Protein AF-A0A544QYS9-F1 (afdb_monomer_lite)

Sequence (420 aa):
MIKSLNKRTKKIILIIAIPVIFIVQYLLFSYGIISPLVKGVEVQIIGGNYIKEMDKYVIKLHDTVEISAGNYIKFPGYAKEPELWFNVLDDSGVVKIEDDNITAMKEGYTSVAVMKKNRVLKKAAIKVVNPEIESLDIDFSNDIKYVGDSAEIIGSVNVSDYKKFEKSYTPEYTSSNKKVIKVNGKKVNAVGVGKATISAICGDKTVETTFKIEAKVSKIDVKSDLEVEEGQSVYIKPEITTDPKGLEHPTIYYEYSQSKSYRNARVSSSGKVTGVKEGTEKITVKCGEKEKTVVITVKPKSIKNTYIENISYTCTRNGNMLIINISWDSVNGVDSYDVYLKNSEKDESYRLIKSIEAGSSSKMSTEINEEITGAEGENIQIYIKGKGDGQETKVNDSIYIKTSEYPLEDNTDESEDNEQ

pLDDT: mean 89.55, std 10.72, range [38.34, 98.25]

Radius of gyration: 57.0 Å; chains: 1; bounding box: 108×60×200 Å

Foldseek 3Di:
DDDPDDPVVVVVCVVVVVVVVVVVVLCCFLVVVDDFDKPDWDKDFDDWDWDDDPQEIEDEAQTKTFIDRPDIQTPPNNGDDADKFKDWPDPPPQWDDDGRMIGGHDADKTKMAIDGPHDGPDIGIYGYDHFDWPDKDWDWQDDAAEAFDKTFIDIFTDTPDDRSCRVVWQWDKDKPDCCQWNDDRRMIGGHAAAKMKIWTDTPPDIDIDIYGYFFAWPDKDWAQEEEDEAQGKDATDIDTATVVGPGDFAQKAKDWPDDDPDDQWDADRRRIIHGHHADKTWIWIDTHPDIDIHIYGYDYHDQQAPEWPPWDWDWADDPQKIKIKIKTFDDGQFQKKWKWKDWPVPHPDIDTQDIGGDDPDRMDIDIDIDGHPLDDPTKMWMWMWTDHPNHIHDIDHTDIGDCPVHDDPPPPPPDDDDDD

Structure (mmCIF, N/CA/C/O backbone):
data_AF-A0A544QYS9-F1
#
_entry.id   AF-A0A544QYS9-F1
#
loop_
_atom_site.group_PDB
_atom_site.id
_atom_site.type_symbol
_atom_site.label_atom_id
_atom_site.label_alt_id
_atom_site.label_comp_id
_atom_site.label_asym_id
_atom_site.label_entity_id
_atom_site.label_seq_id
_atom_site.pdbx_PDB_ins_code
_atom_site.Cartn_x
_atom_site.Cartn_y
_atom_site.Cartn_z
_atom_site.occupancy
_atom_site.B_iso_or_equiv
_atom_site.auth_seq_id
_atom_site.auth_comp_id
_atom_site.auth_asym_id
_atom_site.auth_atom_id
_atom_site.pdbx_PDB_model_num
ATOM 1 N N . MET A 1 1 ? 47.598 0.896 -98.527 1.00 41.44 1 MET A N 1
ATOM 2 C CA . MET A 1 1 ? 48.583 1.851 -99.085 1.00 41.44 1 MET A CA 1
ATOM 3 C C . MET A 1 1 ? 48.540 3.138 -98.256 1.00 41.44 1 MET A C 1
ATOM 5 O O . MET A 1 1 ? 47.793 4.053 -98.573 1.00 41.44 1 MET A O 1
ATOM 9 N N . ILE A 1 2 ? 49.244 3.188 -97.120 1.00 43.97 2 ILE A N 1
ATOM 10 C CA . ILE A 1 2 ? 49.258 4.387 -96.265 1.00 43.97 2 ILE A CA 1
ATOM 11 C C . ILE A 1 2 ? 50.315 5.330 -96.844 1.00 43.97 2 ILE A C 1
ATOM 13 O O . ILE A 1 2 ? 51.508 5.127 -96.632 1.00 43.97 2 ILE A O 1
ATOM 17 N N . LYS A 1 3 ? 49.887 6.335 -97.621 1.00 56.62 3 LYS A N 1
ATOM 18 C CA . LYS A 1 3 ? 50.749 7.463 -98.015 1.00 56.62 3 LYS A CA 1
ATOM 19 C C . LYS A 1 3 ? 51.386 8.020 -96.741 1.00 56.62 3 LYS A C 1
ATOM 21 O O . LYS A 1 3 ? 50.667 8.401 -95.819 1.00 56.62 3 LYS A O 1
ATOM 26 N N . SER A 1 4 ? 52.716 8.066 -96.667 1.00 61.72 4 SER A N 1
ATOM 27 C CA . SER A 1 4 ? 53.405 8.661 -95.522 1.00 61.72 4 SER A CA 1
ATOM 28 C C . SER A 1 4 ? 52.998 10.134 -95.416 1.00 61.72 4 SER A C 1
ATOM 30 O O . SER A 1 4 ? 53.402 10.952 -96.244 1.00 61.72 4 SER A O 1
ATOM 32 N N . LEU A 1 5 ? 52.157 10.482 -94.436 1.00 65.19 5 LEU A N 1
ATOM 33 C CA . LEU A 1 5 ? 51.724 11.867 -94.253 1.00 65.19 5 LEU A CA 1
ATOM 34 C C . LEU A 1 5 ? 52.942 12.781 -94.045 1.00 65.19 5 LEU A C 1
ATOM 36 O O . LEU A 1 5 ? 53.815 12.485 -93.222 1.00 65.19 5 LEU A O 1
ATOM 40 N N . ASN A 1 6 ? 52.960 13.918 -94.745 1.00 75.19 6 ASN A N 1
ATOM 41 C CA . ASN A 1 6 ? 53.977 14.953 -94.577 1.00 75.19 6 ASN A CA 1
ATOM 42 C C . ASN A 1 6 ? 53.956 15.494 -93.128 1.00 75.19 6 ASN A C 1
ATOM 44 O O . ASN A 1 6 ? 52.899 15.622 -92.503 1.00 75.19 6 ASN A O 1
ATOM 48 N N . LYS A 1 7 ? 55.133 15.831 -92.585 1.00 74.38 7 LYS A N 1
ATOM 49 C CA . LYS A 1 7 ? 55.356 16.289 -91.202 1.00 74.38 7 LYS A CA 1
ATOM 50 C C . LYS A 1 7 ? 54.467 17.481 -90.815 1.00 74.38 7 LYS A C 1
ATOM 52 O O . LYS A 1 7 ? 54.035 17.555 -89.669 1.00 74.38 7 LYS A O 1
ATOM 57 N N . ARG A 1 8 ? 54.144 18.386 -91.753 1.00 76.12 8 ARG A N 1
ATOM 58 C CA . ARG A 1 8 ? 53.209 19.513 -91.525 1.00 76.12 8 ARG A CA 1
ATOM 59 C C . ARG A 1 8 ? 51.758 19.054 -91.354 1.00 76.12 8 ARG A C 1
ATOM 61 O O . ARG A 1 8 ? 51.098 19.485 -90.417 1.00 76.12 8 ARG A O 1
ATOM 68 N N . THR A 1 9 ? 51.286 18.136 -92.192 1.00 77.56 9 THR A N 1
ATOM 69 C CA . THR A 1 9 ? 49.926 17.582 -92.109 1.00 77.56 9 THR A CA 1
ATOM 70 C C . THR A 1 9 ? 49.731 16.786 -90.819 1.00 77.56 9 THR A C 1
ATOM 72 O O . THR A 1 9 ? 48.716 16.951 -90.151 1.00 77.56 9 THR A O 1
ATOM 75 N N . LYS A 1 10 ? 50.741 16.008 -90.397 1.00 77.00 10 LYS A N 1
ATOM 76 C CA . LYS A 1 10 ? 50.737 15.334 -89.084 1.00 77.00 10 LYS A CA 1
ATOM 77 C C . LYS A 1 10 ? 50.627 16.329 -87.921 1.00 77.00 10 LYS A C 1
ATOM 79 O O . LYS A 1 10 ? 49.878 16.073 -86.987 1.00 77.00 10 LYS A O 1
ATOM 84 N N . LYS A 1 11 ? 51.329 17.471 -87.988 1.00 79.75 11 LYS A N 1
ATOM 85 C CA . LYS A 1 11 ? 51.236 18.537 -86.972 1.00 79.75 11 LYS A CA 1
ATOM 86 C C . LYS A 1 11 ? 49.847 19.180 -86.923 1.00 79.75 11 LYS A C 1
ATOM 88 O O . LYS A 1 11 ? 49.329 19.369 -85.834 1.00 79.75 11 LYS A O 1
ATOM 93 N N . ILE A 1 12 ? 49.234 19.479 -88.069 1.00 80.88 12 ILE A N 1
ATOM 94 C CA . ILE A 1 12 ? 47.892 20.091 -88.127 1.00 80.88 12 ILE A CA 1
ATOM 95 C C . ILE A 1 12 ? 46.823 19.130 -87.590 1.00 80.88 12 ILE A C 1
ATOM 97 O O . ILE A 1 12 ? 45.994 19.534 -86.780 1.00 80.88 12 ILE A O 1
ATOM 101 N N . ILE A 1 13 ? 46.880 17.850 -87.975 1.00 81.81 13 ILE A N 1
ATOM 102 C CA . ILE A 1 13 ? 45.976 16.821 -87.439 1.00 81.81 13 ILE A CA 1
ATOM 103 C C . ILE A 1 13 ? 46.135 16.713 -85.923 1.00 81.81 13 ILE A C 1
ATOM 105 O O . ILE A 1 13 ? 45.136 16.666 -85.221 1.00 81.81 13 ILE A O 1
ATOM 109 N N . LEU A 1 14 ? 47.367 16.730 -85.408 1.00 79.38 14 LEU A N 1
ATOM 110 C CA . LEU A 1 14 ? 47.622 16.695 -83.968 1.00 79.38 14 LEU A CA 1
ATOM 111 C C . LEU A 1 14 ? 47.029 17.922 -83.247 1.00 79.38 14 LEU A C 1
ATOM 113 O O . LEU A 1 14 ? 46.405 17.768 -82.202 1.00 79.38 14 LEU A O 1
ATOM 117 N N . ILE A 1 15 ? 47.170 19.120 -83.826 1.00 82.81 15 ILE A N 1
ATOM 118 C CA . ILE A 1 15 ? 46.641 20.376 -83.266 1.00 82.81 15 ILE A CA 1
ATOM 119 C C . ILE A 1 15 ? 45.107 20.369 -83.190 1.00 82.81 15 ILE A C 1
ATOM 121 O O . ILE A 1 15 ? 44.560 20.897 -82.230 1.00 82.81 15 ILE A O 1
ATOM 125 N N . ILE A 1 16 ? 44.413 19.766 -84.161 1.00 83.19 16 ILE A N 1
ATOM 126 C CA . ILE A 1 16 ? 42.939 19.689 -84.180 1.00 83.19 16 ILE A CA 1
ATOM 127 C C . ILE A 1 16 ? 42.426 18.500 -83.357 1.00 83.19 16 ILE A C 1
ATOM 129 O O . ILE A 1 16 ? 41.427 18.614 -82.650 1.00 83.19 16 ILE A O 1
ATOM 133 N N . ALA A 1 17 ? 43.107 17.356 -83.419 1.00 84.25 17 ALA A N 1
ATOM 134 C CA . ALA A 1 17 ? 42.681 16.143 -82.734 1.00 84.25 17 ALA A CA 1
ATOM 135 C C . ALA A 1 17 ? 42.752 16.290 -81.211 1.00 84.25 17 ALA A C 1
ATOM 137 O O . ALA A 1 17 ? 41.850 15.823 -80.527 1.00 84.25 17 ALA A O 1
ATOM 138 N N . ILE A 1 18 ? 43.776 16.958 -80.669 1.00 86.62 18 ILE A N 1
ATOM 139 C CA . ILE A 1 18 ? 43.950 17.097 -79.215 1.00 86.62 18 ILE A CA 1
ATOM 140 C C . ILE A 1 18 ? 42.751 17.818 -78.547 1.00 86.62 18 ILE A C 1
ATOM 142 O O . ILE A 1 18 ? 42.170 17.240 -77.628 1.00 86.62 18 ILE A O 1
ATOM 146 N N . PRO A 1 19 ? 42.306 19.014 -78.990 1.00 89.31 19 PRO A N 1
ATOM 147 C CA . PRO A 1 19 ? 41.122 19.679 -78.438 1.00 89.31 19 PRO A CA 1
ATOM 148 C C . PRO A 1 19 ? 39.838 18.866 -78.597 1.00 89.31 19 PRO A C 1
ATOM 150 O O . PRO A 1 19 ? 39.044 18.788 -77.663 1.00 89.31 19 PRO A O 1
ATOM 153 N N . VAL A 1 20 ? 39.644 18.225 -79.755 1.00 90.62 20 VAL A N 1
ATOM 154 C CA . VAL A 1 20 ? 38.474 17.368 -80.000 1.00 90.62 20 VAL A CA 1
ATOM 155 C C . VAL A 1 20 ? 38.470 16.183 -79.035 1.00 90.62 20 VAL A C 1
ATOM 157 O O . VAL A 1 20 ? 37.430 15.883 -78.458 1.00 90.62 20 VAL A O 1
ATOM 160 N N . ILE A 1 21 ? 39.625 15.559 -78.784 1.00 90.19 21 ILE A N 1
ATOM 161 C CA . ILE A 1 21 ? 39.772 14.488 -77.791 1.00 90.19 21 ILE A CA 1
ATOM 162 C C . ILE A 1 21 ? 39.402 14.992 -76.391 1.00 90.19 21 ILE A C 1
ATOM 164 O O . ILE A 1 21 ? 38.669 14.300 -75.691 1.00 90.19 21 ILE A O 1
ATOM 168 N N . PHE A 1 22 ? 39.832 16.193 -75.989 1.00 89.06 22 PHE A N 1
ATOM 169 C CA . PHE A 1 22 ? 39.459 16.762 -74.688 1.00 89.06 22 PHE A CA 1
ATOM 170 C 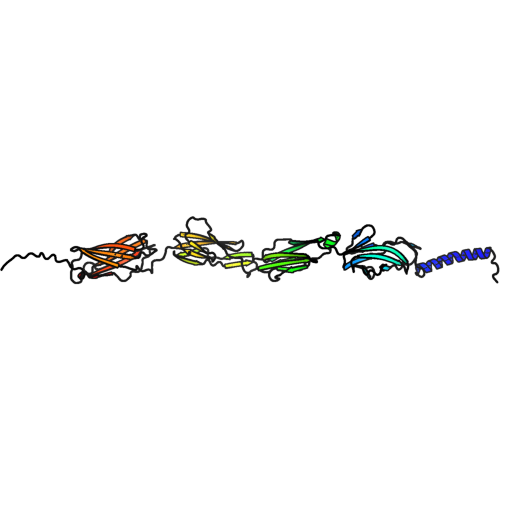C . PHE A 1 22 ? 37.963 17.081 -74.575 1.00 89.06 22 PHE A C 1
ATOM 172 O O . PHE A 1 22 ? 37.375 16.820 -73.528 1.00 89.06 22 PHE A O 1
ATOM 179 N N . ILE A 1 23 ? 37.331 17.596 -75.636 1.00 90.31 23 ILE A N 1
ATOM 180 C CA . ILE A 1 23 ? 35.881 17.853 -75.671 1.00 90.31 23 ILE A CA 1
ATOM 181 C C . ILE A 1 23 ? 35.109 16.534 -75.593 1.00 90.31 23 ILE A C 1
ATOM 183 O O . ILE A 1 23 ? 34.194 16.399 -74.786 1.00 90.31 23 ILE A O 1
ATOM 187 N N . VAL A 1 24 ? 35.505 15.535 -76.385 1.00 91.94 24 VAL A N 1
ATOM 188 C CA . VAL A 1 24 ? 34.905 14.196 -76.347 1.00 91.94 24 VAL A CA 1
ATOM 189 C C . VAL A 1 24 ? 35.080 13.582 -74.959 1.00 91.94 24 VAL A C 1
ATOM 191 O O . VAL A 1 24 ? 34.109 13.110 -74.382 1.00 91.94 24 VAL A O 1
ATOM 194 N N . GLN A 1 25 ? 36.276 13.652 -74.371 1.00 91.88 25 GLN A N 1
ATOM 195 C CA . GLN A 1 25 ? 36.534 13.180 -73.012 1.00 91.88 25 GLN A CA 1
ATOM 196 C C . GLN A 1 25 ? 35.657 13.903 -71.979 1.00 91.88 25 GLN A C 1
ATOM 198 O O . GLN A 1 25 ? 35.078 13.243 -71.117 1.00 91.88 25 GLN A O 1
ATOM 203 N N . TYR A 1 26 ? 35.524 15.229 -72.073 1.00 91.50 26 TYR A N 1
ATOM 204 C CA . TYR A 1 26 ? 34.646 16.009 -71.204 1.00 91.50 26 TYR A CA 1
ATOM 205 C C . TYR A 1 26 ? 33.205 15.498 -71.271 1.00 91.50 26 TYR A C 1
ATOM 207 O O . TYR A 1 26 ? 32.639 15.171 -70.231 1.00 91.50 26 TYR A O 1
ATOM 215 N N . LEU A 1 27 ? 32.652 15.347 -72.480 1.00 89.69 27 LEU A N 1
ATOM 216 C CA . LEU A 1 27 ? 31.289 14.850 -72.685 1.00 89.69 27 LEU A CA 1
ATOM 217 C C . LEU A 1 27 ? 31.129 13.410 -72.171 1.00 89.69 27 LEU A C 1
ATOM 219 O O . LEU A 1 27 ? 30.146 13.095 -71.507 1.00 89.69 27 LEU A O 1
ATOM 223 N N . LEU A 1 28 ? 32.108 12.536 -72.412 1.00 91.81 28 LEU A N 1
ATOM 224 C CA . LEU A 1 28 ? 32.070 11.149 -71.940 1.00 91.81 28 LEU A CA 1
ATOM 225 C C . LEU A 1 28 ? 32.018 11.053 -70.404 1.00 91.81 28 LEU A C 1
ATOM 227 O O . LEU A 1 28 ? 31.295 10.211 -69.872 1.00 91.81 28 LEU A O 1
ATOM 231 N N . PHE A 1 29 ? 32.752 11.905 -69.684 1.00 92.50 29 PHE A N 1
ATOM 232 C CA . PHE A 1 29 ? 32.730 11.939 -68.217 1.00 92.50 29 PHE A CA 1
ATOM 233 C C . PHE A 1 29 ? 31.516 12.689 -67.648 1.00 92.50 29 PHE A C 1
ATOM 235 O O . PHE A 1 29 ? 30.961 12.253 -66.638 1.00 92.50 29 PHE A O 1
ATOM 242 N N . SER A 1 30 ? 31.091 13.799 -68.260 1.00 89.25 30 SER A N 1
ATOM 243 C CA . SER A 1 30 ? 29.962 14.606 -67.771 1.00 89.25 30 SER A CA 1
ATOM 244 C C . SER A 1 30 ? 28.616 13.906 -67.978 1.00 89.25 30 SER A C 1
ATOM 246 O O . SER A 1 30 ? 27.773 13.937 -67.085 1.00 89.25 30 SER A O 1
ATOM 248 N N . TYR A 1 31 ? 28.442 13.180 -69.089 1.00 90.69 31 TYR A N 1
ATOM 249 C CA . TYR A 1 31 ? 27.261 12.338 -69.318 1.00 90.69 31 TYR A CA 1
ATOM 250 C C . TYR A 1 31 ? 27.324 10.981 -68.595 1.00 90.69 31 TYR A C 1
ATOM 252 O O . TYR A 1 31 ? 26.343 10.241 -68.590 1.00 90.69 31 TYR A O 1
ATOM 260 N N . GLY A 1 32 ? 28.448 10.646 -67.949 1.00 85.00 32 GLY A N 1
ATOM 261 C CA . GLY A 1 32 ? 28.605 9.408 -67.178 1.00 85.00 32 GLY A CA 1
ATOM 262 C C . GLY A 1 32 ? 28.842 8.147 -68.016 1.00 85.00 32 GLY A C 1
ATOM 263 O O . GLY A 1 32 ? 28.756 7.045 -67.478 1.00 85.00 32 GLY A O 1
ATOM 264 N N . ILE A 1 33 ? 29.180 8.290 -69.304 1.00 87.88 33 ILE A N 1
ATOM 265 C CA . ILE A 1 33 ? 29.586 7.172 -70.178 1.00 87.88 33 ILE A CA 1
ATOM 266 C C . ILE A 1 33 ? 30.888 6.548 -69.649 1.00 87.88 33 ILE A C 1
ATOM 268 O O . ILE A 1 33 ? 31.047 5.327 -69.634 1.00 87.88 33 ILE A O 1
ATOM 272 N N . ILE A 1 34 ? 31.807 7.382 -69.151 1.00 87.06 34 ILE A N 1
ATOM 273 C CA . ILE A 1 34 ? 33.010 6.952 -68.432 1.00 87.06 34 ILE A CA 1
ATOM 274 C C . ILE A 1 34 ? 32.886 7.357 -66.961 1.00 87.06 34 ILE A C 1
ATOM 276 O O . ILE A 1 34 ? 32.678 8.522 -66.632 1.00 87.06 34 ILE A O 1
ATOM 280 N N . SER A 1 35 ? 33.054 6.392 -66.054 1.00 86.50 35 SER A N 1
ATOM 281 C CA . SER A 1 35 ? 32.987 6.640 -64.609 1.00 86.50 35 SER A CA 1
ATOM 282 C C . SER A 1 35 ? 34.296 7.264 -64.083 1.00 86.50 35 SER A C 1
ATOM 284 O O . SER A 1 35 ? 35.364 6.714 -64.367 1.00 86.50 35 SER A O 1
ATOM 286 N N . PRO A 1 36 ? 34.258 8.311 -63.235 1.00 91.12 36 PRO A N 1
ATOM 287 C CA . PRO A 1 36 ? 35.461 9.013 -62.764 1.00 91.12 36 PRO A CA 1
ATOM 288 C C . PRO A 1 36 ? 36.343 8.178 -61.840 1.00 91.12 36 PRO A C 1
ATOM 290 O O . PRO A 1 36 ? 35.860 7.277 -61.163 1.00 91.12 36 PRO A O 1
ATOM 293 N N . LEU A 1 37 ? 37.632 8.492 -61.726 1.00 90.31 37 LEU A N 1
ATOM 294 C CA . LEU A 1 37 ? 38.454 7.941 -60.648 1.00 90.31 37 LEU A CA 1
ATOM 295 C C . LEU A 1 37 ? 37.963 8.500 -59.308 1.00 90.31 37 LEU A C 1
ATOM 297 O O . LEU A 1 37 ? 37.757 9.702 -59.198 1.00 90.31 37 LEU A O 1
ATOM 301 N N . VAL A 1 38 ? 37.811 7.644 -58.302 1.00 92.81 38 VAL A N 1
ATOM 302 C CA . VAL A 1 38 ? 37.366 8.046 -56.962 1.00 92.81 38 VAL A CA 1
ATOM 303 C C . VAL A 1 38 ? 38.521 7.839 -55.988 1.00 92.81 38 VAL A C 1
ATOM 305 O O . VAL A 1 38 ? 39.129 6.766 -55.976 1.00 92.81 38 VAL A O 1
ATOM 308 N N . LYS A 1 39 ? 38.857 8.868 -55.209 1.00 89.56 39 LYS A N 1
ATOM 309 C CA . LYS A 1 39 ? 39.897 8.839 -54.170 1.00 89.56 39 LYS A CA 1
ATOM 310 C C . LYS A 1 39 ? 39.361 9.429 -52.868 1.00 89.56 39 LYS A C 1
ATOM 312 O O . LYS A 1 39 ? 38.523 10.319 -52.903 1.00 89.56 39 LYS A O 1
ATOM 317 N N . GLY A 1 40 ? 39.882 8.958 -51.736 1.00 89.06 40 GLY A N 1
ATOM 318 C CA . GLY A 1 40 ? 39.519 9.478 -50.411 1.00 89.06 40 GLY A CA 1
ATOM 319 C C . GLY A 1 40 ? 38.242 8.891 -49.806 1.00 89.06 40 GLY A C 1
ATOM 320 O O . GLY A 1 40 ? 37.842 9.344 -48.751 1.00 89.06 40 GLY A O 1
ATOM 321 N N . VAL A 1 41 ? 37.630 7.884 -50.441 1.00 92.06 41 VAL A N 1
ATOM 322 C CA . VAL A 1 41 ? 36.454 7.187 -49.894 1.00 92.06 41 VAL A CA 1
ATOM 323 C C . VAL A 1 41 ? 36.778 6.554 -48.545 1.00 92.06 41 VAL A C 1
ATOM 325 O O . VAL A 1 41 ? 37.806 5.882 -48.393 1.00 92.06 41 VAL A O 1
ATOM 328 N N . GLU A 1 42 ? 35.848 6.695 -47.612 1.00 89.88 42 GLU A N 1
ATOM 329 C CA . GLU A 1 42 ? 35.874 6.053 -46.305 1.00 89.88 42 GLU A CA 1
ATOM 330 C C . GLU A 1 42 ? 34.602 5.235 -46.092 1.00 89.88 42 GLU A C 1
ATOM 332 O O . GLU A 1 42 ? 33.599 5.446 -46.757 1.00 89.88 42 GLU A O 1
ATOM 337 N N . VAL A 1 43 ? 34.645 4.275 -45.173 1.00 90.25 43 VAL A N 1
ATOM 338 C CA . VAL A 1 43 ? 33.417 3.697 -44.625 1.00 90.25 43 VAL A CA 1
ATOM 339 C C . VAL A 1 43 ? 33.152 4.434 -43.326 1.00 90.25 43 VAL A C 1
ATOM 341 O O . VAL A 1 43 ? 33.962 4.342 -42.404 1.00 90.25 43 VAL A O 1
ATOM 344 N N . GLN A 1 44 ? 32.055 5.176 -43.266 1.00 89.88 44 GLN A N 1
ATOM 345 C CA . GLN A 1 44 ? 31.647 5.914 -42.079 1.00 89.88 44 GLN A CA 1
ATOM 346 C C . GLN A 1 44 ? 30.261 5.460 -41.645 1.00 89.88 44 GLN A C 1
ATOM 348 O O . GLN A 1 44 ? 29.380 5.308 -42.481 1.00 89.88 44 GLN A O 1
ATOM 353 N N . ILE A 1 45 ? 30.074 5.265 -40.340 1.00 89.75 45 ILE A N 1
ATOM 354 C CA . ILE A 1 45 ? 28.745 5.093 -39.756 1.00 89.75 45 ILE A CA 1
ATOM 355 C C . ILE A 1 45 ? 28.296 6.460 -39.255 1.00 89.75 45 ILE A C 1
ATOM 357 O O . ILE A 1 45 ? 28.979 7.067 -38.423 1.00 89.75 45 ILE A O 1
ATOM 361 N N . ILE A 1 46 ? 27.193 6.963 -39.799 1.00 87.19 46 ILE A N 1
ATOM 362 C CA . ILE A 1 46 ? 26.736 8.344 -39.578 1.00 87.19 46 ILE A CA 1
ATOM 363 C C . ILE A 1 46 ? 25.484 8.437 -38.698 1.00 87.19 46 ILE A C 1
ATOM 365 O O . ILE A 1 46 ? 25.185 9.516 -38.192 1.00 87.19 46 ILE A O 1
ATOM 369 N N . GLY A 1 47 ? 24.819 7.312 -38.429 1.00 82.12 47 GLY A N 1
ATOM 370 C CA . GLY A 1 47 ? 23.626 7.246 -37.587 1.00 82.12 47 GLY A CA 1
ATOM 371 C C . GLY A 1 47 ? 23.486 5.909 -36.858 1.00 82.12 47 GLY A C 1
ATOM 372 O O . GLY A 1 47 ? 24.046 4.899 -37.284 1.00 82.12 47 GLY A O 1
ATOM 373 N N . GLY A 1 48 ? 22.735 5.909 -35.753 1.00 83.44 48 GLY A N 1
ATOM 374 C CA . GLY A 1 48 ? 22.489 4.733 -34.909 1.00 83.44 48 GLY A CA 1
ATOM 375 C C . GLY A 1 48 ? 23.507 4.535 -33.775 1.00 83.44 48 GLY A C 1
ATOM 376 O O . GLY A 1 48 ? 24.417 5.342 -33.572 1.00 83.44 48 GLY A O 1
ATOM 377 N N . ASN A 1 49 ? 23.334 3.460 -33.002 1.00 83.94 49 ASN A N 1
ATOM 378 C CA . ASN A 1 49 ? 24.199 3.136 -31.867 1.00 83.94 49 ASN A CA 1
ATOM 379 C C . ASN A 1 49 ? 25.396 2.301 -32.327 1.00 83.94 49 ASN A C 1
ATOM 381 O O . ASN A 1 49 ? 25.253 1.141 -32.709 1.00 83.94 49 ASN A O 1
ATOM 385 N N . TYR A 1 50 ? 26.597 2.869 -32.244 1.00 90.94 50 TYR A N 1
ATOM 386 C CA . TYR A 1 50 ? 27.827 2.138 -32.531 1.00 90.94 50 TYR A CA 1
ATOM 387 C C . TYR A 1 50 ? 29.002 2.631 -31.684 1.00 90.94 50 TYR A C 1
ATOM 389 O O . TYR A 1 50 ? 28.992 3.722 -31.106 1.00 90.94 50 TYR A O 1
ATOM 397 N N . ILE A 1 51 ? 30.060 1.826 -31.641 1.00 90.56 51 ILE A N 1
ATOM 398 C CA . ILE A 1 51 ? 31.333 2.173 -31.008 1.00 90.56 51 ILE A CA 1
ATOM 399 C C . ILE A 1 51 ? 32.435 2.027 -32.052 1.00 90.56 51 ILE A C 1
ATOM 401 O O . ILE A 1 51 ? 32.555 0.985 -32.687 1.00 90.56 51 ILE A O 1
ATOM 405 N N . LYS A 1 52 ? 33.255 3.061 -32.245 1.00 89.50 52 LYS A N 1
ATOM 406 C CA . LYS A 1 52 ? 34.447 2.972 -33.095 1.00 89.50 52 LYS A CA 1
ATOM 407 C C . LYS A 1 52 ? 35.658 2.620 -32.234 1.00 89.50 52 LYS A C 1
ATOM 409 O O . LYS A 1 52 ? 36.065 3.421 -31.396 1.00 89.50 52 LYS A O 1
ATOM 414 N N . GLU A 1 53 ? 36.231 1.443 -32.455 1.00 87.25 53 GLU A N 1
ATOM 415 C CA . GLU A 1 53 ? 37.457 0.975 -31.799 1.00 87.25 53 GLU A CA 1
ATOM 416 C C . GLU A 1 53 ? 38.583 0.913 -32.827 1.00 87.25 53 GLU A C 1
ATOM 418 O O . GLU A 1 53 ? 38.662 -0.062 -33.568 1.00 87.25 53 GLU A O 1
ATOM 423 N N . MET A 1 54 ? 39.440 1.942 -32.870 1.00 79.62 54 MET A N 1
ATOM 424 C CA . MET A 1 54 ? 40.554 2.107 -33.823 1.00 79.62 54 MET A CA 1
ATOM 425 C C . MET A 1 54 ? 40.149 1.852 -35.289 1.00 79.62 54 MET A C 1
ATOM 427 O O . MET A 1 54 ? 39.792 2.795 -35.996 1.00 79.62 54 MET A O 1
ATOM 431 N N . ASP A 1 55 ? 40.135 0.584 -35.703 1.00 82.12 55 ASP A N 1
ATOM 432 C CA . ASP A 1 55 ? 39.940 0.112 -37.074 1.00 82.12 55 ASP A CA 1
ATOM 433 C C . ASP A 1 55 ? 38.634 -0.674 -37.302 1.00 82.12 55 ASP A C 1
ATOM 435 O O . ASP A 1 55 ? 38.402 -1.179 -38.404 1.00 82.12 55 ASP A O 1
ATOM 439 N N . LYS A 1 56 ? 37.766 -0.798 -36.289 1.00 90.62 56 LYS A N 1
ATOM 440 C CA . LYS A 1 56 ? 36.483 -1.508 -36.414 1.00 90.62 56 LYS A CA 1
ATOM 441 C C . LYS A 1 56 ? 35.309 -0.732 -35.830 1.00 90.62 56 LYS A C 1
ATOM 443 O O . LYS A 1 56 ? 35.446 0.034 -34.873 1.00 90.62 56 LYS A O 1
ATOM 448 N N . TYR A 1 57 ? 34.140 -0.994 -36.395 1.00 94.12 57 TYR A N 1
ATOM 449 C CA . TYR A 1 57 ? 32.857 -0.530 -35.891 1.00 94.12 57 TYR A CA 1
ATOM 450 C C . TYR A 1 57 ? 32.180 -1.653 -35.111 1.00 94.12 57 TYR A C 1
ATOM 452 O O . TYR A 1 57 ? 32.027 -2.758 -35.623 1.00 94.12 57 TYR A O 1
ATOM 460 N N . VAL A 1 58 ? 31.795 -1.387 -33.870 1.00 94.75 58 VAL A N 1
ATOM 461 C CA . VAL A 1 58 ? 31.054 -2.320 -33.024 1.00 94.75 58 VAL A CA 1
ATOM 462 C C . VAL A 1 58 ? 29.589 -1.913 -33.014 1.00 94.75 58 VAL A C 1
ATOM 464 O O . VAL A 1 58 ? 29.285 -0.762 -32.698 1.00 94.75 58 VAL A O 1
ATOM 467 N N . ILE A 1 59 ? 28.704 -2.842 -33.359 1.00 94.56 59 ILE A N 1
ATOM 468 C CA . ILE A 1 59 ? 27.251 -2.646 -33.423 1.00 94.56 59 ILE A CA 1
ATOM 469 C C . ILE A 1 59 ? 26.600 -3.688 -32.510 1.00 94.56 59 ILE A C 1
ATOM 471 O O . ILE A 1 59 ? 27.060 -4.832 -32.447 1.00 94.56 59 ILE A O 1
ATOM 475 N N . LYS A 1 60 ? 25.551 -3.301 -31.786 1.00 93.56 60 LYS A N 1
ATOM 476 C CA . LYS A 1 60 ? 24.775 -4.240 -30.976 1.00 93.56 60 LYS A CA 1
ATOM 477 C C . LYS A 1 60 ? 23.932 -5.148 -31.879 1.00 93.56 60 LYS A C 1
ATOM 479 O O . LYS A 1 60 ? 23.435 -4.711 -32.911 1.00 93.56 60 LYS A O 1
ATOM 484 N N . LEU A 1 61 ? 23.764 -6.411 -31.506 1.00 93.69 61 LEU A N 1
ATOM 485 C CA . LEU A 1 61 ? 22.874 -7.340 -32.198 1.00 93.69 61 LEU A CA 1
ATOM 486 C C . LEU A 1 61 ? 21.458 -6.746 -32.348 1.00 93.69 61 LEU A C 1
ATOM 488 O O . LEU A 1 61 ? 20.936 -6.157 -31.405 1.00 93.69 61 LEU A O 1
ATOM 492 N N . HIS A 1 62 ? 20.854 -6.917 -33.526 1.00 92.44 62 HIS A N 1
ATOM 493 C CA . HIS A 1 62 ? 19.552 -6.374 -33.944 1.00 92.44 62 HIS A CA 1
ATOM 494 C C . HIS A 1 62 ? 19.466 -4.852 -34.119 1.00 92.44 62 HIS A C 1
ATOM 496 O O . HIS A 1 62 ? 18.465 -4.370 -34.654 1.00 92.44 62 HIS A O 1
ATOM 502 N N . ASP A 1 63 ? 20.509 -4.096 -33.771 1.00 92.56 63 ASP A N 1
ATOM 503 C CA . ASP A 1 63 ? 20.551 -2.672 -34.089 1.00 92.56 63 ASP A CA 1
ATOM 504 C C . ASP A 1 63 ? 20.798 -2.459 -35.591 1.00 92.56 63 ASP A C 1
ATOM 506 O O . ASP A 1 63 ? 21.434 -3.262 -36.284 1.00 92.56 63 ASP A O 1
ATOM 510 N N . THR A 1 64 ? 20.281 -1.336 -36.090 1.00 94.12 64 THR A N 1
ATOM 511 C CA . THR A 1 64 ? 20.507 -0.859 -37.456 1.00 94.12 64 THR A CA 1
ATOM 512 C C . THR A 1 64 ? 21.229 0.481 -37.415 1.00 94.12 64 THR A C 1
ATOM 514 O O . THR A 1 64 ? 20.901 1.350 -36.604 1.00 94.12 64 THR A O 1
ATOM 517 N N . VAL A 1 65 ? 22.229 0.635 -38.276 1.00 94.62 65 VAL A N 1
ATOM 518 C CA . VAL A 1 65 ? 23.067 1.834 -38.371 1.00 94.62 65 VAL A CA 1
ATOM 519 C C . VAL A 1 65 ? 23.220 2.265 -39.824 1.00 94.62 65 VAL A C 1
ATOM 521 O O . VAL A 1 65 ? 23.241 1.430 -40.725 1.00 94.62 65 VAL A O 1
ATOM 524 N N . GLU A 1 66 ? 23.359 3.565 -40.053 1.00 95.06 66 GLU A N 1
ATOM 525 C CA . GLU A 1 66 ? 23.477 4.131 -41.401 1.00 95.06 66 GLU A CA 1
ATOM 526 C C . GLU A 1 66 ? 24.947 4.202 -41.830 1.00 95.06 66 GLU A C 1
ATOM 528 O O . GLU A 1 66 ? 25.793 4.694 -41.073 1.00 95.06 66 GLU A O 1
ATOM 533 N N . ILE A 1 67 ? 25.256 3.729 -43.040 1.00 94.56 67 ILE A N 1
ATOM 534 C CA . ILE A 1 67 ? 26.600 3.724 -43.625 1.00 94.56 67 ILE A CA 1
ATOM 535 C C . ILE A 1 67 ? 26.728 4.767 -44.744 1.00 94.56 67 ILE A C 1
ATOM 537 O O . ILE A 1 67 ? 25.828 4.981 -45.542 1.00 94.56 67 ILE A O 1
ATOM 541 N N . SER A 1 68 ? 27.893 5.410 -44.829 1.00 93.44 68 SER A N 1
ATOM 542 C CA . SER A 1 68 ? 28.228 6.396 -45.853 1.00 93.44 68 SER A CA 1
ATOM 543 C C . SER A 1 68 ? 29.650 6.211 -46.384 1.00 93.44 68 SER A C 1
ATOM 545 O O . SER A 1 68 ? 30.547 5.728 -45.686 1.00 93.44 68 SER A O 1
ATOM 547 N N . ALA A 1 69 ? 29.860 6.635 -47.634 1.00 91.44 69 ALA A N 1
ATOM 548 C CA . ALA A 1 69 ? 31.147 6.617 -48.328 1.00 91.44 69 ALA A CA 1
ATOM 549 C C . ALA A 1 69 ? 32.073 7.772 -47.884 1.00 91.44 69 ALA A C 1
ATOM 551 O O . ALA A 1 69 ? 33.203 7.899 -48.374 1.00 91.44 69 ALA A O 1
ATOM 552 N N . GLY A 1 70 ? 31.582 8.626 -46.978 1.00 89.12 70 GLY A N 1
ATOM 553 C CA . GLY A 1 70 ? 32.261 9.831 -46.525 1.00 89.12 70 GLY A CA 1
ATOM 554 C C . GLY A 1 70 ? 32.488 10.838 -47.654 1.00 89.12 70 GLY A C 1
ATOM 555 O O . GLY A 1 70 ? 31.939 10.737 -48.753 1.00 89.12 70 GLY A O 1
ATOM 556 N N . ASN A 1 71 ? 33.342 11.822 -47.382 1.00 90.69 71 ASN A N 1
ATOM 557 C CA . ASN A 1 71 ? 33.760 12.783 -48.395 1.00 90.69 71 ASN A CA 1
ATOM 558 C C . ASN A 1 71 ? 34.793 12.142 -49.325 1.00 90.69 71 ASN A C 1
ATOM 560 O O . ASN A 1 71 ? 35.829 11.667 -48.870 1.00 90.69 71 ASN A O 1
ATOM 564 N N . TYR A 1 72 ? 34.555 12.189 -50.633 1.00 92.56 72 TYR A N 1
ATOM 565 C CA . TYR A 1 72 ? 35.494 11.683 -51.630 1.00 92.56 72 TYR A CA 1
ATOM 566 C C . TYR A 1 72 ? 35.717 12.680 -52.764 1.00 92.56 72 TYR A C 1
ATOM 568 O O . TYR A 1 72 ? 34.908 13.562 -53.040 1.00 92.56 72 TYR A O 1
ATOM 576 N N . ILE A 1 73 ? 36.845 12.519 -53.452 1.00 91.69 73 ILE A N 1
ATOM 577 C CA . ILE A 1 73 ? 37.226 13.324 -54.609 1.00 91.69 73 ILE A CA 1
ATOM 578 C C . ILE A 1 73 ? 37.061 12.475 -55.863 1.00 91.69 73 ILE A C 1
ATOM 580 O O . ILE A 1 73 ? 37.599 11.364 -55.957 1.00 91.69 73 ILE A O 1
ATOM 584 N N . LYS A 1 74 ? 36.365 13.026 -56.858 1.00 92.56 74 LYS A N 1
ATOM 585 C CA . LYS A 1 74 ? 36.269 12.456 -58.202 1.00 92.56 74 LYS A CA 1
ATOM 586 C C . LYS A 1 74 ? 37.225 13.159 -59.165 1.00 92.56 74 LYS A C 1
ATOM 588 O O . LYS A 1 74 ? 37.375 14.379 -59.136 1.00 92.56 74 LYS A O 1
ATOM 593 N N . PHE A 1 75 ? 37.879 12.387 -60.028 1.00 89.69 75 PHE A N 1
ATOM 594 C CA . PHE A 1 75 ? 38.749 12.905 -61.077 1.00 89.69 75 PHE A CA 1
ATOM 595 C C . PHE A 1 75 ? 38.361 12.329 -62.448 1.00 89.69 75 PHE A C 1
ATOM 597 O O . PHE A 1 75 ? 38.325 11.101 -62.592 1.00 89.69 75 PHE A O 1
ATOM 604 N N . PRO A 1 76 ? 38.130 13.177 -63.468 1.00 89.56 76 PRO A N 1
ATOM 605 C CA . PRO A 1 76 ? 38.121 14.649 -63.424 1.00 89.56 76 PRO A CA 1
ATOM 606 C C . PRO A 1 76 ? 36.957 15.222 -62.591 1.00 89.56 76 PRO A C 1
ATOM 608 O O . PRO A 1 76 ? 35.898 14.607 -62.516 1.00 89.56 76 PRO A O 1
ATOM 611 N N . GLY A 1 77 ? 37.127 16.406 -61.989 1.00 86.81 77 GLY A N 1
ATOM 612 C CA . GLY A 1 77 ? 36.129 16.995 -61.075 1.00 86.81 77 GLY A CA 1
ATOM 613 C C . GLY A 1 77 ? 34.773 17.328 -61.715 1.00 86.81 77 GLY A C 1
ATOM 614 O O . GLY A 1 77 ? 33.762 17.360 -61.024 1.00 86.81 77 GLY A O 1
ATOM 615 N N . TYR A 1 78 ? 34.733 17.514 -63.039 1.00 88.56 78 TYR A N 1
ATOM 616 C CA . TYR A 1 78 ? 33.509 17.765 -63.815 1.00 88.56 78 TYR A CA 1
ATOM 617 C C . TYR A 1 78 ? 32.722 16.495 -64.179 1.00 88.56 78 TYR A C 1
ATOM 619 O O . TYR A 1 78 ? 31.695 16.581 -64.849 1.00 88.56 78 TYR A O 1
ATOM 627 N N . ALA A 1 79 ? 33.216 15.309 -63.822 1.00 91.69 79 ALA A N 1
ATOM 628 C CA . ALA A 1 79 ? 32.529 14.063 -64.134 1.00 91.69 79 ALA A CA 1
ATOM 629 C C . ALA A 1 79 ? 31.210 13.928 -63.357 1.00 91.69 79 ALA A C 1
ATOM 631 O O . ALA A 1 79 ? 31.071 14.451 -62.246 1.00 91.69 79 ALA A O 1
ATOM 632 N N . LYS A 1 80 ? 30.260 13.165 -63.908 1.00 92.75 80 LYS A N 1
ATOM 633 C CA . LYS A 1 80 ? 29.047 12.752 -63.186 1.00 92.75 80 LYS A CA 1
ATOM 634 C C . LYS A 1 80 ? 29.417 12.014 -61.893 1.00 92.75 80 LYS A C 1
ATOM 636 O O . LYS A 1 80 ? 30.461 11.358 -61.843 1.00 92.75 80 LYS A O 1
ATOM 641 N N . GLU A 1 81 ? 28.581 12.131 -60.857 1.00 90.88 81 GLU A N 1
ATOM 642 C CA . GLU A 1 81 ? 28.807 11.398 -59.607 1.00 90.88 81 GLU A CA 1
ATOM 643 C C . GLU A 1 81 ? 28.942 9.891 -59.865 1.00 90.88 81 GLU A C 1
ATOM 645 O O . GLU A 1 81 ? 28.176 9.328 -60.659 1.00 90.88 81 GLU A O 1
ATOM 650 N N . PRO A 1 82 ? 29.946 9.236 -59.260 1.00 90.62 82 PRO A N 1
ATOM 651 C CA . PRO A 1 82 ? 30.083 7.799 -59.356 1.00 90.62 82 PRO A CA 1
ATOM 652 C C . PRO A 1 82 ? 28.956 7.121 -58.575 1.00 90.62 82 PRO A C 1
ATOM 654 O O . PRO A 1 82 ? 28.639 7.505 -57.457 1.00 90.62 82 PRO A O 1
ATOM 657 N N . GLU A 1 83 ? 28.413 6.053 -59.143 1.00 90.75 83 GLU A N 1
ATOM 658 C CA . GLU A 1 83 ? 27.549 5.138 -58.407 1.00 90.75 83 GLU A CA 1
ATOM 659 C C . GLU A 1 83 ? 28.416 4.300 -57.459 1.00 90.75 83 GLU A C 1
ATOM 661 O O . GLU A 1 83 ? 29.257 3.499 -57.896 1.00 90.75 83 GLU A O 1
ATOM 666 N N . LEU A 1 84 ? 28.265 4.569 -56.166 1.00 93.25 84 LEU A N 1
ATOM 667 C CA . LEU A 1 84 ? 28.892 3.835 -55.077 1.00 93.25 84 LEU A CA 1
ATOM 668 C C . LEU A 1 84 ? 27.810 3.036 -54.361 1.00 93.25 84 LEU A C 1
ATOM 670 O O . LEU A 1 84 ? 26.696 3.519 -54.202 1.00 93.25 84 LEU A O 1
ATOM 674 N N . TRP A 1 85 ? 28.149 1.826 -53.941 1.00 93.31 85 TRP A N 1
ATOM 675 C CA . TRP A 1 85 ? 27.249 0.954 -53.191 1.00 93.31 85 TRP A CA 1
ATOM 676 C C . TRP A 1 85 ? 28.046 0.189 -52.138 1.00 93.31 85 TRP A C 1
ATOM 678 O O . TRP A 1 85 ? 29.272 0.085 -52.243 1.00 93.31 85 TRP A O 1
ATOM 688 N N . PHE A 1 86 ? 27.378 -0.338 -51.118 1.00 94.69 86 PHE A N 1
ATOM 689 C CA . PHE A 1 86 ? 28.036 -1.074 -50.043 1.00 94.69 86 PHE A CA 1
ATOM 690 C C . PHE A 1 86 ? 27.811 -2.568 -50.187 1.00 94.69 86 PHE A C 1
ATOM 692 O O . PHE A 1 86 ? 26.725 -3.016 -50.541 1.00 94.69 86 PHE A O 1
ATOM 699 N N . ASN A 1 87 ? 28.849 -3.345 -49.894 1.00 93.75 87 ASN A N 1
ATOM 700 C CA . ASN A 1 87 ? 28.756 -4.796 -49.905 1.00 93.75 87 ASN A CA 1
ATOM 701 C C . ASN A 1 87 ? 29.384 -5.404 -48.659 1.00 93.75 87 ASN A C 1
ATOM 703 O O . ASN A 1 87 ? 30.426 -4.932 -48.191 1.00 93.75 87 ASN A O 1
ATOM 707 N N . VAL A 1 88 ? 28.795 -6.500 -48.190 1.00 94.69 88 VAL A N 1
ATOM 708 C CA . VAL A 1 88 ? 29.439 -7.406 -47.238 1.00 94.69 88 VAL A CA 1
ATOM 709 C C . VAL A 1 88 ? 30.404 -8.284 -48.031 1.00 94.69 88 VAL A C 1
ATOM 711 O O . VAL A 1 88 ? 30.056 -8.843 -49.068 1.00 94.69 88 VAL A O 1
ATOM 714 N N . LEU A 1 89 ? 31.663 -8.336 -47.607 1.00 92.25 89 LEU A N 1
ATOM 715 C CA . LEU A 1 89 ? 32.727 -9.033 -48.336 1.00 92.25 89 LEU A CA 1
ATOM 716 C C . LEU A 1 89 ? 32.836 -10.520 -47.994 1.00 92.25 89 LEU A C 1
ATOM 718 O O . LEU A 1 89 ? 33.649 -11.221 -48.598 1.00 92.25 89 LEU A O 1
ATOM 722 N N . ASP A 1 90 ? 32.060 -10.980 -47.022 1.00 89.12 90 ASP A N 1
ATOM 723 C CA . ASP A 1 90 ? 31.999 -12.360 -46.567 1.00 89.12 9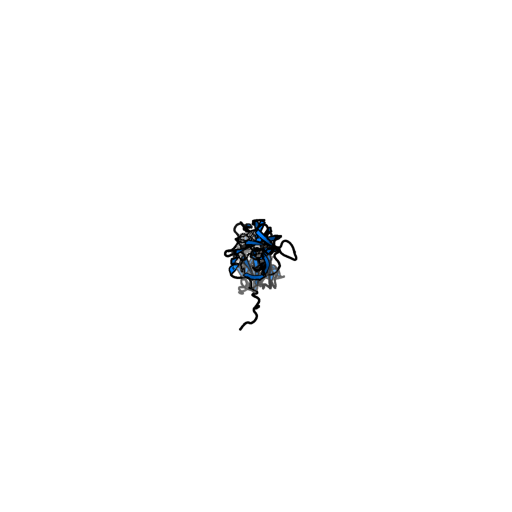0 ASP A CA 1
ATOM 724 C C . ASP A 1 90 ? 30.549 -12.859 -46.539 1.00 89.12 90 ASP A C 1
ATOM 726 O O . ASP A 1 90 ? 29.605 -12.076 -46.498 1.00 89.12 90 ASP A O 1
ATOM 730 N N . ASP A 1 91 ? 30.382 -14.181 -46.565 1.00 83.44 91 ASP A N 1
ATOM 731 C CA . ASP A 1 91 ? 29.078 -14.854 -46.479 1.00 83.44 91 ASP A CA 1
ATOM 732 C C . ASP A 1 91 ? 28.746 -15.231 -45.021 1.00 83.44 91 ASP A C 1
ATOM 734 O O . ASP A 1 91 ? 28.200 -16.288 -44.716 1.00 83.44 91 ASP A O 1
ATOM 738 N N . SER A 1 92 ? 29.186 -14.400 -44.068 1.00 85.19 92 SER A N 1
ATOM 739 C CA . SER A 1 92 ? 29.063 -14.709 -42.637 1.00 85.19 92 SER A CA 1
ATOM 740 C C . SER A 1 92 ? 27.632 -14.570 -42.110 1.00 85.19 92 SER A C 1
ATOM 742 O O . SER A 1 92 ? 27.310 -15.113 -41.048 1.00 85.19 92 SER A O 1
ATOM 744 N N . GLY A 1 93 ? 26.792 -13.799 -42.811 1.00 91.12 93 GLY A N 1
ATOM 745 C CA . GLY A 1 93 ? 25.456 -13.413 -42.357 1.00 91.12 93 GLY A CA 1
ATOM 746 C C . GLY A 1 93 ? 25.454 -12.572 -41.074 1.00 91.12 93 GLY A C 1
ATOM 747 O O . GLY A 1 93 ? 24.413 -12.450 -40.438 1.00 91.12 93 GLY A O 1
ATOM 748 N N . VAL A 1 94 ? 26.604 -12.022 -40.661 1.00 95.31 94 VAL A N 1
ATOM 749 C CA . VAL A 1 94 ? 26.756 -11.214 -39.433 1.00 95.31 94 VAL A CA 1
ATOM 750 C C . VAL A 1 94 ? 26.002 -9.894 -39.547 1.00 95.31 94 VAL A C 1
ATOM 752 O O . VAL A 1 94 ? 25.321 -9.484 -38.606 1.00 95.31 94 VAL A O 1
ATOM 755 N N . VAL A 1 95 ? 26.068 -9.254 -40.714 1.00 95.62 95 VAL A N 1
ATOM 756 C CA . VAL A 1 95 ? 25.282 -8.061 -41.033 1.00 95.62 95 VAL A CA 1
ATOM 757 C C . VAL A 1 95 ? 24.560 -8.227 -42.357 1.00 95.62 95 VAL A C 1
ATOM 759 O O . VAL A 1 95 ? 25.002 -8.965 -43.238 1.00 95.62 95 VAL A O 1
ATOM 762 N N . LYS A 1 96 ? 23.466 -7.491 -42.504 1.00 95.19 96 LYS A N 1
ATOM 763 C CA . LYS A 1 96 ? 22.742 -7.328 -43.757 1.00 95.19 96 LYS A CA 1
ATOM 764 C C . LYS A 1 96 ? 22.788 -5.859 -44.153 1.00 95.19 96 LYS A C 1
ATOM 766 O O . LYS A 1 96 ? 22.608 -5.001 -43.295 1.00 95.19 96 LYS A O 1
ATOM 771 N N . ILE A 1 97 ? 23.047 -5.592 -45.429 1.00 94.38 97 ILE A N 1
ATOM 772 C CA . ILE A 1 97 ? 23.015 -4.239 -45.984 1.00 94.38 97 ILE A CA 1
ATOM 773 C C . ILE A 1 97 ? 21.785 -4.125 -46.877 1.00 94.38 97 ILE A C 1
ATOM 775 O O . ILE A 1 97 ? 21.634 -4.910 -47.813 1.00 94.38 97 ILE A O 1
ATOM 779 N N . GLU A 1 98 ? 20.919 -3.168 -46.569 1.00 93.00 98 GLU A N 1
ATOM 780 C CA . GLU A 1 98 ? 19.792 -2.764 -47.409 1.00 93.00 98 GLU A CA 1
ATOM 781 C C . GLU A 1 98 ? 19.886 -1.255 -47.621 1.00 93.00 98 GLU A C 1
ATOM 783 O O . GLU A 1 98 ? 19.901 -0.486 -46.659 1.00 93.00 98 GLU A O 1
ATOM 788 N N . ASP A 1 99 ? 20.005 -0.849 -48.885 1.00 87.88 99 ASP A N 1
ATOM 789 C CA . ASP A 1 99 ? 20.341 0.520 -49.276 1.00 87.88 99 ASP A CA 1
ATOM 790 C C . ASP A 1 99 ? 21.618 1.009 -48.558 1.00 87.88 99 ASP A C 1
ATOM 792 O O . ASP A 1 99 ? 22.683 0.399 -48.693 1.00 87.88 99 ASP A O 1
ATOM 796 N N . ASP A 1 100 ? 21.499 2.073 -47.764 1.00 91.19 100 ASP A N 1
ATOM 797 C CA . ASP A 1 100 ? 22.570 2.661 -46.958 1.00 91.19 100 ASP A CA 1
ATOM 798 C C . ASP A 1 100 ? 22.443 2.298 -45.462 1.00 91.19 100 ASP A C 1
ATOM 800 O O . ASP A 1 100 ? 23.005 2.967 -44.595 1.00 91.19 100 ASP A O 1
ATOM 804 N N . ASN A 1 101 ? 21.718 1.224 -45.127 1.00 94.62 101 ASN A N 1
ATOM 805 C CA . ASN A 1 101 ? 21.540 0.748 -43.753 1.00 94.62 101 ASN A CA 1
ATOM 806 C C . ASN A 1 101 ? 22.180 -0.623 -43.533 1.00 94.62 101 ASN A C 1
ATOM 808 O O . ASN A 1 101 ? 22.025 -1.545 -44.331 1.00 94.62 101 ASN A O 1
ATOM 812 N N . ILE A 1 102 ? 22.866 -0.769 -42.401 1.00 95.12 102 ILE A N 1
ATOM 813 C CA . ILE A 1 102 ? 23.458 -2.018 -41.927 1.00 95.12 102 ILE A CA 1
ATOM 814 C C . ILE A 1 102 ? 22.671 -2.506 -40.717 1.00 95.12 102 ILE A C 1
ATOM 816 O O . ILE A 1 102 ? 22.706 -1.868 -39.667 1.00 95.12 102 ILE A O 1
ATOM 820 N N . THR A 1 103 ? 22.033 -3.667 -40.831 1.00 95.12 103 THR A N 1
ATOM 821 C CA . THR A 1 103 ? 21.367 -4.348 -39.715 1.00 95.12 103 THR A CA 1
ATOM 822 C C . THR A 1 103 ? 22.244 -5.480 -39.190 1.00 95.12 103 THR A C 1
ATOM 824 O O . THR A 1 103 ? 22.692 -6.342 -39.951 1.00 95.12 103 THR A O 1
ATOM 827 N N . ALA A 1 104 ? 22.488 -5.493 -37.881 1.00 95.31 104 ALA A N 1
ATOM 828 C CA . ALA A 1 104 ? 23.244 -6.536 -37.202 1.00 95.31 104 ALA A CA 1
ATOM 829 C C . ALA A 1 104 ? 22.380 -7.789 -36.984 1.00 95.31 104 ALA A C 1
ATOM 831 O O . ALA A 1 104 ? 21.438 -7.783 -36.194 1.00 95.31 104 ALA A O 1
ATOM 832 N N . MET A 1 105 ? 22.705 -8.881 -37.673 1.00 95.75 105 MET A N 1
ATOM 833 C CA . MET A 1 105 ? 21.877 -10.091 -37.709 1.00 95.75 105 MET A CA 1
ATOM 834 C C . MET A 1 105 ? 22.385 -11.190 -36.777 1.00 95.75 105 MET A C 1
ATOM 836 O O . MET A 1 105 ? 21.588 -11.947 -36.226 1.00 95.75 105 MET A O 1
ATOM 840 N N . LYS A 1 106 ? 23.708 -11.298 -36.614 1.00 95.62 106 LYS A N 1
ATOM 841 C CA . LYS A 1 106 ? 24.352 -12.370 -35.849 1.00 95.62 106 LYS A CA 1
ATOM 842 C C . LYS A 1 106 ? 25.643 -11.873 -35.208 1.00 95.62 106 LYS A C 1
ATOM 844 O O . LYS A 1 106 ? 26.372 -11.107 -35.824 1.00 95.62 106 LYS A O 1
ATOM 849 N N . GLU A 1 107 ? 25.947 -12.339 -33.999 1.00 95.12 107 GLU A N 1
ATOM 850 C CA . GLU A 1 107 ? 27.211 -12.039 -33.317 1.00 95.12 107 GLU A CA 1
ATOM 851 C C . GLU A 1 107 ? 28.426 -12.556 -34.099 1.00 95.12 107 GLU A C 1
ATOM 853 O O . GLU A 1 107 ? 28.427 -13.678 -34.615 1.00 95.12 107 GLU A O 1
ATOM 858 N N . GLY A 1 108 ? 29.481 -11.743 -34.177 1.00 93.81 108 GLY A N 1
ATOM 859 C CA . GLY A 1 108 ? 30.705 -12.114 -34.882 1.00 93.81 108 GLY A CA 1
ATOM 860 C C . GLY A 1 108 ? 31.442 -10.940 -35.514 1.00 93.81 108 GLY A C 1
ATOM 861 O O . GLY A 1 108 ? 31.205 -9.777 -35.193 1.00 93.81 108 GLY A O 1
ATOM 862 N N . TYR A 1 109 ? 32.365 -11.261 -36.418 1.00 94.62 109 TYR A N 1
ATOM 863 C CA . TYR A 1 109 ? 33.149 -10.293 -37.182 1.00 94.62 109 TYR A CA 1
ATOM 864 C C . TYR A 1 109 ? 32.847 -10.434 -38.671 1.00 94.62 109 TYR A C 1
ATOM 866 O O . TYR A 1 109 ? 32.759 -11.547 -39.180 1.00 94.62 109 TYR A O 1
ATOM 874 N N . THR A 1 110 ? 32.741 -9.305 -39.362 1.00 95.62 110 THR A N 1
ATOM 875 C CA . THR A 1 110 ? 32.550 -9.235 -40.815 1.00 95.62 110 THR A CA 1
ATOM 876 C C . THR A 1 110 ? 33.269 -8.019 -41.388 1.00 95.62 110 THR A C 1
ATOM 878 O O . THR A 1 110 ? 33.702 -7.126 -40.654 1.00 95.62 110 THR A O 1
ATOM 881 N N . SER A 1 111 ? 33.456 -7.987 -42.702 1.00 94.38 111 SER A N 1
ATOM 882 C CA . SER A 1 111 ? 34.025 -6.842 -43.410 1.00 94.38 111 SER A CA 1
ATOM 883 C C . SER A 1 111 ? 33.042 -6.271 -44.418 1.00 94.38 111 SER A C 1
ATOM 885 O O . SER A 1 111 ? 32.582 -6.974 -45.313 1.00 94.38 111 SER A O 1
ATOM 887 N N . VAL A 1 112 ? 32.809 -4.964 -44.342 1.00 94.69 112 VAL A N 1
ATOM 888 C CA . VAL A 1 112 ? 32.038 -4.222 -45.345 1.00 94.69 112 VAL A CA 1
ATOM 889 C C . VAL A 1 112 ? 32.961 -3.387 -46.214 1.00 94.69 112 VAL A C 1
ATOM 891 O O . VAL A 1 112 ? 34.065 -3.006 -45.806 1.00 94.69 112 VAL A O 1
ATOM 894 N N . ALA A 1 113 ? 32.522 -3.094 -47.428 1.00 94.25 113 ALA A N 1
ATOM 895 C CA . ALA A 1 113 ? 33.283 -2.278 -48.352 1.00 94.25 113 ALA A CA 1
ATOM 896 C C . ALA A 1 113 ? 32.423 -1.318 -49.152 1.00 94.25 113 ALA A C 1
ATOM 898 O O . ALA A 1 113 ? 31.307 -1.649 -49.542 1.00 94.25 113 ALA A O 1
ATOM 899 N N . VAL A 1 114 ? 33.019 -0.170 -49.480 1.00 95.12 114 VAL A N 1
ATOM 900 C CA . VAL A 1 114 ? 32.501 0.704 -50.531 1.00 95.12 114 VAL A CA 1
ATOM 901 C C . VAL A 1 114 ? 32.953 0.154 -51.871 1.00 95.12 114 VAL A C 1
ATOM 903 O O . VAL A 1 114 ? 34.154 0.010 -52.141 1.00 95.12 114 VAL A O 1
ATOM 906 N N . MET A 1 115 ? 31.977 -0.142 -52.707 1.00 93.31 115 MET A N 1
ATOM 907 C CA . MET A 1 115 ? 32.139 -0.735 -54.015 1.00 93.31 115 MET A CA 1
ATOM 908 C C . MET A 1 115 ? 31.883 0.307 -55.092 1.00 93.31 115 MET A C 1
ATOM 910 O O . MET A 1 115 ? 31.023 1.177 -54.980 1.00 93.31 115 MET A O 1
ATOM 914 N N . LYS A 1 116 ? 32.634 0.188 -56.182 1.00 92.31 116 LYS A N 1
ATOM 915 C CA . LYS A 1 116 ? 32.336 0.874 -57.433 1.00 92.31 116 LYS A CA 1
ATOM 916 C C . LYS A 1 116 ? 32.432 -0.134 -58.559 1.00 92.31 116 LYS A C 1
ATOM 918 O O . LYS A 1 116 ? 33.527 -0.623 -58.861 1.00 92.31 116 LYS A O 1
ATOM 923 N N . LYS A 1 117 ? 31.299 -0.430 -59.201 1.00 87.38 117 LYS A N 1
ATOM 924 C CA . LYS A 1 117 ? 31.174 -1.608 -60.076 1.00 87.38 117 LYS A CA 1
ATOM 925 C C . LYS A 1 117 ? 31.655 -2.847 -59.297 1.00 87.38 117 LYS A C 1
ATOM 927 O O . LYS A 1 117 ? 31.218 -3.044 -58.170 1.00 87.38 117 LYS A O 1
ATOM 932 N N . ASN A 1 118 ? 32.633 -3.589 -59.819 1.00 87.69 118 ASN A N 1
ATOM 933 C CA . ASN A 1 118 ? 33.184 -4.788 -59.173 1.00 87.69 118 ASN A CA 1
ATOM 934 C C . ASN A 1 118 ? 34.460 -4.517 -58.355 1.00 87.69 118 ASN A C 1
ATOM 936 O O . ASN A 1 118 ? 35.156 -5.456 -57.973 1.00 87.69 118 ASN A O 1
ATOM 940 N N . ARG A 1 119 ? 34.832 -3.248 -58.126 1.00 90.69 119 ARG A N 1
ATOM 941 C CA . ARG A 1 119 ? 36.081 -2.899 -57.436 1.00 90.69 119 ARG A CA 1
ATOM 942 C C . ARG A 1 119 ? 35.815 -2.416 -56.018 1.00 90.69 119 ARG A C 1
ATOM 944 O O . ARG A 1 119 ? 35.071 -1.459 -55.820 1.00 90.69 119 ARG A O 1
ATOM 951 N N . VAL A 1 120 ? 36.514 -3.020 -55.062 1.00 94.19 120 VAL A N 1
ATOM 952 C CA . VAL A 1 120 ? 36.599 -2.532 -53.682 1.00 94.19 120 VAL A CA 1
ATOM 953 C C . VAL A 1 120 ? 37.404 -1.230 -53.666 1.00 94.19 120 VAL A C 1
ATOM 955 O O . VAL A 1 120 ? 38.544 -1.199 -54.140 1.00 94.19 120 VAL A O 1
ATOM 958 N N . LEU A 1 121 ? 36.819 -0.153 -53.140 1.00 93.38 121 LEU A N 1
ATOM 959 C CA . LEU A 1 121 ? 37.502 1.130 -52.949 1.00 93.38 121 LEU A CA 1
ATOM 960 C C . LEU A 1 121 ? 38.094 1.256 -51.544 1.00 93.38 121 LEU A C 1
ATOM 962 O O . LEU A 1 121 ? 39.236 1.688 -51.397 1.00 93.38 121 LEU A O 1
ATOM 966 N N . LYS A 1 122 ? 37.333 0.850 -50.525 1.00 93.81 122 LYS A N 1
ATOM 967 C CA . LYS A 1 122 ? 37.742 0.872 -49.118 1.00 93.81 122 LYS A CA 1
ATOM 968 C C . LYS A 1 122 ? 37.014 -0.230 -48.355 1.00 93.81 122 LYS A C 1
ATOM 970 O O . LYS A 1 122 ? 35.882 -0.549 -48.700 1.00 93.81 122 LYS A O 1
ATOM 975 N N . LYS A 1 123 ? 37.669 -0.793 -47.337 1.00 93.38 123 LYS A N 1
ATOM 976 C CA . LYS A 1 123 ? 37.107 -1.796 -46.422 1.00 93.38 123 LYS A CA 1
ATOM 977 C C . LYS A 1 123 ? 37.029 -1.238 -45.003 1.00 93.38 123 LYS A C 1
ATOM 979 O O . LYS A 1 123 ? 37.886 -0.432 -44.634 1.00 93.38 123 LYS A O 1
ATOM 984 N N . ALA A 1 124 ? 36.073 -1.726 -44.225 1.00 93.44 124 ALA A N 1
ATOM 985 C CA . ALA A 1 124 ? 36.016 -1.563 -42.778 1.00 93.44 124 ALA A CA 1
ATOM 986 C C . ALA A 1 124 ? 35.571 -2.864 -42.110 1.00 93.44 124 ALA A C 1
ATOM 988 O O . ALA A 1 124 ? 34.749 -3.601 -42.654 1.00 93.44 124 ALA A O 1
ATOM 989 N N . ALA A 1 125 ? 36.123 -3.129 -40.929 1.00 94.06 125 ALA A N 1
ATOM 990 C CA . ALA A 1 125 ? 35.705 -4.248 -40.102 1.00 94.06 125 ALA A CA 1
ATOM 991 C C . ALA A 1 125 ? 34.490 -3.851 -39.257 1.00 94.06 125 ALA A C 1
ATOM 993 O O . ALA A 1 125 ? 34.452 -2.763 -38.676 1.00 94.06 125 ALA A O 1
ATOM 994 N N . ILE A 1 126 ? 33.525 -4.757 -39.157 1.00 94.69 126 ILE A N 1
ATOM 995 C CA . ILE A 1 126 ? 32.379 -4.656 -38.261 1.00 94.69 126 ILE A CA 1
ATOM 996 C C . ILE A 1 126 ? 32.430 -5.823 -37.277 1.00 94.69 126 ILE A C 1
ATOM 998 O O . ILE A 1 126 ? 32.650 -6.969 -37.668 1.00 94.69 126 ILE A O 1
ATOM 1002 N N . LYS A 1 127 ? 32.224 -5.527 -35.994 1.00 94.94 127 LYS A N 1
ATOM 1003 C CA . LYS A 1 127 ? 32.000 -6.510 -34.936 1.00 94.94 127 LYS A CA 1
ATOM 1004 C C . LYS A 1 127 ? 30.564 -6.367 -34.443 1.00 94.94 127 LYS A C 1
ATOM 1006 O O . LYS A 1 127 ? 30.189 -5.302 -33.964 1.00 94.94 127 LYS A O 1
ATOM 1011 N N . VAL A 1 128 ? 29.783 -7.432 -34.523 1.00 95.38 128 VAL A N 1
ATOM 1012 C CA . VAL A 1 128 ? 28.460 -7.491 -33.902 1.00 95.38 128 VAL A CA 1
ATOM 1013 C C . VAL A 1 128 ? 28.591 -8.164 -32.546 1.00 95.38 128 VAL A C 1
ATOM 1015 O O . VAL A 1 128 ? 29.187 -9.238 -32.442 1.00 95.38 128 VAL A O 1
ATOM 1018 N N . VAL A 1 129 ? 28.059 -7.516 -31.514 1.00 94.38 129 VAL A N 1
ATOM 1019 C CA . VAL A 1 129 ? 28.110 -7.988 -30.126 1.00 94.38 129 VAL A CA 1
ATOM 1020 C C . VAL A 1 129 ? 26.726 -7.969 -29.500 1.00 94.38 129 VAL A C 1
ATOM 1022 O O . VAL A 1 129 ? 25.913 -7.106 -29.815 1.00 94.38 129 VAL A O 1
ATOM 1025 N N . ASN A 1 130 ? 26.479 -8.883 -28.572 1.00 92.25 130 ASN A N 1
ATOM 1026 C CA . ASN A 1 130 ? 25.311 -8.850 -27.705 1.00 92.25 130 ASN A CA 1
ATOM 1027 C C . ASN A 1 130 ? 25.799 -8.827 -26.251 1.00 92.25 130 ASN A C 1
ATOM 1029 O O . ASN A 1 130 ? 26.058 -9.886 -25.682 1.00 92.25 130 ASN A O 1
ATOM 1033 N N . PRO A 1 131 ? 26.039 -7.637 -25.676 1.00 91.88 131 PRO A N 1
ATOM 1034 C CA . PRO A 1 131 ? 26.502 -7.540 -24.300 1.00 91.88 131 PRO A CA 1
ATOM 1035 C C . PRO A 1 131 ? 25.532 -8.226 -23.334 1.00 91.88 131 PRO A C 1
ATOM 1037 O O . PRO A 1 131 ? 24.315 -8.035 -23.428 1.00 91.88 131 PRO A O 1
ATOM 1040 N N . GLU A 1 132 ? 26.073 -9.008 -22.404 1.00 92.38 132 GLU A N 1
ATOM 1041 C CA . GLU A 1 132 ? 25.288 -9.628 -21.338 1.00 92.38 132 GLU A CA 1
ATOM 1042 C C . GLU A 1 132 ? 24.889 -8.566 -20.307 1.00 92.38 132 GLU A C 1
ATOM 1044 O O . GLU A 1 132 ? 25.676 -7.674 -19.981 1.00 92.38 132 GLU A O 1
ATOM 1049 N N . ILE A 1 133 ? 23.660 -8.648 -19.798 1.00 94.69 133 ILE A N 1
ATOM 1050 C CA . ILE A 1 133 ? 23.178 -7.759 -18.740 1.00 94.69 133 ILE A CA 1
ATOM 1051 C C . ILE A 1 133 ? 23.710 -8.285 -17.404 1.00 94.69 133 ILE A C 1
ATOM 1053 O O . ILE A 1 133 ? 23.370 -9.390 -16.990 1.00 94.69 133 ILE A O 1
ATOM 1057 N N . GLU A 1 134 ? 24.522 -7.492 -16.709 1.00 95.06 134 GLU A N 1
ATOM 1058 C CA . GLU A 1 134 ? 25.045 -7.844 -15.383 1.00 95.06 134 GLU A CA 1
ATOM 1059 C C . GLU A 1 134 ? 24.007 -7.585 -14.295 1.00 95.06 134 GLU A C 1
ATOM 1061 O O . GLU A 1 134 ? 23.731 -8.456 -13.467 1.00 95.06 134 GLU A O 1
ATOM 1066 N N . SER A 1 135 ? 23.406 -6.394 -14.312 1.00 93.75 135 SER A N 1
ATOM 1067 C CA . SER A 1 135 ? 22.388 -5.997 -13.346 1.00 93.75 135 SER A CA 1
ATOM 1068 C C . SER A 1 135 ? 21.286 -5.167 -13.990 1.00 93.75 135 SER A C 1
ATOM 1070 O O . SER A 1 135 ? 21.482 -4.446 -14.972 1.00 93.75 135 SER A O 1
ATOM 1072 N N . LEU A 1 136 ? 20.105 -5.288 -13.397 1.00 96.31 136 LEU A N 1
ATOM 1073 C CA . LEU A 1 136 ? 18.965 -4.420 -13.613 1.00 96.31 136 LEU A CA 1
ATOM 1074 C C . LEU A 1 136 ? 18.613 -3.860 -12.243 1.00 96.31 136 LEU A C 1
ATOM 1076 O O . LEU A 1 136 ? 18.429 -4.631 -11.309 1.00 96.31 136 LEU A O 1
ATOM 1080 N N . ASP A 1 137 ? 18.503 -2.546 -12.144 1.00 94.56 137 ASP A N 1
ATOM 1081 C CA . ASP A 1 137 ? 18.107 -1.848 -10.931 1.00 94.56 137 ASP A CA 1
ATOM 1082 C C . ASP A 1 137 ? 16.916 -0.947 -11.250 1.00 94.56 137 ASP A C 1
ATOM 1084 O O . ASP A 1 137 ? 16.809 -0.382 -12.345 1.00 94.56 137 ASP A O 1
ATOM 1088 N N . ILE A 1 138 ? 15.998 -0.831 -10.295 1.00 95.56 138 ILE A N 1
ATOM 1089 C CA . ILE A 1 138 ? 14.820 0.020 -10.416 1.00 95.56 138 ILE A CA 1
ATOM 1090 C C . ILE A 1 138 ? 14.758 0.936 -9.208 1.00 95.56 138 ILE A C 1
ATOM 1092 O O . ILE A 1 138 ? 14.835 0.473 -8.072 1.00 95.56 138 ILE A O 1
ATOM 1096 N N . ASP A 1 139 ? 14.521 2.211 -9.477 1.00 95.75 139 ASP A N 1
ATOM 1097 C CA . ASP A 1 139 ? 14.109 3.187 -8.483 1.00 95.75 139 ASP A CA 1
ATOM 1098 C C . ASP A 1 139 ? 12.861 3.946 -8.962 1.00 95.75 139 ASP A C 1
ATOM 1100 O O . ASP A 1 139 ? 12.438 3.829 -10.121 1.00 95.75 139 ASP A O 1
ATOM 1104 N N . PHE A 1 140 ? 12.250 4.722 -8.075 1.00 96.88 140 PHE A N 1
ATOM 1105 C CA . PHE A 1 140 ? 11.050 5.503 -8.350 1.00 96.88 140 PHE A CA 1
ATOM 1106 C C . PHE A 1 140 ? 11.296 6.967 -8.013 1.00 96.88 140 PHE A C 1
ATOM 1108 O O . PHE A 1 140 ? 11.855 7.301 -6.976 1.00 96.88 140 PHE A O 1
ATOM 1115 N N . SER A 1 141 ? 10.834 7.868 -8.879 1.00 97.25 141 SER A N 1
ATOM 1116 C CA . SER A 1 141 ? 11.056 9.305 -8.693 1.00 97.25 141 SER A CA 1
ATOM 1117 C C . SER A 1 141 ? 10.428 9.878 -7.414 1.00 97.25 141 SER A C 1
ATOM 1119 O O . SER A 1 141 ? 10.852 10.934 -6.961 1.00 97.25 141 SER A O 1
ATOM 1121 N N . ASN A 1 142 ? 9.381 9.233 -6.887 1.00 96.12 142 ASN A N 1
ATOM 1122 C CA . ASN A 1 142 ? 8.640 9.635 -5.693 1.00 96.12 142 ASN A CA 1
ATOM 1123 C C . ASN A 1 142 ? 8.127 8.397 -4.947 1.00 96.12 142 ASN A C 1
ATOM 1125 O O . ASN A 1 142 ? 7.885 7.354 -5.563 1.00 96.12 142 ASN A O 1
ATOM 1129 N N . ASP A 1 143 ? 7.838 8.563 -3.657 1.00 95.44 143 ASP A N 1
ATOM 1130 C CA . ASP A 1 143 ? 7.138 7.556 -2.865 1.00 95.44 143 ASP A CA 1
ATOM 1131 C C . ASP A 1 143 ? 5.701 7.347 -3.362 1.00 95.44 143 ASP A C 1
ATOM 1133 O O . ASP A 1 143 ? 4.977 8.293 -3.682 1.00 95.44 143 ASP A O 1
ATOM 1137 N N . ILE A 1 144 ? 5.270 6.085 -3.380 1.00 96.75 144 ILE A N 1
ATOM 1138 C CA . ILE A 1 144 ? 3.910 5.690 -3.752 1.00 96.75 144 ILE A CA 1
ATOM 1139 C C . ILE A 1 144 ? 3.285 4.964 -2.562 1.00 96.75 144 ILE A C 1
ATOM 1141 O O . ILE A 1 144 ? 3.572 3.790 -2.319 1.00 96.75 144 ILE A O 1
ATOM 1145 N N . LYS A 1 145 ? 2.419 5.657 -1.819 1.00 96.25 145 LYS A N 1
ATOM 1146 C CA . LYS A 1 145 ? 1.776 5.106 -0.613 1.00 96.25 145 LYS A CA 1
ATOM 1147 C C . LYS A 1 145 ? 0.258 5.165 -0.682 1.00 96.25 145 LYS A C 1
ATOM 1149 O O . LYS A 1 145 ? -0.420 4.292 -0.141 1.00 96.25 145 LYS A O 1
ATOM 1154 N N . TYR A 1 146 ? -0.284 6.175 -1.346 1.00 97.06 146 TYR A N 1
ATOM 1155 C CA . TYR A 1 146 ? -1.705 6.454 -1.346 1.00 97.06 146 TYR A CA 1
ATOM 1156 C C . TYR A 1 146 ? -2.314 6.443 -2.744 1.00 97.06 146 TYR A C 1
ATOM 1158 O O . TYR A 1 146 ? -1.646 6.690 -3.748 1.00 97.06 146 TYR A O 1
ATOM 1166 N N . VAL A 1 147 ? -3.621 6.186 -2.815 1.00 97.38 147 VAL A N 1
ATOM 1167 C CA . VAL A 1 147 ? -4.373 6.338 -4.067 1.00 97.38 147 VAL A CA 1
ATOM 1168 C C . VAL A 1 147 ? -4.256 7.779 -4.574 1.00 97.38 147 VAL A C 1
ATOM 1170 O O . VAL A 1 147 ? -4.466 8.731 -3.825 1.00 97.38 147 VAL A O 1
ATOM 1173 N N . GLY A 1 148 ? -3.931 7.923 -5.858 1.00 95.50 148 GLY A N 1
ATOM 1174 C CA . GLY A 1 148 ? -3.657 9.200 -6.515 1.00 95.50 148 GLY A CA 1
ATOM 1175 C C . GLY A 1 148 ? -2.172 9.557 -6.596 1.00 95.50 148 GLY A C 1
ATOM 1176 O O . GLY A 1 148 ? -1.823 10.425 -7.394 1.00 95.50 148 GLY A O 1
ATOM 1177 N N . ASP A 1 149 ? -1.296 8.887 -5.839 1.00 97.69 149 ASP A N 1
ATOM 1178 C CA . ASP A 1 149 ? 0.147 9.102 -5.952 1.00 97.69 149 ASP A CA 1
ATOM 1179 C C . ASP A 1 149 ? 0.667 8.586 -7.310 1.00 97.69 149 ASP A C 1
ATOM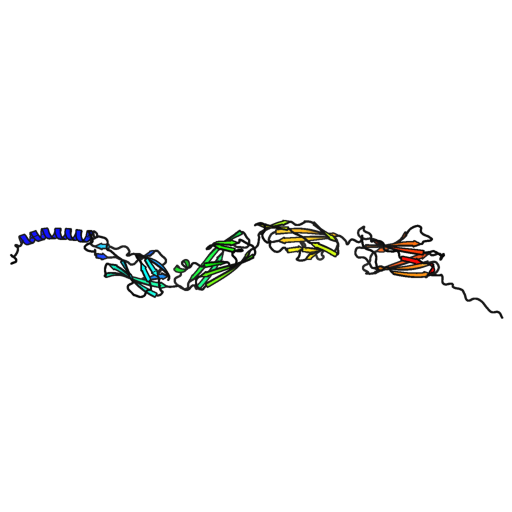 1181 O O . ASP A 1 149 ? 0.149 7.622 -7.894 1.00 97.69 149 ASP A O 1
ATOM 1185 N N . SER A 1 150 ? 1.711 9.237 -7.826 1.00 96.88 150 SER A N 1
ATOM 1186 C CA . SER A 1 150 ? 2.331 8.882 -9.102 1.00 96.88 150 SER A CA 1
ATOM 1187 C C . SER A 1 150 ? 3.841 9.068 -9.064 1.00 96.88 150 SER A C 1
ATOM 1189 O O . SER A 1 150 ? 4.343 10.013 -8.451 1.00 96.88 150 SER A O 1
ATOM 1191 N N . ALA A 1 151 ? 4.551 8.195 -9.768 1.00 98.06 151 ALA A N 1
ATOM 1192 C CA . ALA A 1 151 ? 5.996 8.268 -9.917 1.00 98.06 151 ALA A CA 1
ATOM 1193 C C . ALA A 1 151 ? 6.415 7.819 -11.319 1.00 98.06 151 ALA A C 1
ATOM 1195 O O . ALA A 1 151 ? 5.648 7.184 -12.050 1.00 98.06 151 ALA A O 1
ATOM 1196 N N . GLU A 1 152 ? 7.649 8.138 -11.681 1.00 97.62 152 GLU A N 1
ATOM 1197 C CA . GLU A 1 152 ? 8.316 7.588 -12.853 1.00 97.62 152 GLU A CA 1
ATOM 1198 C C . GLU A 1 152 ? 9.324 6.522 -12.434 1.00 97.62 152 GLU A C 1
ATOM 1200 O O . GLU A 1 152 ? 10.019 6.668 -11.429 1.00 97.62 152 GLU A O 1
ATOM 1205 N N . ILE A 1 153 ? 9.393 5.447 -13.215 1.00 96.69 153 ILE A N 1
ATOM 1206 C CA . ILE A 1 153 ? 10.350 4.364 -13.038 1.00 96.69 153 ILE A CA 1
ATOM 1207 C C . ILE A 1 153 ? 11.699 4.801 -13.600 1.00 96.69 153 ILE A C 1
ATOM 1209 O O . ILE A 1 153 ? 11.837 5.084 -14.797 1.00 96.69 153 ILE A O 1
ATOM 1213 N N . ILE A 1 154 ? 12.706 4.792 -12.738 1.00 94.75 154 ILE A N 1
ATOM 1214 C CA . ILE A 1 154 ? 14.101 5.051 -13.062 1.00 94.75 154 ILE A CA 1
ATOM 1215 C C . ILE A 1 154 ? 14.796 3.690 -13.127 1.00 94.75 154 ILE A C 1
ATOM 1217 O O . ILE A 1 154 ? 15.274 3.162 -12.130 1.00 94.75 154 ILE A O 1
ATOM 1221 N N . GLY A 1 155 ? 14.786 3.086 -14.315 1.00 92.44 155 GLY A N 1
ATOM 1222 C CA . GLY A 1 155 ? 15.515 1.846 -14.577 1.00 92.44 155 GLY A CA 1
ATOM 1223 C C . GLY A 1 155 ? 16.972 2.121 -14.939 1.00 92.44 155 GLY A C 1
ATOM 1224 O O . GLY A 1 155 ? 17.236 2.953 -15.811 1.00 92.44 155 GLY A O 1
ATOM 1225 N N . SER A 1 156 ? 17.893 1.393 -14.315 1.00 92.88 156 SER A N 1
ATOM 1226 C CA . SER A 1 156 ? 19.312 1.366 -14.664 1.00 92.88 156 SER A CA 1
ATOM 1227 C C . SER A 1 156 ? 19.701 -0.048 -15.084 1.00 92.88 156 SER A C 1
ATOM 1229 O O . SER A 1 156 ? 19.399 -1.008 -14.382 1.00 92.88 156 SER A O 1
ATOM 1231 N N . VAL A 1 157 ? 20.346 -0.179 -16.242 1.00 95.25 157 VAL A N 1
ATOM 1232 C CA . VAL A 1 157 ? 20.837 -1.457 -16.772 1.00 95.25 157 VAL A CA 1
ATOM 1233 C C . VAL A 1 157 ? 22.349 -1.363 -16.864 1.00 95.25 157 VAL A C 1
ATOM 1235 O O . VAL A 1 157 ? 22.861 -0.435 -17.488 1.00 95.25 157 VAL A O 1
ATOM 1238 N N . ASN A 1 158 ? 23.047 -2.318 -16.261 1.00 93.81 158 ASN A N 1
ATOM 1239 C CA . ASN A 1 158 ? 24.491 -2.466 -16.388 1.00 93.81 158 ASN A CA 1
ATOM 1240 C C . ASN A 1 158 ? 24.792 -3.684 -17.265 1.00 93.81 158 ASN A C 1
ATOM 1242 O O . ASN A 1 158 ? 24.150 -4.727 -17.128 1.00 93.81 158 ASN A O 1
ATOM 1246 N N . VAL A 1 159 ? 25.749 -3.542 -18.175 1.00 93.38 159 VAL A N 1
ATOM 1247 C CA . VAL A 1 159 ? 26.181 -4.603 -19.091 1.00 93.38 159 VAL A CA 1
ATOM 1248 C C . VAL A 1 159 ? 27.663 -4.887 -18.906 1.00 93.38 159 VAL A C 1
ATOM 1250 O O . VAL A 1 159 ? 28.441 -3.977 -18.612 1.00 93.38 159 VAL A O 1
ATOM 1253 N N . SER A 1 160 ? 28.052 -6.140 -19.131 1.00 89.56 160 SER A N 1
ATOM 1254 C CA . SER A 1 160 ? 29.406 -6.624 -18.840 1.00 89.56 160 SER A CA 1
ATOM 1255 C C . SER A 1 160 ? 30.483 -5.923 -19.653 1.00 89.56 160 SER A C 1
ATOM 1257 O O . SER A 1 160 ? 31.510 -5.500 -19.126 1.00 89.56 160 SER A O 1
ATOM 1259 N N . ASP A 1 161 ? 30.204 -5.719 -20.936 1.00 87.00 161 ASP A N 1
ATOM 1260 C CA . ASP A 1 161 ? 31.089 -5.054 -21.876 1.00 87.00 161 ASP A CA 1
ATOM 1261 C C . ASP A 1 161 ? 30.328 -4.028 -22.714 1.00 87.00 161 ASP A C 1
ATOM 1263 O O . ASP A 1 161 ? 29.109 -4.066 -22.854 1.00 87.00 161 ASP A O 1
ATOM 1267 N N . TYR A 1 162 ? 31.062 -3.104 -23.338 1.00 90.38 162 TYR A N 1
ATOM 1268 C CA . TYR A 1 162 ? 30.484 -2.113 -24.251 1.00 90.38 162 TYR A CA 1
ATOM 1269 C C . TYR A 1 162 ? 29.415 -1.210 -23.604 1.00 90.38 162 TYR A C 1
ATOM 1271 O O . TYR A 1 162 ? 28.368 -0.956 -24.199 1.00 90.38 162 TYR A O 1
ATOM 1279 N N . LYS A 1 163 ? 29.723 -0.627 -22.434 1.00 90.56 163 LYS A N 1
ATOM 1280 C CA . LYS A 1 163 ? 28.839 0.255 -21.629 1.00 90.56 163 LYS A CA 1
ATOM 1281 C C . LYS A 1 163 ? 28.075 1.345 -22.391 1.00 90.56 163 LYS A C 1
ATOM 1283 O O . LYS A 1 163 ? 27.006 1.775 -21.979 1.00 90.56 163 LYS A O 1
ATOM 1288 N N . LYS A 1 164 ? 28.570 1.793 -23.552 1.00 88.81 164 LYS A N 1
ATOM 1289 C CA . LYS A 1 164 ? 27.821 2.721 -24.423 1.00 88.81 164 LYS A CA 1
ATOM 1290 C C . LYS A 1 164 ? 26.459 2.166 -24.865 1.00 88.81 164 LYS A C 1
ATOM 1292 O O . LYS A 1 164 ? 25.578 2.960 -25.186 1.00 88.81 164 LYS A O 1
ATOM 1297 N N . PHE A 1 165 ? 26.276 0.846 -24.860 1.00 90.94 165 PHE A N 1
ATOM 1298 C CA . PHE A 1 165 ? 25.014 0.200 -25.197 1.00 90.94 165 PHE A CA 1
ATOM 1299 C C . PHE A 1 165 ? 24.026 0.095 -24.029 1.00 90.94 165 PHE A C 1
ATOM 1301 O O . PHE A 1 165 ? 22.879 -0.241 -24.298 1.00 90.94 165 PHE A O 1
ATOM 1308 N N . GLU A 1 166 ? 24.373 0.437 -22.782 1.00 90.44 166 GLU A N 1
ATOM 1309 C CA . GLU A 1 166 ? 23.448 0.375 -21.625 1.00 90.44 166 GLU A CA 1
ATOM 1310 C C . GLU A 1 166 ? 22.107 1.070 -21.919 1.00 90.44 166 GLU A C 1
ATOM 1312 O O . GLU A 1 166 ? 21.034 0.509 -21.716 1.00 90.44 166 GLU A O 1
ATOM 1317 N N . LYS A 1 167 ? 22.160 2.260 -22.529 1.00 87.44 167 LYS A N 1
ATOM 1318 C CA . LYS A 1 167 ? 20.976 3.073 -22.866 1.00 87.44 167 LYS A CA 1
ATOM 1319 C C . LYS A 1 167 ? 20.094 2.493 -23.976 1.00 87.44 167 LYS A C 1
ATOM 1321 O O . LYS A 1 167 ? 18.985 2.981 -24.172 1.00 87.44 167 LYS A O 1
ATOM 1326 N N . SER A 1 168 ? 20.590 1.506 -24.723 1.00 87.75 168 SER A N 1
ATOM 1327 C CA . SER A 1 168 ? 19.818 0.819 -25.768 1.00 87.75 168 SER A CA 1
ATOM 1328 C C . SER A 1 168 ? 18.895 -0.261 -25.200 1.00 87.75 168 SER A C 1
ATOM 1330 O O . SER A 1 168 ? 18.012 -0.739 -25.905 1.00 87.75 168 SER A O 1
ATOM 1332 N N . TYR A 1 169 ? 19.105 -0.680 -23.948 1.00 89.94 169 TYR A N 1
ATOM 1333 C CA . TYR A 1 169 ? 18.244 -1.654 -23.291 1.00 89.94 169 TYR A CA 1
ATOM 1334 C C . TYR A 1 169 ? 17.038 -0.946 -22.679 1.00 89.94 169 TYR A C 1
ATOM 1336 O O . TYR A 1 169 ? 17.170 -0.008 -21.894 1.00 89.94 169 TYR A O 1
ATOM 1344 N N . THR A 1 170 ? 15.845 -1.406 -23.045 1.00 90.62 170 THR A N 1
ATOM 1345 C CA . THR A 1 170 ? 14.575 -0.885 -22.538 1.00 90.62 170 THR A CA 1
ATOM 1346 C C . THR A 1 170 ? 13.889 -1.966 -21.710 1.00 90.62 170 THR A C 1
ATOM 1348 O O . THR A 1 170 ? 13.341 -2.900 -22.297 1.00 90.62 170 THR A O 1
ATOM 1351 N N . PRO A 1 171 ? 13.923 -1.880 -20.368 1.00 94.00 171 PRO A N 1
ATOM 1352 C CA . PRO A 1 171 ? 13.198 -2.820 -19.526 1.00 94.00 171 PRO A CA 1
ATOM 1353 C C . PRO A 1 171 ? 11.691 -2.735 -19.771 1.00 94.00 171 PRO A C 1
ATOM 1355 O O . PRO A 1 171 ? 11.137 -1.646 -19.953 1.00 94.00 171 PRO A O 1
ATOM 1358 N N . GLU A 1 172 ? 11.025 -3.882 -19.738 1.00 94.81 172 GLU A N 1
ATOM 1359 C CA . GLU A 1 172 ? 9.571 -3.969 -19.763 1.00 94.81 172 GLU A CA 1
ATOM 1360 C C . GLU A 1 172 ? 9.028 -3.969 -18.338 1.00 94.81 172 GLU A C 1
ATOM 1362 O O . GLU A 1 172 ? 9.499 -4.725 -17.490 1.00 94.81 172 GLU A O 1
ATOM 1367 N N . TYR A 1 173 ? 8.021 -3.135 -18.078 1.00 96.56 173 TYR A N 1
ATOM 1368 C CA . TYR A 1 173 ? 7.429 -2.982 -16.753 1.00 96.56 173 TYR A CA 1
ATOM 1369 C C . TYR A 1 173 ? 6.002 -3.511 -16.728 1.00 96.56 173 TYR A C 1
ATOM 1371 O O . TYR A 1 173 ? 5.159 -3.130 -17.546 1.00 96.56 173 TYR A O 1
ATOM 1379 N N . THR A 1 174 ? 5.701 -4.345 -15.741 1.00 96.31 174 THR A N 1
ATOM 1380 C CA . THR A 1 174 ? 4.367 -4.915 -15.548 1.00 96.31 174 THR A CA 1
ATOM 1381 C C . THR A 1 174 ? 3.905 -4.745 -14.107 1.00 96.31 174 THR A C 1
ATOM 1383 O O . THR A 1 174 ? 4.703 -4.500 -13.208 1.00 96.31 174 THR A O 1
ATOM 1386 N N . SER A 1 175 ? 2.590 -4.829 -13.884 1.00 97.94 175 SER A N 1
ATOM 1387 C CA . SER A 1 175 ? 2.008 -4.827 -12.541 1.00 97.94 175 SER A CA 1
ATOM 1388 C C . SER A 1 175 ? 1.170 -6.077 -12.330 1.00 97.94 175 SER A C 1
ATOM 1390 O O . SER A 1 175 ? 0.323 -6.400 -13.169 1.00 97.94 175 SER A O 1
ATOM 1392 N N . SER A 1 176 ? 1.354 -6.724 -11.178 1.00 98.25 176 SER A N 1
ATOM 1393 C CA . SER A 1 176 ? 0.567 -7.889 -10.772 1.00 98.25 176 SER A CA 1
ATOM 1394 C C . SER A 1 176 ? -0.913 -7.565 -10.535 1.00 98.25 176 SER A C 1
ATOM 1396 O O . SER A 1 176 ? -1.761 -8.446 -10.665 1.00 98.25 176 SER A O 1
ATOM 1398 N N . ASN A 1 177 ? -1.259 -6.304 -10.236 1.00 98.00 177 ASN A N 1
ATOM 1399 C CA . ASN A 1 177 ? -2.647 -5.880 -10.057 1.00 98.00 177 ASN A CA 1
ATOM 1400 C C . ASN A 1 177 ? -2.917 -4.463 -10.593 1.00 98.00 177 ASN A C 1
ATOM 1402 O O . ASN A 1 177 ? -2.800 -3.460 -9.884 1.00 98.00 177 ASN A O 1
ATOM 1406 N N . LYS A 1 178 ? -3.421 -4.409 -11.833 1.00 97.19 178 LYS A N 1
ATOM 1407 C CA . LYS A 1 178 ? -3.774 -3.171 -12.556 1.00 97.19 178 LYS A CA 1
ATOM 1408 C C . LYS A 1 178 ? -4.923 -2.360 -11.936 1.00 97.19 178 LYS A C 1
ATOM 1410 O O . LYS A 1 178 ? -5.145 -1.221 -12.349 1.00 97.19 178 LYS A O 1
ATOM 1415 N N . LYS A 1 179 ? -5.683 -2.931 -10.988 1.00 96.88 179 LYS A N 1
ATOM 1416 C CA . LYS A 1 179 ? -6.726 -2.206 -10.235 1.00 96.88 179 LYS A CA 1
ATOM 1417 C C . LYS A 1 179 ? -6.158 -1.424 -9.049 1.00 96.88 179 LYS A C 1
ATOM 1419 O O . LYS A 1 179 ? -6.844 -0.544 -8.548 1.00 96.88 179 LYS A O 1
ATOM 1424 N N . VAL A 1 180 ? -4.935 -1.737 -8.619 1.00 97.75 180 VAL A N 1
ATOM 1425 C CA . VAL A 1 180 ? -4.244 -1.075 -7.503 1.00 97.75 180 VAL A CA 1
ATOM 1426 C C . VAL A 1 180 ? -3.166 -0.141 -8.049 1.00 97.75 180 VAL A C 1
ATOM 1428 O O . VAL A 1 180 ? -3.178 1.046 -7.737 1.00 97.75 180 VAL A O 1
ATOM 1431 N N . ILE A 1 181 ? -2.297 -0.633 -8.940 1.00 98.25 181 ILE A N 1
ATOM 1432 C CA . ILE A 1 181 ? -1.251 0.163 -9.597 1.00 98.25 181 ILE A CA 1
ATOM 1433 C C . ILE A 1 181 ? -1.331 -0.009 -11.112 1.00 98.25 181 ILE A C 1
ATOM 1435 O O . ILE A 1 181 ? -1.322 -1.124 -11.626 1.00 98.25 181 ILE A O 1
ATOM 1439 N N . LYS A 1 182 ? -1.359 1.102 -11.850 1.00 97.94 182 LYS A N 1
ATOM 1440 C CA . LYS A 1 182 ? -1.247 1.108 -13.314 1.00 97.94 182 LYS A CA 1
ATOM 1441 C C . LYS A 1 182 ? 0.138 1.566 -13.737 1.00 97.94 182 LYS A C 1
ATOM 1443 O O . LYS A 1 182 ? 0.593 2.621 -13.304 1.00 97.94 182 LYS A O 1
ATOM 1448 N N . VAL A 1 183 ? 0.745 0.806 -14.641 1.00 97.19 183 VAL A N 1
ATOM 1449 C CA . VAL A 1 183 ? 2.031 1.121 -15.264 1.00 97.19 183 VAL A CA 1
ATOM 1450 C C . VAL A 1 183 ? 1.800 1.340 -16.757 1.00 97.19 183 VAL A C 1
ATOM 1452 O O . VAL A 1 183 ? 1.230 0.475 -17.418 1.00 97.19 183 VAL A O 1
ATOM 1455 N N . ASN A 1 184 ? 2.205 2.503 -17.266 1.00 94.88 184 ASN A N 1
ATOM 1456 C CA . ASN A 1 184 ? 2.139 2.873 -18.680 1.00 94.88 184 ASN A CA 1
ATOM 1457 C C . ASN A 1 184 ? 3.515 3.399 -19.108 1.00 94.88 184 ASN A C 1
ATOM 1459 O O . ASN A 1 184 ? 3.884 4.528 -18.770 1.00 94.88 184 ASN A O 1
ATOM 1463 N N . GLY A 1 185 ? 4.288 2.579 -19.822 1.00 92.25 185 GLY A N 1
ATOM 1464 C CA . GLY A 1 185 ? 5.702 2.865 -20.074 1.00 92.25 185 GLY A CA 1
ATOM 1465 C C . GLY A 1 185 ? 6.458 2.992 -18.750 1.00 92.25 185 GLY A C 1
ATOM 1466 O O . GLY A 1 185 ? 6.389 2.095 -17.917 1.00 92.25 185 GLY A O 1
ATOM 1467 N N . LYS A 1 186 ? 7.119 4.133 -18.529 1.00 94.50 186 LYS A N 1
ATOM 1468 C CA . LYS A 1 186 ? 7.807 4.442 -17.264 1.00 94.50 186 LYS A CA 1
ATOM 1469 C C . LYS A 1 186 ? 6.906 5.081 -16.205 1.00 94.50 186 LYS A C 1
ATOM 1471 O O . LYS A 1 186 ? 7.367 5.312 -15.099 1.00 94.50 186 LYS A O 1
ATOM 1476 N N . LYS A 1 187 ? 5.645 5.405 -16.501 1.00 96.81 187 LYS A N 1
ATOM 1477 C CA . LYS A 1 187 ? 4.774 6.107 -15.548 1.00 96.81 187 LYS A CA 1
ATOM 1478 C C . LYS A 1 187 ? 3.969 5.126 -14.702 1.00 96.81 187 LYS A C 1
ATOM 1480 O O . LYS A 1 187 ? 3.258 4.280 -15.245 1.00 96.81 187 LYS A O 1
ATOM 1485 N N . VAL A 1 188 ? 4.008 5.309 -13.387 1.00 97.81 188 VAL A N 1
ATOM 1486 C CA . VAL A 1 188 ? 3.279 4.522 -12.387 1.00 97.81 188 VAL A CA 1
ATOM 1487 C C . VAL A 1 188 ? 2.232 5.397 -11.717 1.00 97.81 188 VAL A C 1
ATOM 1489 O O . VAL A 1 188 ? 2.524 6.519 -11.314 1.00 97.81 188 VAL A O 1
ATOM 1492 N N . ASN A 1 189 ? 1.008 4.888 -11.586 1.00 97.81 189 ASN A N 1
ATOM 1493 C CA . ASN A 1 189 ? -0.070 5.573 -10.877 1.00 97.81 189 ASN A CA 1
ATOM 1494 C C . ASN A 1 189 ? -0.767 4.604 -9.920 1.00 97.81 189 ASN A C 1
ATOM 1496 O O . ASN A 1 189 ? -1.223 3.536 -10.344 1.00 97.81 189 ASN A O 1
ATOM 1500 N N . ALA A 1 190 ? -0.896 4.997 -8.656 1.00 98.00 190 ALA A N 1
ATOM 1501 C CA . ALA A 1 190 ? -1.710 4.300 -7.673 1.00 98.00 190 ALA A CA 1
ATOM 1502 C C . ALA A 1 190 ? -3.184 4.669 -7.878 1.00 98.00 190 ALA A C 1
ATOM 1504 O O . ALA A 1 190 ? -3.575 5.827 -7.750 1.00 98.00 190 ALA A O 1
ATOM 1505 N N . VAL A 1 191 ? -4.015 3.689 -8.223 1.00 97.12 191 VAL A N 1
ATOM 1506 C CA . VAL A 1 191 ? -5.416 3.910 -8.626 1.00 97.12 191 VAL A CA 1
ATOM 1507 C C . VAL A 1 191 ? -6.436 3.229 -7.717 1.00 97.12 191 VAL A C 1
ATOM 1509 O O . VAL A 1 191 ? -7.621 3.529 -7.820 1.00 97.12 191 VAL A O 1
ATOM 1512 N N . GLY A 1 192 ? -6.001 2.338 -6.828 1.00 97.00 192 GLY A N 1
ATOM 1513 C CA . GLY A 1 192 ? -6.885 1.637 -5.902 1.00 97.00 192 GLY A CA 1
ATOM 1514 C C . GLY A 1 192 ? -6.154 1.162 -4.654 1.00 97.00 192 GLY A C 1
ATOM 1515 O O . GLY A 1 192 ? -4.930 1.067 -4.644 1.00 97.00 192 GLY A O 1
ATOM 1516 N N . VAL A 1 193 ? -6.920 0.879 -3.602 1.00 97.19 193 VAL A N 1
ATOM 1517 C CA . VAL A 1 193 ? -6.408 0.366 -2.324 1.00 97.19 193 VAL A CA 1
ATOM 1518 C C . VAL A 1 193 ? -6.051 -1.111 -2.471 1.00 97.19 193 VAL A C 1
ATOM 1520 O O . VAL A 1 193 ? -6.783 -1.872 -3.104 1.00 97.19 193 VAL A O 1
ATOM 1523 N N . GLY A 1 194 ? -4.927 -1.525 -1.888 1.00 96.81 194 GLY A N 1
ATOM 1524 C CA . GLY A 1 194 ? -4.513 -2.925 -1.862 1.00 96.81 194 GLY A CA 1
ATOM 1525 C C . GLY A 1 194 ? -3.011 -3.118 -2.017 1.00 96.81 194 GLY A C 1
ATOM 1526 O O . GLY A 1 194 ? -2.219 -2.200 -1.828 1.00 96.81 194 GLY A O 1
ATOM 1527 N N . LYS A 1 195 ? -2.609 -4.344 -2.358 1.00 97.69 195 LYS A N 1
ATOM 1528 C CA . LYS A 1 195 ? -1.211 -4.694 -2.633 1.00 97.69 195 LYS A CA 1
ATOM 1529 C C . LYS A 1 195 ? -1.009 -4.958 -4.121 1.00 97.69 195 LYS A C 1
ATOM 1531 O O . LYS A 1 195 ? -1.844 -5.610 -4.750 1.00 97.69 195 LYS A O 1
ATOM 1536 N N . ALA A 1 196 ? 0.098 -4.468 -4.662 1.00 98.25 196 ALA A N 1
ATOM 1537 C CA . ALA A 1 196 ? 0.529 -4.736 -6.029 1.00 98.25 196 ALA A CA 1
ATOM 1538 C C . ALA A 1 196 ? 2.053 -4.765 -6.105 1.00 98.25 196 ALA A C 1
ATOM 1540 O O . ALA A 1 196 ? 2.731 -4.058 -5.367 1.00 98.25 196 ALA A O 1
ATOM 1541 N N . THR A 1 197 ? 2.576 -5.556 -7.030 1.00 98.06 197 THR A N 1
ATOM 1542 C CA . THR A 1 197 ? 4.009 -5.691 -7.289 1.00 98.06 197 THR A CA 1
ATOM 1543 C C . THR A 1 197 ? 4.275 -5.201 -8.700 1.00 98.06 197 THR A C 1
ATOM 1545 O O . THR A 1 197 ? 3.524 -5.539 -9.620 1.00 98.06 197 THR A O 1
ATOM 1548 N N . ILE A 1 198 ? 5.285 -4.351 -8.854 1.00 98.00 198 ILE A N 1
ATOM 1549 C CA . ILE A 1 198 ? 5.810 -3.939 -10.152 1.00 98.00 198 ILE A CA 1
ATOM 1550 C C . ILE A 1 198 ? 7.015 -4.820 -10.450 1.00 98.00 198 ILE A C 1
ATOM 1552 O O . ILE A 1 198 ? 7.920 -4.891 -9.622 1.00 98.00 198 ILE A O 1
ATOM 1556 N N . SER A 1 199 ? 7.024 -5.452 -11.620 1.00 96.75 199 SER A N 1
ATOM 1557 C CA . SER A 1 199 ? 8.140 -6.273 -12.092 1.00 96.75 199 SER A CA 1
ATOM 1558 C C . SER A 1 199 ? 8.756 -5.599 -13.317 1.00 96.75 199 SER A C 1
ATOM 1560 O O . SER A 1 199 ? 8.025 -5.289 -14.265 1.00 96.75 199 SER A O 1
ATOM 1562 N N . ALA A 1 200 ? 10.070 -5.355 -13.303 1.00 97.06 200 ALA A N 1
ATOM 1563 C CA . ALA A 1 200 ? 10.820 -4.999 -14.507 1.00 97.06 200 ALA A CA 1
ATOM 1564 C C . ALA A 1 200 ? 11.619 -6.188 -15.007 1.00 97.06 200 ALA A C 1
ATOM 1566 O O . ALA A 1 200 ? 12.291 -6.858 -14.222 1.00 97.06 200 ALA A O 1
ATOM 1567 N N . ILE A 1 201 ? 11.573 -6.397 -16.316 1.00 95.19 201 ILE A N 1
ATOM 1568 C CA . ILE A 1 201 ? 12.272 -7.480 -16.994 1.00 95.19 201 ILE A CA 1
ATOM 1569 C C . ILE A 1 201 ? 13.148 -6.872 -18.082 1.00 95.19 201 ILE A C 1
ATOM 1571 O O . ILE A 1 201 ? 12.685 -6.061 -18.886 1.00 95.19 201 ILE A O 1
ATOM 1575 N N . CYS A 1 202 ? 14.422 -7.249 -18.109 1.00 94.12 202 CYS A N 1
ATOM 1576 C CA . CYS A 1 202 ? 15.335 -6.883 -19.183 1.00 94.12 202 CYS A CA 1
ATOM 1577 C C . CYS A 1 202 ? 16.287 -8.049 -19.451 1.00 94.12 202 CYS A C 1
ATOM 1579 O O . CYS A 1 202 ? 17.082 -8.412 -18.586 1.00 94.12 202 CYS A O 1
ATOM 1581 N N . GLY A 1 203 ? 16.177 -8.657 -20.637 1.00 89.50 203 GLY A N 1
ATOM 1582 C CA . GLY A 1 203 ? 16.873 -9.907 -20.941 1.00 89.50 203 GLY A CA 1
ATOM 1583 C C . GLY A 1 203 ? 16.441 -11.025 -19.991 1.00 89.50 203 GLY A C 1
ATOM 1584 O O . GLY A 1 203 ? 15.258 -11.338 -19.897 1.00 89.50 203 GLY A O 1
ATOM 1585 N N . ASP A 1 204 ? 17.402 -11.613 -19.286 1.00 89.88 204 ASP A N 1
ATOM 1586 C CA . ASP A 1 204 ? 17.204 -12.659 -18.280 1.00 89.88 204 ASP A CA 1
ATOM 1587 C C . ASP A 1 204 ? 17.027 -12.108 -16.850 1.00 89.88 204 ASP A C 1
ATOM 1589 O O . ASP A 1 204 ? 16.739 -12.870 -15.925 1.00 89.88 204 ASP A O 1
ATOM 1593 N N . LYS A 1 205 ? 17.194 -10.795 -16.638 1.00 94.44 205 LYS A N 1
ATOM 1594 C CA . LYS A 1 205 ? 17.096 -10.177 -15.310 1.00 94.44 205 LYS A CA 1
ATOM 1595 C C . LYS A 1 205 ? 15.674 -9.732 -15.012 1.00 94.44 205 LYS A C 1
ATOM 1597 O O . LYS A 1 205 ? 15.010 -9.119 -15.847 1.00 94.44 205 LYS A O 1
ATOM 1602 N N . THR A 1 206 ? 15.237 -10.007 -13.786 1.00 96.19 206 THR A N 1
ATOM 1603 C CA . THR A 1 206 ? 13.940 -9.580 -13.256 1.00 96.19 206 THR A CA 1
ATOM 1604 C C . THR A 1 206 ? 14.132 -8.938 -11.889 1.00 96.19 206 THR A C 1
ATOM 1606 O O . THR A 1 206 ? 14.788 -9.516 -11.024 1.00 96.19 206 THR A O 1
ATOM 1609 N N . VAL A 1 207 ? 13.535 -7.765 -11.690 1.00 97.31 207 VAL A N 1
ATOM 1610 C CA . VAL A 1 207 ? 13.476 -7.077 -10.395 1.00 97.31 207 VAL A CA 1
ATOM 1611 C C . VAL A 1 207 ? 12.029 -6.790 -10.048 1.00 97.31 207 VAL A C 1
ATOM 1613 O O . VAL A 1 207 ? 11.263 -6.335 -10.897 1.00 97.31 207 VAL A O 1
ATOM 1616 N N . GLU A 1 208 ? 11.661 -7.037 -8.794 1.00 97.25 208 GLU A N 1
ATOM 1617 C CA . GLU A 1 208 ? 10.300 -6.857 -8.301 1.00 97.25 208 GLU A CA 1
ATOM 1618 C C . GLU A 1 208 ? 10.255 -5.908 -7.103 1.00 97.25 208 GLU A C 1
ATOM 1620 O O . GLU A 1 208 ? 11.041 -6.021 -6.163 1.00 97.25 208 GLU A O 1
ATOM 1625 N N . THR A 1 209 ? 9.292 -4.989 -7.106 1.00 97.56 209 THR A N 1
ATOM 1626 C CA . THR A 1 209 ? 9.041 -4.064 -5.994 1.00 97.56 209 THR A CA 1
ATOM 1627 C C . THR A 1 209 ? 7.576 -4.128 -5.590 1.00 97.56 209 THR A C 1
ATOM 1629 O O . THR A 1 209 ? 6.682 -3.916 -6.409 1.00 97.56 209 THR A O 1
ATOM 1632 N N . THR A 1 210 ? 7.314 -4.435 -4.318 1.00 97.88 210 THR A N 1
ATOM 1633 C CA . THR A 1 210 ? 5.950 -4.580 -3.788 1.00 97.88 210 THR A CA 1
ATOM 1634 C C . THR A 1 210 ? 5.499 -3.320 -3.062 1.00 97.88 210 THR A C 1
ATOM 1636 O O . THR A 1 210 ? 6.183 -2.822 -2.174 1.00 97.88 210 THR A O 1
ATOM 1639 N N . PHE A 1 211 ? 4.293 -2.869 -3.389 1.00 97.69 211 PHE A N 1
ATOM 1640 C CA . PHE A 1 211 ? 3.641 -1.696 -2.829 1.00 97.69 211 PHE A CA 1
ATOM 1641 C C . PHE A 1 211 ? 2.373 -2.088 -2.072 1.00 97.69 211 PHE A C 1
ATOM 1643 O O . PHE A 1 211 ? 1.625 -2.983 -2.483 1.00 97.69 211 PHE A O 1
ATOM 1650 N N . LYS A 1 212 ? 2.102 -1.369 -0.981 1.00 97.12 212 LYS A N 1
ATOM 1651 C CA . LYS A 1 212 ? 0.829 -1.396 -0.256 1.00 97.12 212 LYS A CA 1
ATOM 1652 C C . LYS A 1 212 ? 0.214 -0.003 -0.344 1.00 97.12 212 LYS A C 1
ATOM 1654 O O . LYS A 1 212 ? 0.706 0.920 0.293 1.00 97.12 212 LYS A O 1
ATOM 1659 N N . ILE A 1 213 ? -0.842 0.122 -1.138 1.00 97.62 213 ILE A N 1
ATOM 1660 C CA . ILE A 1 213 ? -1.540 1.378 -1.385 1.00 97.62 213 ILE A CA 1
ATOM 1661 C C . ILE A 1 213 ? -2.723 1.505 -0.432 1.00 97.62 213 ILE A C 1
ATOM 1663 O O . ILE A 1 213 ? -3.563 0.606 -0.348 1.00 97.62 213 ILE A O 1
ATOM 1667 N N . GLU A 1 214 ? -2.796 2.635 0.258 1.00 96.75 214 GLU A N 1
ATOM 1668 C CA . GLU A 1 214 ? -3.857 2.977 1.204 1.00 96.75 214 GLU A CA 1
ATOM 1669 C C . GLU A 1 214 ? -4.671 4.187 0.714 1.00 96.75 214 GLU A C 1
ATOM 1671 O O . GLU A 1 214 ? -4.250 4.941 -0.163 1.00 96.75 214 GLU A O 1
ATOM 1676 N N . ALA A 1 215 ? -5.868 4.395 1.259 1.00 96.88 215 ALA A N 1
ATOM 1677 C CA . ALA A 1 215 ? -6.619 5.622 1.011 1.00 96.88 215 ALA A CA 1
ATOM 1678 C C . ALA A 1 215 ? -6.171 6.728 1.980 1.00 96.88 215 ALA A C 1
ATOM 1680 O O . ALA A 1 215 ? -5.953 6.460 3.165 1.00 96.88 215 ALA A O 1
ATOM 1681 N N . LYS A 1 216 ? -6.089 7.984 1.515 1.00 96.31 216 LYS A N 1
ATOM 1682 C CA . LYS A 1 216 ? -5.899 9.122 2.429 1.00 96.31 216 LYS A CA 1
ATOM 1683 C C . LYS A 1 216 ? -7.182 9.328 3.224 1.00 96.31 216 LYS A C 1
ATOM 1685 O O . LYS A 1 216 ? -8.276 9.344 2.663 1.00 96.31 216 LYS A O 1
ATOM 1690 N N . VAL A 1 217 ? -7.059 9.495 4.537 1.00 97.00 217 VAL A N 1
ATOM 1691 C CA . VAL A 1 217 ? -8.202 9.791 5.409 1.00 97.00 217 VAL A CA 1
ATOM 1692 C C . VAL A 1 217 ? -8.405 11.301 5.454 1.00 97.00 217 VAL A C 1
ATOM 1694 O O . VAL A 1 217 ? -7.540 12.039 5.927 1.00 97.00 217 VAL A O 1
ATOM 1697 N N . SER A 1 218 ? -9.553 11.772 4.970 1.00 96.19 218 SER A N 1
ATOM 1698 C CA . SER A 1 218 ? -9.890 13.198 4.967 1.00 96.19 218 SER A CA 1
ATOM 1699 C C . SER A 1 218 ? -10.555 13.622 6.276 1.00 96.19 218 SER A C 1
ATOM 1701 O O . SER A 1 218 ? -10.189 14.654 6.845 1.00 96.19 218 SER A O 1
ATOM 1703 N N . LYS A 1 219 ? -11.486 12.809 6.796 1.00 96.25 219 LYS A N 1
ATOM 1704 C CA . LYS A 1 219 ? -12.249 13.104 8.018 1.00 96.25 219 LYS A CA 1
ATOM 1705 C C . LYS A 1 219 ? -12.525 11.837 8.831 1.00 96.25 219 LYS A C 1
ATOM 1707 O O . LYS A 1 219 ? -12.842 10.793 8.269 1.00 96.25 219 LYS A O 1
ATOM 1712 N N . ILE A 1 220 ? -12.462 11.977 10.155 1.00 97.75 220 ILE A N 1
ATOM 1713 C CA . ILE A 1 220 ? -13.019 11.031 11.129 1.00 97.75 220 ILE A CA 1
ATOM 1714 C C . ILE A 1 220 ? -14.191 11.736 11.813 1.00 97.75 220 ILE A C 1
ATOM 1716 O O . ILE A 1 220 ? -13.992 12.778 12.446 1.00 97.75 220 ILE A O 1
ATOM 1720 N N . ASP A 1 221 ? -15.397 11.198 11.665 1.00 97.00 221 ASP A N 1
ATOM 1721 C CA . ASP A 1 221 ? -16.599 11.667 12.350 1.00 97.00 221 ASP A CA 1
ATOM 1722 C C . ASP A 1 221 ? -16.986 10.659 13.429 1.00 97.00 221 ASP A C 1
ATOM 1724 O O . ASP A 1 221 ? -17.173 9.479 13.163 1.00 97.00 221 ASP A O 1
ATOM 1728 N N . VAL A 1 222 ? -17.021 11.090 14.682 1.00 96.81 222 VAL A N 1
ATOM 1729 C CA . VAL A 1 222 ? -17.349 10.218 15.810 1.00 96.81 222 VAL A CA 1
ATOM 1730 C C . VAL A 1 222 ? -17.923 11.074 16.923 1.00 96.81 222 VAL A C 1
ATOM 1732 O O . VAL A 1 222 ? -17.505 12.222 17.108 1.00 96.81 222 VAL A O 1
ATOM 1735 N N . LYS A 1 223 ? -18.884 10.521 17.667 1.00 95.62 223 LYS A N 1
ATOM 1736 C CA . LYS A 1 223 ? -19.454 11.199 18.830 1.00 95.62 223 LYS A CA 1
ATOM 1737 C C . LYS A 1 223 ? -18.340 11.494 19.837 1.00 95.62 223 LYS A C 1
ATOM 1739 O O . LYS A 1 223 ? -17.610 10.584 20.219 1.00 95.62 223 LYS A O 1
ATOM 1744 N N . SER A 1 224 ? -18.219 12.754 20.247 1.00 94.06 224 SER A N 1
ATOM 1745 C CA . SER A 1 224 ? -17.181 13.202 21.182 1.00 94.06 224 SER A CA 1
ATOM 1746 C C . SER A 1 224 ? -17.362 12.636 22.582 1.00 94.06 224 SER A C 1
ATOM 1748 O O . SER A 1 224 ? -16.369 12.479 23.277 1.00 94.06 224 SER A O 1
ATOM 1750 N N . ASP A 1 225 ? -18.594 12.306 22.973 1.00 95.94 225 ASP A N 1
ATOM 1751 C CA . ASP A 1 225 ? -18.937 11.912 24.337 1.00 95.94 225 ASP A CA 1
ATOM 1752 C C . ASP A 1 225 ? -19.840 10.673 24.340 1.00 95.94 225 ASP A C 1
ATOM 1754 O O . ASP A 1 225 ? -20.896 10.632 23.692 1.00 95.94 225 ASP A O 1
ATOM 1758 N N . LEU A 1 226 ? -19.437 9.648 25.085 1.00 96.44 226 LEU A N 1
ATOM 1759 C CA . LEU A 1 226 ? -20.205 8.424 25.299 1.00 96.44 226 LEU A CA 1
ATOM 1760 C C . LEU A 1 226 ? -20.369 8.166 26.790 1.00 96.44 226 LEU A C 1
ATOM 1762 O O . LEU A 1 226 ? -19.466 8.417 27.581 1.00 96.44 226 LEU A O 1
ATOM 1766 N N . GLU A 1 227 ? -21.517 7.612 27.152 1.00 95.75 227 GLU A N 1
ATOM 1767 C CA . GLU A 1 227 ? -21.806 7.192 28.516 1.00 95.75 227 GLU A CA 1
ATOM 1768 C C . GLU A 1 227 ? -21.924 5.671 28.565 1.00 95.75 227 GLU A C 1
ATOM 1770 O O . GLU A 1 227 ? -22.437 5.048 27.632 1.00 95.75 227 GLU A O 1
ATOM 1775 N N . VAL A 1 228 ? -21.435 5.076 29.648 1.00 95.31 228 VAL A N 1
ATOM 1776 C CA . VAL A 1 228 ? -21.552 3.642 29.911 1.00 95.31 228 VAL A CA 1
ATOM 1777 C C . VAL A 1 228 ? -21.717 3.424 31.409 1.00 95.31 228 VAL A C 1
ATOM 1779 O O . VAL A 1 228 ? -21.068 4.092 32.206 1.00 95.31 228 VAL A O 1
ATOM 1782 N N . GLU A 1 229 ? -22.591 2.511 31.810 1.00 91.75 229 GLU A N 1
ATOM 1783 C CA . GLU A 1 229 ? -22.699 2.117 33.217 1.00 91.75 229 GLU A CA 1
ATOM 1784 C C . GLU A 1 229 ? -21.584 1.138 33.593 1.00 91.75 229 GLU A C 1
ATOM 1786 O O . GLU A 1 229 ? -21.059 0.400 32.750 1.00 91.75 229 GLU A O 1
ATOM 1791 N N . GLU A 1 230 ? -21.224 1.106 34.870 1.00 90.81 230 GLU A N 1
ATOM 1792 C CA . GLU A 1 230 ? -20.267 0.138 35.392 1.00 90.81 230 GLU A CA 1
ATOM 1793 C C . GLU A 1 230 ? -20.696 -1.311 35.083 1.00 90.81 230 GLU A C 1
ATOM 1795 O O . GLU A 1 230 ? -21.840 -1.718 35.294 1.00 90.81 230 GLU A O 1
ATOM 1800 N N . GLY A 1 231 ? -19.773 -2.097 34.519 1.00 88.25 231 GLY A N 1
ATOM 1801 C CA . GLY A 1 231 ? -20.019 -3.466 34.058 1.00 88.25 231 GLY A CA 1
ATOM 1802 C C . GLY A 1 231 ? -20.712 -3.580 32.693 1.00 88.25 231 GLY A C 1
ATOM 1803 O O . GLY A 1 231 ? -20.677 -4.652 32.087 1.00 88.25 231 GLY A O 1
ATOM 1804 N N . GLN A 1 232 ? -21.290 -2.498 32.163 1.00 92.50 232 GLN A N 1
ATOM 1805 C CA . GLN A 1 232 ? -21.904 -2.468 30.831 1.00 92.50 232 GLN A CA 1
ATOM 1806 C C . GLN A 1 232 ? -20.891 -2.103 29.742 1.00 92.50 232 GLN A C 1
ATOM 1808 O O . GLN A 1 232 ? -19.726 -1.797 30.007 1.00 92.50 232 GLN A O 1
ATOM 1813 N N . SER A 1 233 ? -21.305 -2.196 28.473 1.00 95.44 233 SER A N 1
ATOM 1814 C CA . SER A 1 233 ? -20.441 -1.875 27.334 1.00 95.44 233 SER A CA 1
ATOM 1815 C C . SER A 1 233 ? -21.139 -1.077 26.238 1.00 95.44 233 SER A C 1
ATOM 1817 O O . SER A 1 233 ? -22.302 -1.311 25.926 1.00 95.44 233 SER A O 1
ATOM 1819 N N . VAL A 1 234 ? -20.379 -0.197 25.591 1.00 96.81 234 VAL A N 1
ATOM 1820 C CA . VAL A 1 234 ? -20.782 0.608 24.430 1.00 96.81 234 VAL A CA 1
ATOM 1821 C C . VAL A 1 234 ? -19.725 0.488 23.328 1.00 96.81 234 VAL A C 1
ATOM 1823 O O . VAL A 1 234 ? -18.592 0.095 23.591 1.00 96.81 234 VAL A O 1
ATOM 1826 N N . TYR A 1 235 ? -20.073 0.798 22.080 1.00 96.69 235 TYR A N 1
ATOM 1827 C CA . TYR A 1 235 ? -19.130 0.792 20.958 1.00 96.69 235 TYR A CA 1
ATOM 1828 C C . TYR A 1 235 ? -18.848 2.210 20.476 1.00 96.69 235 TYR A C 1
ATOM 1830 O O . TYR A 1 235 ? -19.778 2.976 20.222 1.00 96.69 235 TYR A O 1
ATOM 1838 N N . ILE A 1 236 ? -17.571 2.525 20.269 1.00 96.69 236 ILE A N 1
ATOM 1839 C CA . ILE A 1 236 ? -17.165 3.711 19.517 1.00 96.69 236 ILE A CA 1
ATOM 1840 C C . ILE A 1 236 ? -17.339 3.395 18.029 1.00 96.69 236 ILE A C 1
ATOM 1842 O O . ILE A 1 236 ? -16.620 2.558 17.484 1.00 96.69 236 ILE A O 1
ATOM 1846 N N . LYS A 1 237 ? -18.287 4.070 17.373 1.00 95.25 237 LYS A N 1
ATOM 1847 C CA . LYS A 1 237 ? -18.603 3.895 15.947 1.00 95.25 237 LYS A CA 1
ATOM 1848 C C . LYS A 1 237 ? -18.156 5.128 15.150 1.00 95.25 237 LYS A C 1
ATOM 1850 O O . LYS A 1 237 ? -18.946 6.060 15.022 1.00 95.25 237 LYS A O 1
ATOM 1855 N N . PRO A 1 238 ? -16.896 5.190 14.691 1.00 96.62 238 PRO A N 1
ATOM 1856 C CA . PRO A 1 238 ? -16.439 6.277 13.841 1.00 96.62 238 PRO A CA 1
ATOM 1857 C C . PRO A 1 238 ? -16.881 6.058 12.389 1.00 96.62 238 PRO A C 1
ATOM 1859 O O . PRO A 1 238 ? -16.798 4.951 11.862 1.00 96.62 238 PRO A O 1
ATOM 1862 N N . GLU A 1 239 ? -17.290 7.131 11.726 1.00 96.75 239 GLU A N 1
ATOM 1863 C CA . GLU A 1 239 ? -17.488 7.189 10.284 1.00 96.75 239 GLU A CA 1
ATOM 1864 C C . GLU A 1 239 ? -16.252 7.824 9.637 1.00 96.75 239 GLU A C 1
ATOM 1866 O O . GLU A 1 239 ? -15.857 8.951 9.954 1.00 96.75 239 GLU A O 1
ATOM 1871 N N . ILE A 1 240 ? -15.607 7.081 8.738 1.00 97.75 240 ILE A N 1
ATOM 1872 C CA . ILE A 1 240 ? -14.368 7.505 8.084 1.00 97.75 240 ILE A CA 1
ATOM 1873 C C . ILE A 1 240 ? -14.677 7.971 6.667 1.00 97.75 240 ILE A C 1
ATOM 1875 O O . ILE A 1 240 ? -15.269 7.246 5.872 1.00 97.75 240 ILE A O 1
ATOM 1879 N N . THR A 1 241 ? -14.235 9.179 6.328 1.00 97.00 241 THR A N 1
ATOM 1880 C CA . THR A 1 241 ? -14.258 9.678 4.950 1.00 97.00 241 THR A CA 1
ATOM 1881 C C . THR A 1 241 ? -12.851 9.618 4.371 1.00 97.00 241 THR A C 1
ATOM 1883 O O . THR A 1 241 ? -11.903 10.133 4.969 1.00 97.00 241 THR A O 1
ATOM 1886 N N . THR A 1 242 ? -12.714 9.014 3.193 1.00 97.31 242 THR A N 1
ATOM 1887 C CA . THR A 1 242 ? -11.459 8.960 2.436 1.00 97.31 242 THR A CA 1
ATOM 1888 C C . THR A 1 242 ? -11.402 10.035 1.353 1.00 97.31 242 THR A C 1
ATOM 1890 O O . THR A 1 242 ? -12.425 10.605 0.965 1.00 97.31 242 THR A O 1
ATOM 1893 N N . ASP A 1 243 ? -10.199 10.303 0.860 1.00 93.06 243 ASP A N 1
ATOM 1894 C CA . ASP A 1 243 ? -9.946 11.042 -0.370 1.00 93.06 243 ASP A CA 1
ATOM 1895 C C . ASP A 1 243 ? -8.981 10.234 -1.261 1.00 93.06 243 ASP A C 1
ATOM 1897 O O . ASP A 1 243 ? -7.854 9.966 -0.834 1.00 93.06 243 ASP A O 1
ATOM 1901 N N . PRO A 1 244 ? -9.395 9.789 -2.462 1.00 94.00 244 PRO A N 1
ATOM 1902 C CA . PRO A 1 244 ? -10.736 9.890 -3.052 1.00 94.00 244 PRO A CA 1
ATOM 1903 C C . PRO A 1 244 ? -11.863 9.270 -2.206 1.00 94.00 244 PRO A C 1
ATOM 1905 O O . PRO A 1 244 ? -11.642 8.347 -1.418 1.00 94.00 244 PRO A O 1
ATOM 1908 N N . LYS A 1 245 ? -13.093 9.776 -2.363 1.00 93.94 245 LYS A N 1
ATOM 1909 C CA . LYS A 1 245 ? -14.268 9.307 -1.604 1.00 93.94 245 LYS A CA 1
ATOM 1910 C C . LYS A 1 245 ? -14.680 7.884 -1.992 1.00 93.94 245 LYS A C 1
ATOM 1912 O O . LYS A 1 245 ? -14.628 7.519 -3.162 1.00 93.94 245 LYS A O 1
ATOM 1917 N N . GLY A 1 246 ? -15.175 7.125 -1.012 1.00 92.12 246 GLY A N 1
ATOM 1918 C CA . GLY A 1 246 ? -15.737 5.783 -1.217 1.00 92.12 246 GLY A CA 1
ATOM 1919 C C . GLY A 1 246 ? -14.698 4.664 -1.310 1.00 92.12 246 GLY A C 1
ATOM 1920 O O . GLY A 1 246 ? -15.036 3.559 -1.726 1.00 92.12 246 GLY A O 1
ATOM 1921 N N . LEU A 1 247 ? -13.447 4.941 -0.941 1.00 95.31 247 LEU A N 1
ATOM 1922 C CA . LEU A 1 247 ? -12.397 3.933 -0.857 1.00 95.31 247 LEU A CA 1
ATOM 1923 C C . LEU A 1 247 ? -12.423 3.241 0.508 1.00 95.31 247 LEU A C 1
ATOM 1925 O O . LEU A 1 247 ? -12.887 3.804 1.499 1.00 95.31 247 LEU A O 1
ATOM 1929 N N . GLU A 1 248 ? -11.879 2.028 0.559 1.00 95.69 248 GLU A N 1
ATOM 1930 C CA . GLU A 1 248 ? -11.649 1.329 1.819 1.00 95.69 248 GLU A CA 1
ATOM 1931 C C . GLU A 1 248 ? -10.611 2.097 2.649 1.00 95.69 248 GLU A C 1
ATOM 1933 O O . GLU A 1 248 ? -9.508 2.397 2.179 1.00 95.69 248 GLU A O 1
ATOM 1938 N N . HIS A 1 249 ? -10.984 2.469 3.872 1.00 95.81 249 HIS A N 1
ATOM 1939 C CA . HIS A 1 249 ? -10.093 3.198 4.764 1.00 95.81 249 HIS A CA 1
ATOM 1940 C C . HIS A 1 249 ? -9.057 2.254 5.405 1.00 95.81 249 HIS A C 1
ATOM 1942 O O . HIS A 1 249 ? -9.309 1.057 5.546 1.00 95.81 249 HIS A O 1
ATOM 1948 N N . PRO A 1 250 ? -7.898 2.775 5.847 1.00 95.25 250 PRO A N 1
ATOM 1949 C CA . PRO A 1 250 ? -6.948 2.007 6.650 1.00 95.25 250 PRO A CA 1
ATOM 1950 C C . PRO A 1 250 ? -7.562 1.495 7.961 1.00 95.25 250 PRO A C 1
ATOM 1952 O O . PRO A 1 250 ? -8.617 1.953 8.396 1.00 95.25 250 PRO A O 1
ATOM 1955 N N . THR A 1 251 ? -6.873 0.580 8.639 1.00 95.06 251 THR A N 1
ATOM 1956 C CA . THR A 1 251 ? -7.303 0.065 9.945 1.00 95.06 251 THR A CA 1
ATOM 1957 C C . THR A 1 251 ? -7.518 1.193 10.961 1.00 95.06 251 THR A C 1
ATOM 1959 O O . THR A 1 251 ? -6.698 2.108 11.073 1.00 95.06 251 THR A O 1
ATOM 1962 N N . ILE A 1 252 ? -8.613 1.105 11.720 1.00 97.00 252 ILE A N 1
ATOM 1963 C CA . ILE A 1 252 ? -8.915 2.013 12.830 1.00 97.00 252 ILE A CA 1
ATOM 1964 C C . ILE A 1 252 ? -8.270 1.467 14.104 1.00 97.00 252 ILE A C 1
ATOM 1966 O O . ILE A 1 252 ? -8.410 0.286 14.422 1.00 97.00 252 ILE A O 1
ATOM 1970 N N . TYR A 1 253 ? -7.602 2.338 14.852 1.00 96.75 253 TYR A N 1
ATOM 1971 C CA . TYR A 1 253 ? -6.972 2.023 16.128 1.00 96.75 253 TYR A CA 1
ATOM 1972 C C . TYR A 1 253 ? -7.596 2.839 17.255 1.00 96.75 253 TYR A C 1
ATOM 1974 O O . TYR A 1 253 ? -7.990 3.991 17.067 1.00 96.75 253 TYR A O 1
ATOM 1982 N N . TYR A 1 254 ? -7.656 2.236 18.438 1.00 96.88 254 TYR A N 1
ATOM 1983 C CA . TYR A 1 254 ? -8.170 2.857 19.651 1.00 96.88 254 TYR A CA 1
ATOM 1984 C C . TYR A 1 254 ? -7.081 2.819 20.711 1.00 96.88 254 TYR A C 1
ATOM 1986 O O . TYR A 1 254 ? -6.591 1.749 21.070 1.00 96.88 254 TYR A O 1
ATOM 1994 N N . GLU A 1 255 ? -6.711 3.984 21.220 1.00 95.06 255 GLU A N 1
ATOM 1995 C CA . GLU A 1 255 ? -5.656 4.130 22.215 1.00 95.06 255 GLU A CA 1
ATOM 1996 C C . GLU A 1 255 ? -6.141 5.000 23.362 1.00 95.06 255 GLU A C 1
ATOM 1998 O O . GLU A 1 255 ? -6.933 5.921 23.179 1.00 95.06 255 GLU A O 1
ATOM 2003 N N . TYR A 1 256 ? -5.650 4.740 24.566 1.00 95.44 256 TYR A N 1
ATOM 2004 C CA . TYR A 1 256 ? -5.925 5.636 25.677 1.00 95.44 256 TYR A CA 1
ATOM 2005 C C . TYR A 1 256 ? -5.126 6.926 25.510 1.00 95.44 256 TYR A C 1
ATOM 2007 O O . TYR A 1 256 ? -3.903 6.887 25.395 1.00 95.44 256 TYR A O 1
ATOM 2015 N N . SER A 1 257 ? -5.798 8.074 25.578 1.00 91.50 257 SER A N 1
ATOM 2016 C CA . SER A 1 257 ? -5.143 9.374 25.385 1.00 91.50 257 SER A CA 1
ATOM 2017 C C . SER A 1 257 ? -4.199 9.749 26.533 1.00 91.50 257 SER A C 1
ATOM 2019 O O . SER A 1 257 ? -3.408 10.678 26.408 1.00 91.50 257 SER A O 1
ATOM 2021 N N . GLN A 1 258 ? -4.308 9.074 27.680 1.00 89.06 258 GLN A N 1
ATOM 2022 C CA . GLN A 1 258 ? -3.508 9.342 28.871 1.00 89.06 258 GLN A CA 1
ATOM 2023 C C . GLN A 1 258 ? -2.972 8.043 29.471 1.00 89.06 258 GLN A C 1
ATOM 2025 O O . GLN A 1 258 ? -3.656 7.013 29.480 1.00 89.06 258 GLN A O 1
ATOM 2030 N N . SER A 1 259 ? -1.759 8.112 30.017 1.00 86.12 259 SER A N 1
ATOM 2031 C CA . SER A 1 259 ? -1.203 7.055 30.857 1.00 86.12 259 SER A CA 1
ATOM 2032 C C . SER A 1 259 ? -1.724 7.222 32.283 1.00 86.12 259 SER A C 1
ATOM 2034 O O . SER A 1 259 ? -1.551 8.279 32.886 1.00 86.12 259 SER A O 1
ATOM 2036 N N . LYS A 1 260 ? -2.403 6.198 32.804 1.00 86.06 260 LYS A N 1
ATOM 2037 C CA . LYS A 1 260 ? -2.963 6.162 34.160 1.00 86.06 260 LYS A CA 1
ATOM 2038 C C . LYS A 1 260 ? -2.749 4.773 34.754 1.00 86.06 260 LYS A C 1
ATOM 2040 O O . LYS A 1 260 ? -2.886 3.781 34.037 1.00 86.06 260 LYS A O 1
ATOM 2045 N N . SER A 1 261 ? -2.465 4.709 36.055 1.00 82.06 261 SER A N 1
ATOM 2046 C CA . SER A 1 261 ? -2.272 3.443 36.783 1.00 82.06 261 SER A CA 1
ATOM 2047 C C . SER A 1 261 ? -3.571 2.654 36.967 1.00 82.06 261 SER A C 1
ATOM 2049 O O . SER A 1 261 ? -3.539 1.432 37.060 1.00 82.06 261 SER A O 1
ATOM 2051 N N . TYR A 1 262 ? -4.716 3.340 36.991 1.00 85.81 262 TYR A N 1
ATOM 2052 C CA . TYR A 1 262 ? -6.045 2.733 37.002 1.00 85.81 262 TYR A CA 1
ATOM 2053 C C . TYR A 1 262 ? -6.898 3.320 35.873 1.00 85.81 262 TYR A C 1
ATOM 2055 O O . TYR A 1 262 ? -6.688 4.456 35.446 1.00 85.81 262 TYR A O 1
ATOM 2063 N N . ARG A 1 263 ? -7.837 2.519 35.363 1.00 91.94 263 ARG A N 1
ATOM 2064 C CA . ARG A 1 263 ? -8.694 2.856 34.219 1.00 91.94 263 ARG A CA 1
ATOM 2065 C C . ARG A 1 263 ? -10.150 2.863 34.647 1.00 91.94 263 ARG A C 1
ATOM 2067 O O . ARG A 1 263 ? -10.598 1.894 35.257 1.00 91.94 263 ARG A O 1
ATOM 2074 N N . ASN A 1 264 ? -10.878 3.913 34.281 1.00 93.81 264 ASN A N 1
ATOM 2075 C CA . ASN A 1 264 ? -12.321 3.996 34.527 1.00 93.81 264 ASN A CA 1
ATOM 2076 C C . ASN A 1 264 ? -13.098 3.167 33.498 1.00 93.81 264 ASN A C 1
ATOM 2078 O O . ASN A 1 264 ? -14.106 2.555 33.834 1.00 93.81 264 ASN A O 1
ATOM 2082 N N . ALA A 1 265 ? -12.590 3.073 32.267 1.00 95.19 265 ALA A N 1
ATOM 2083 C CA . ALA A 1 265 ? -13.146 2.240 31.206 1.00 95.19 265 ALA A CA 1
ATOM 2084 C C . ALA A 1 265 ? -12.046 1.448 30.487 1.00 95.19 265 ALA A C 1
ATOM 2086 O O . ALA A 1 265 ? -10.905 1.903 30.383 1.00 95.19 265 ALA A O 1
ATOM 2087 N N . ARG A 1 266 ? -12.388 0.270 29.958 1.00 95.31 266 ARG A N 1
ATOM 2088 C CA . ARG A 1 266 ? -11.497 -0.554 29.126 1.00 95.31 266 ARG A CA 1
ATOM 2089 C C . ARG A 1 266 ? -11.963 -0.550 27.682 1.00 95.31 266 ARG A C 1
ATOM 2091 O O . ARG A 1 266 ? -13.116 -0.873 27.428 1.00 95.31 266 ARG A O 1
ATOM 2098 N N . VAL A 1 267 ? -11.069 -0.251 26.745 1.00 96.69 267 VAL A N 1
ATOM 2099 C CA . VAL A 1 267 ? -11.333 -0.345 25.304 1.00 96.69 267 VAL A CA 1
ATOM 2100 C C . VAL A 1 267 ? -10.6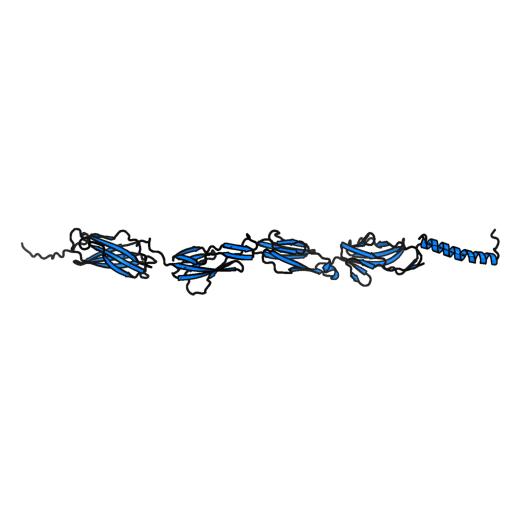10 -1.537 24.683 1.00 96.69 267 VAL A C 1
ATOM 2102 O O . VAL A 1 267 ? -9.456 -1.816 25.003 1.00 96.69 267 VAL A O 1
ATOM 2105 N N . SER A 1 268 ? -11.312 -2.255 23.809 1.00 95.31 268 SER A N 1
ATOM 2106 C CA . SER A 1 268 ? -10.761 -3.338 22.985 1.00 95.31 268 SER A CA 1
ATOM 2107 C C . SER A 1 268 ? -10.311 -2.832 21.611 1.00 95.31 268 SER A C 1
ATOM 2109 O O . SER A 1 268 ? -10.702 -1.749 21.180 1.00 95.31 268 SER A O 1
ATOM 2111 N N . SER A 1 269 ? -9.580 -3.660 20.862 1.00 93.62 269 SER A N 1
ATOM 2112 C CA . SER A 1 269 ? -9.184 -3.366 19.474 1.00 93.62 269 SER A CA 1
ATOM 2113 C C . SER A 1 269 ? -10.366 -3.154 18.518 1.00 93.62 269 SER A C 1
ATOM 2115 O O . SER A 1 269 ? -10.209 -2.497 17.497 1.00 93.62 269 SER A O 1
ATOM 2117 N N . SER A 1 270 ? -11.553 -3.669 18.855 1.00 93.56 270 SER A N 1
ATOM 2118 C CA . SER A 1 270 ? -12.786 -3.486 18.072 1.00 93.56 270 SER A CA 1
ATOM 2119 C C . SER A 1 270 ? -13.534 -2.179 18.370 1.00 93.56 270 SER A C 1
ATOM 2121 O O . SER A 1 270 ? -14.611 -1.952 17.824 1.00 93.56 270 SER A O 1
ATOM 2123 N N . GLY A 1 271 ? -13.032 -1.352 19.293 1.00 94.94 271 GLY A N 1
ATOM 2124 C CA . GLY A 1 271 ? -13.727 -0.144 19.745 1.00 94.94 271 GLY A CA 1
ATOM 2125 C C . GLY A 1 271 ? -14.851 -0.399 20.757 1.00 94.94 271 GLY A C 1
ATOM 2126 O O . GLY A 1 271 ? -15.566 0.537 21.115 1.00 94.94 271 GLY A O 1
ATOM 2127 N N . LYS A 1 272 ? -15.018 -1.638 21.250 1.00 97.00 272 LYS A N 1
ATOM 2128 C CA . LYS A 1 272 ? -15.883 -1.933 22.406 1.00 97.00 272 LYS A CA 1
ATOM 2129 C C . LYS A 1 272 ? -15.261 -1.361 23.676 1.00 97.00 272 LYS A C 1
ATOM 2131 O O . LYS A 1 272 ? -14.123 -1.710 23.992 1.00 97.00 272 LYS A O 1
ATOM 2136 N N . VAL A 1 273 ? -16.023 -0.544 24.391 1.00 97.25 273 VAL A N 1
ATOM 2137 C CA . VAL A 1 273 ? -15.669 0.108 25.651 1.00 97.25 273 VAL A CA 1
ATOM 2138 C C . VAL A 1 273 ? -16.518 -0.477 26.775 1.00 97.25 273 VAL A C 1
ATOM 2140 O O . VAL A 1 273 ? -17.740 -0.461 26.675 1.00 97.25 273 VAL A O 1
ATOM 2143 N N . THR A 1 274 ? -15.890 -0.973 27.838 1.00 96.12 274 THR A N 1
ATOM 2144 C CA . THR A 1 274 ? -16.549 -1.508 29.041 1.00 96.12 274 THR A CA 1
ATOM 2145 C C . THR A 1 274 ? -16.296 -0.591 30.233 1.00 96.12 274 THR A C 1
ATOM 2147 O O . THR A 1 274 ? -15.143 -0.246 30.501 1.00 96.12 274 THR A O 1
ATOM 2150 N N . GLY A 1 275 ? -17.356 -0.212 30.951 1.00 95.44 275 GLY A N 1
ATOM 2151 C CA . GLY A 1 275 ? -17.253 0.558 32.192 1.00 95.44 275 GLY A CA 1
ATOM 2152 C C . GLY A 1 275 ? -16.651 -0.292 33.312 1.00 95.44 275 GLY A C 1
ATOM 2153 O O . GLY A 1 275 ? -17.096 -1.415 33.535 1.00 95.44 275 GLY A O 1
ATOM 2154 N N . VAL A 1 276 ? -15.624 0.218 33.993 1.00 92.75 276 VAL A N 1
ATOM 2155 C CA . VAL A 1 276 ? -14.928 -0.478 35.093 1.00 92.75 276 VAL A CA 1
ATOM 2156 C C . VAL A 1 276 ? -15.220 0.170 36.434 1.00 92.75 276 VAL A C 1
ATOM 2158 O O . VAL A 1 276 ? -15.472 -0.539 37.395 1.00 92.75 276 VAL A O 1
ATOM 2161 N N . LYS A 1 277 ? -15.136 1.498 36.502 1.00 90.00 277 LYS A N 1
ATOM 2162 C CA . LYS A 1 277 ? -15.418 2.274 37.706 1.00 90.00 277 LYS A CA 1
ATOM 2163 C C . LYS A 1 277 ? -15.863 3.667 37.302 1.00 90.00 277 LYS A C 1
ATOM 2165 O O . LYS A 1 277 ? -15.324 4.207 36.331 1.00 90.00 277 LYS A O 1
ATOM 2170 N N . GLU A 1 278 ? -16.776 4.244 38.074 1.00 90.38 278 GLU A N 1
ATOM 2171 C CA . GLU A 1 278 ? -17.223 5.627 37.916 1.00 90.38 278 GLU A CA 1
ATOM 2172 C C . GLU A 1 278 ? -16.059 6.598 37.647 1.00 90.38 278 GLU A C 1
ATOM 2174 O O . GLU A 1 278 ? -14.991 6.520 38.267 1.00 90.38 278 GLU A O 1
ATOM 2179 N N . GLY A 1 279 ? -16.257 7.498 36.683 1.00 91.81 279 GLY A N 1
ATOM 2180 C CA . GLY A 1 279 ? -15.305 8.541 36.314 1.00 91.81 279 GLY A CA 1
ATOM 2181 C C . GLY A 1 279 ? -15.191 8.725 34.805 1.00 91.81 279 GLY A C 1
ATOM 2182 O O . GLY A 1 279 ? -16.023 8.254 34.036 1.00 91.81 279 GLY A O 1
ATOM 2183 N N . THR A 1 280 ? -14.144 9.420 34.359 1.00 94.38 280 THR A N 1
ATOM 2184 C CA . THR A 1 280 ? -13.972 9.770 32.940 1.00 94.38 280 THR A CA 1
ATOM 2185 C C . THR A 1 280 ? -12.684 9.212 32.342 1.00 94.38 280 THR A C 1
ATOM 2187 O O . THR A 1 280 ? -11.595 9.394 32.899 1.00 94.38 280 THR A O 1
ATOM 2190 N N . GLU A 1 281 ? -12.782 8.623 31.153 1.00 95.94 281 GLU A N 1
ATOM 2191 C CA . GLU A 1 281 ? -11.652 8.125 30.367 1.00 95.94 281 GLU A CA 1
ATOM 2192 C C . GLU A 1 281 ? -11.624 8.788 28.985 1.00 95.94 281 GLU A C 1
ATOM 2194 O O . GLU A 1 281 ? -12.668 9.055 28.401 1.00 95.94 281 GLU A O 1
ATOM 2199 N N . LYS A 1 282 ? -10.435 9.062 28.441 1.00 96.38 282 LYS A N 1
ATOM 2200 C CA . LYS A 1 282 ? -10.287 9.611 27.083 1.00 96.38 282 LYS A CA 1
ATOM 2201 C C . LYS A 1 282 ? -9.659 8.567 26.171 1.00 96.38 282 LYS A C 1
ATOM 2203 O O . LYS A 1 282 ? -8.594 8.031 26.486 1.00 96.38 282 LYS A O 1
ATOM 2208 N N . ILE A 1 283 ? -10.324 8.291 25.054 1.00 97.00 283 ILE A N 1
ATOM 2209 C CA . ILE A 1 283 ? -9.886 7.335 24.038 1.00 97.00 283 ILE A CA 1
ATOM 2210 C C . ILE A 1 283 ? -9.658 8.091 22.734 1.00 97.00 283 ILE A C 1
ATOM 2212 O O . ILE A 1 283 ? -10.559 8.746 22.216 1.00 97.00 283 ILE A O 1
ATOM 2216 N N . THR A 1 284 ? -8.458 7.978 22.184 1.00 97.06 284 THR A N 1
ATOM 2217 C CA . THR A 1 284 ? -8.110 8.486 20.861 1.00 97.06 284 THR A CA 1
ATOM 2218 C C . THR A 1 284 ? -8.423 7.420 19.815 1.00 97.06 284 THR A C 1
ATOM 2220 O O . THR A 1 284 ? -7.907 6.305 19.877 1.00 97.06 284 THR A O 1
ATOM 2223 N N . VAL A 1 285 ? -9.257 7.775 18.842 1.00 97.69 285 VAL A N 1
ATOM 2224 C CA . VAL A 1 285 ? -9.534 7.004 17.628 1.00 97.69 285 VAL A CA 1
ATOM 2225 C C . VAL A 1 285 ? -8.584 7.486 16.539 1.00 97.69 285 VAL A C 1
ATOM 2227 O O . VAL A 1 285 ? -8.610 8.667 16.194 1.00 97.69 285 VAL A O 1
ATOM 2230 N N . LYS A 1 286 ? -7.763 6.593 15.988 1.00 97.19 286 LYS A N 1
ATOM 2231 C CA . LYS A 1 286 ? -6.804 6.883 14.914 1.00 97.19 286 LYS A CA 1
ATOM 2232 C C . LYS A 1 286 ? -7.169 6.110 13.656 1.00 97.19 286 LYS A C 1
ATOM 2234 O O . LYS A 1 286 ? -7.495 4.930 13.732 1.00 97.19 286 LYS A O 1
ATOM 2239 N N . CYS A 1 287 ? -7.088 6.756 12.499 1.00 96.81 287 CYS A N 1
ATOM 2240 C CA . CYS A 1 287 ? -7.243 6.105 11.201 1.00 96.81 287 CYS A CA 1
ATOM 2241 C C . CYS A 1 287 ? -6.361 6.828 10.179 1.00 96.81 287 CYS A C 1
ATOM 2243 O O . CYS A 1 287 ? -6.566 8.013 9.903 1.00 96.81 287 CYS A O 1
ATOM 2245 N N . GLY A 1 288 ? -5.373 6.124 9.623 1.00 93.56 288 GLY A N 1
ATOM 2246 C CA . GLY A 1 288 ? -4.328 6.757 8.815 1.00 93.56 288 GLY A CA 1
ATOM 2247 C C . GLY A 1 288 ? -3.590 7.840 9.613 1.00 93.56 288 GLY A C 1
ATOM 2248 O O . GLY A 1 288 ? -3.157 7.602 10.736 1.00 93.56 288 GLY A O 1
ATOM 2249 N N . GLU A 1 289 ? -3.483 9.040 9.048 1.00 92.88 289 GLU A N 1
ATOM 2250 C CA . GLU A 1 289 ? -2.811 10.197 9.669 1.00 92.88 289 GLU A CA 1
ATOM 2251 C C . GLU A 1 289 ? -3.763 11.097 10.481 1.00 92.88 289 GLU A C 1
ATOM 2253 O O . GLU A 1 289 ? -3.373 12.166 10.948 1.00 92.88 289 GLU A O 1
ATOM 2258 N N . LYS A 1 290 ? -5.036 10.706 10.628 1.00 95.94 290 LYS A N 1
ATOM 2259 C CA . LYS A 1 290 ? -6.044 11.475 11.365 1.00 95.94 290 LYS A CA 1
ATOM 2260 C C . LYS A 1 290 ? -6.352 10.826 12.703 1.00 95.94 290 LYS A C 1
ATOM 2262 O O . LYS A 1 290 ? -6.361 9.602 12.839 1.00 95.94 290 LYS A O 1
ATOM 2267 N N . GLU A 1 291 ? -6.698 11.669 13.668 1.00 96.94 291 GLU A N 1
ATOM 2268 C CA . GLU A 1 291 ? -7.124 11.234 14.989 1.00 96.94 291 GLU A CA 1
ATOM 2269 C C . GLU A 1 291 ? -8.259 12.096 15.551 1.00 96.94 291 GLU A C 1
ATOM 2271 O O . GLU A 1 291 ? -8.422 13.266 15.191 1.00 96.94 291 GLU A O 1
ATOM 2276 N N . LYS A 1 292 ? -9.071 11.500 16.427 1.00 97.31 292 LYS A N 1
ATOM 2277 C CA . LYS A 1 292 ? -10.141 12.175 17.165 1.00 97.31 292 LYS A CA 1
ATOM 2278 C C . LYS A 1 292 ? -10.246 11.595 18.571 1.00 97.31 292 LYS A C 1
ATOM 2280 O O . LYS A 1 292 ? -10.205 10.382 18.742 1.00 97.31 292 LYS A O 1
ATOM 2285 N N . THR A 1 293 ? -10.426 12.449 19.569 1.00 96.94 293 THR A N 1
ATOM 2286 C CA . THR A 1 293 ? -10.611 12.016 20.958 1.00 96.94 293 THR A CA 1
ATOM 2287 C C . THR A 1 293 ? -12.090 11.886 21.295 1.00 96.94 293 THR A C 1
ATOM 2289 O O . THR A 1 293 ? -12.879 12.776 20.981 1.00 96.94 293 THR A O 1
ATOM 2292 N N . VAL A 1 294 ? -12.432 10.793 21.970 1.00 97.62 294 VAL A N 1
ATOM 2293 C CA . VAL A 1 294 ? -13.746 10.500 22.539 1.00 97.62 294 VAL A CA 1
ATOM 2294 C C . VAL A 1 294 ? -13.610 10.440 24.059 1.00 97.62 294 VAL A C 1
ATOM 2296 O O . VAL A 1 294 ? -12.725 9.764 24.588 1.00 97.62 294 VAL A O 1
ATOM 2299 N N . VAL A 1 295 ? -14.472 11.158 24.765 1.00 97.44 295 VAL A N 1
ATOM 2300 C CA . VAL A 1 295 ? -14.599 11.131 26.219 1.00 97.44 295 VAL A CA 1
ATOM 2301 C C . VAL A 1 295 ? -15.641 10.081 26.590 1.00 97.44 295 VAL A C 1
ATOM 2303 O O . VAL A 1 295 ? -16.759 10.076 26.082 1.00 97.44 295 VAL A O 1
ATOM 2306 N N . ILE A 1 296 ? -15.259 9.167 27.471 1.00 97.50 296 ILE A N 1
ATOM 2307 C CA . ILE A 1 296 ? -16.129 8.149 28.044 1.00 97.50 296 ILE A CA 1
ATOM 2308 C C . ILE A 1 296 ? -16.428 8.548 29.478 1.00 97.50 296 ILE A C 1
ATOM 2310 O O . ILE A 1 296 ? -15.510 8.624 30.295 1.00 97.50 296 ILE A O 1
ATOM 2314 N N . THR A 1 297 ? -17.700 8.745 29.788 1.00 96.81 297 THR A N 1
ATOM 2315 C CA . THR A 1 297 ? -18.186 8.950 31.151 1.00 96.81 297 THR A CA 1
ATOM 2316 C C . THR A 1 297 ? -18.771 7.641 31.658 1.00 96.81 297 THR A C 1
ATOM 2318 O O . THR A 1 297 ? -19.750 7.130 31.110 1.00 96.81 297 THR A O 1
ATOM 2321 N N . VAL A 1 298 ? -18.154 7.080 32.691 1.00 95.50 298 VAL A N 1
ATOM 2322 C CA . VAL A 1 298 ? -18.630 5.874 33.360 1.00 95.50 298 VAL A CA 1
ATOM 2323 C C . VAL A 1 298 ? -19.522 6.289 34.512 1.00 95.50 298 VAL A C 1
ATOM 2325 O O . VAL A 1 298 ? -19.067 6.978 35.424 1.00 95.50 298 VAL A O 1
ATOM 2328 N N . LYS A 1 299 ? -20.785 5.881 34.440 1.00 91.06 299 LYS A N 1
ATOM 2329 C CA . LYS A 1 299 ? -21.776 6.076 35.497 1.00 91.06 299 LYS A CA 1
ATOM 2330 C C . LYS A 1 299 ? -21.751 4.885 36.457 1.00 91.06 299 LYS A C 1
ATOM 2332 O O . LYS A 1 299 ? -21.418 3.777 36.018 1.00 91.06 299 LYS A O 1
ATOM 2337 N N . PRO A 1 300 ? -22.106 5.084 37.734 1.00 84.12 300 PRO A N 1
ATOM 2338 C CA . PRO A 1 300 ? -22.282 3.975 38.658 1.00 84.12 300 PRO A CA 1
ATOM 2339 C C . PRO A 1 300 ? -23.355 3.012 38.141 1.00 84.12 300 PRO A C 1
ATOM 2341 O O . PRO A 1 300 ? -24.194 3.348 37.297 1.00 84.12 300 PRO A O 1
ATOM 2344 N N . LYS A 1 301 ? -23.296 1.773 38.622 1.00 84.12 301 LYS A N 1
ATOM 2345 C CA . LYS A 1 301 ? -24.244 0.732 38.232 1.00 84.12 301 LYS A CA 1
ATOM 2346 C C . LYS A 1 301 ? -25.655 1.110 38.691 1.00 84.12 301 LYS A C 1
ATOM 2348 O O . LYS A 1 301 ? -25.865 1.365 39.873 1.00 84.12 301 LYS A O 1
ATOM 2353 N N . SER A 1 302 ? -26.635 1.093 37.785 1.00 83.94 302 SER A N 1
ATOM 2354 C CA . SER A 1 302 ? -28.021 1.358 38.179 1.00 83.94 302 SER A CA 1
ATOM 2355 C C . SER A 1 302 ? -28.584 0.223 39.042 1.00 83.94 302 SER A C 1
ATOM 2357 O O . SER A 1 302 ? -28.485 -0.955 38.691 1.00 83.94 302 SER A O 1
ATOM 2359 N N . ILE A 1 303 ? -29.226 0.594 40.155 1.00 86.81 303 ILE A N 1
ATOM 2360 C CA . ILE A 1 303 ? -29.877 -0.336 41.096 1.00 86.81 303 ILE A CA 1
ATOM 2361 C C . ILE A 1 303 ? -31.411 -0.241 41.086 1.00 86.81 303 ILE A C 1
ATOM 2363 O O . ILE A 1 303 ? -32.085 -1.032 41.742 1.00 86.81 303 ILE A O 1
ATOM 2367 N N . LYS A 1 304 ? -31.986 0.683 40.302 1.00 85.12 304 LYS A N 1
ATOM 2368 C CA . LYS A 1 304 ? -33.425 1.021 40.297 1.00 85.12 304 LYS A CA 1
ATOM 2369 C C . LYS A 1 304 ? -34.370 -0.156 40.011 1.00 85.12 304 LYS A C 1
ATOM 2371 O O . LYS A 1 304 ? -35.532 -0.136 40.407 1.00 85.12 304 LYS A O 1
ATOM 2376 N N . ASN A 1 305 ? -33.900 -1.168 39.286 1.00 83.50 305 ASN A N 1
ATOM 2377 C CA . ASN A 1 305 ? -34.686 -2.351 38.920 1.00 83.50 305 ASN A CA 1
ATOM 2378 C C . ASN A 1 305 ? -34.149 -3.648 39.536 1.00 83.50 305 ASN A C 1
ATOM 2380 O O . ASN A 1 305 ? -34.518 -4.729 39.084 1.00 83.50 305 ASN A O 1
ATOM 2384 N N . THR A 1 306 ? -33.304 -3.538 40.557 1.00 88.06 306 THR A N 1
ATOM 2385 C CA . THR A 1 306 ? -32.718 -4.680 41.259 1.00 88.06 306 THR A CA 1
ATOM 2386 C C . THR A 1 306 ? -33.536 -5.001 42.507 1.00 88.06 306 THR A C 1
ATOM 2388 O O . THR A 1 306 ? -34.091 -4.090 43.122 1.00 88.06 306 THR A O 1
ATOM 2391 N N . TYR A 1 307 ? -33.615 -6.277 42.879 1.00 89.81 307 TYR A N 1
ATOM 2392 C CA . TYR A 1 307 ? -34.207 -6.745 44.135 1.00 89.81 307 TYR A CA 1
ATOM 2393 C C . TYR A 1 307 ? -33.100 -7.212 45.080 1.00 89.81 307 TYR A C 1
ATOM 2395 O O . TYR A 1 307 ? -32.010 -7.570 44.637 1.00 89.81 307 TYR A O 1
ATOM 2403 N N . ILE A 1 308 ? -33.385 -7.215 46.380 1.00 89.94 308 ILE A N 1
ATOM 2404 C CA . ILE A 1 308 ? -32.533 -7.895 47.356 1.00 89.94 308 ILE A CA 1
ATOM 2405 C C . ILE A 1 308 ? -32.933 -9.370 47.376 1.00 89.94 308 ILE A C 1
ATOM 2407 O O . ILE A 1 308 ? -34.108 -9.699 47.556 1.00 89.94 308 ILE A O 1
ATOM 2411 N N . GLU A 1 309 ? -31.953 -10.243 47.171 1.00 89.88 309 GLU A N 1
ATOM 2412 C CA . GLU A 1 309 ? -32.144 -11.688 47.047 1.00 89.88 309 GLU A CA 1
ATOM 2413 C C . GLU A 1 309 ? -31.578 -12.441 48.258 1.00 89.88 309 GLU A C 1
ATOM 2415 O O . GLU A 1 309 ? -30.820 -11.894 49.064 1.00 89.88 309 GLU A O 1
ATOM 2420 N N . ASN A 1 310 ? -31.972 -13.715 48.379 1.00 89.38 310 ASN A N 1
ATOM 2421 C CA . ASN A 1 310 ? -31.505 -14.648 49.412 1.00 89.38 310 ASN A CA 1
ATOM 2422 C C . ASN A 1 310 ? -31.660 -14.116 50.840 1.00 89.38 310 ASN A C 1
ATOM 2424 O O . ASN A 1 310 ? -30.812 -14.334 51.707 1.00 89.38 310 ASN A O 1
ATOM 2428 N N . ILE A 1 311 ? -32.775 -13.425 51.073 1.00 91.06 311 ILE A N 1
ATOM 2429 C CA . ILE A 1 311 ? -33.164 -12.964 52.396 1.00 91.06 311 ILE A CA 1
ATOM 2430 C C . ILE A 1 311 ? -33.530 -14.192 53.239 1.00 91.06 311 ILE A C 1
ATOM 2432 O O . ILE A 1 311 ? -34.451 -14.934 52.905 1.00 91.06 311 ILE A O 1
ATOM 2436 N N . SER A 1 312 ? -32.811 -14.399 54.336 1.00 90.56 312 SER A N 1
ATOM 2437 C CA . SER A 1 312 ? -33.074 -15.447 55.322 1.00 90.56 312 SER A CA 1
ATOM 2438 C C . SER A 1 312 ? -33.084 -14.864 56.726 1.00 90.56 312 SER A C 1
ATOM 2440 O O . SER A 1 312 ? -32.428 -13.854 56.986 1.00 90.56 312 SER A O 1
ATOM 2442 N N . TYR A 1 313 ? -33.797 -15.512 57.642 1.00 92.62 313 TYR A N 1
ATOM 2443 C CA . TYR A 1 313 ? -33.884 -15.067 59.024 1.00 92.62 313 TYR A CA 1
ATOM 2444 C C . TYR A 1 313 ? -33.864 -16.238 60.002 1.00 92.62 313 TYR A C 1
ATOM 2446 O O . TYR A 1 313 ? -34.294 -17.345 59.676 1.00 92.62 313 TYR A O 1
ATOM 2454 N N . THR A 1 314 ? -33.379 -15.977 61.211 1.00 91.88 314 THR A N 1
ATOM 2455 C CA . THR A 1 314 ? -33.588 -16.827 62.382 1.00 91.88 314 THR A CA 1
ATOM 2456 C C . THR A 1 314 ? -34.137 -15.979 63.517 1.00 91.88 314 THR A C 1
ATOM 2458 O O . THR A 1 314 ? -33.794 -14.802 63.652 1.00 91.88 314 THR A O 1
ATOM 2461 N N . CYS A 1 315 ? -35.008 -16.572 64.325 1.00 88.69 315 CYS A N 1
ATOM 2462 C CA . CYS A 1 315 ? -35.625 -15.897 65.455 1.00 88.69 315 CYS A CA 1
ATOM 2463 C C . CYS A 1 315 ? -35.436 -16.711 66.724 1.00 88.69 315 CYS A C 1
ATOM 2465 O O . CYS A 1 315 ? -35.590 -17.933 66.715 1.00 88.69 315 CYS A O 1
ATOM 2467 N N . THR A 1 316 ? -35.144 -16.014 67.814 1.00 88.44 316 THR A N 1
ATOM 2468 C CA . THR A 1 316 ? -35.178 -16.554 69.170 1.00 88.44 316 THR A CA 1
ATOM 2469 C C . THR A 1 316 ? -35.937 -15.586 70.064 1.00 88.44 316 THR A C 1
ATOM 2471 O O . THR A 1 316 ? -35.904 -14.372 69.860 1.00 88.44 316 THR A O 1
ATOM 2474 N N . ARG A 1 317 ? -36.658 -16.117 71.049 1.00 84.31 317 ARG A N 1
ATOM 2475 C CA . ARG A 1 317 ? -37.368 -15.307 72.037 1.00 84.31 317 ARG A CA 1
ATOM 2476 C C . ARG A 1 317 ? -36.604 -15.335 73.352 1.00 84.31 317 ARG A C 1
ATOM 2478 O O . ARG A 1 317 ? -36.201 -16.399 73.807 1.00 84.31 317 ARG A O 1
ATOM 2485 N N . ASN A 1 318 ? -36.415 -14.167 73.953 1.00 85.25 318 ASN A N 1
ATOM 2486 C CA . ASN A 1 318 ? -35.841 -14.011 75.283 1.00 85.25 318 ASN A CA 1
ATOM 2487 C C . ASN A 1 318 ? -36.783 -13.131 76.117 1.00 85.25 318 ASN A C 1
ATOM 2489 O O . ASN A 1 318 ? -36.783 -11.902 75.994 1.00 85.25 318 ASN A O 1
ATOM 2493 N N . GLY A 1 319 ? -37.657 -13.770 76.899 1.00 84.06 319 GLY A N 1
ATOM 2494 C CA . GLY A 1 319 ? -38.758 -13.097 77.592 1.00 84.06 319 GLY A CA 1
ATOM 2495 C C . GLY A 1 319 ? -39.703 -12.387 76.614 1.00 84.06 319 GLY A C 1
ATOM 2496 O O . GLY A 1 319 ? -40.260 -13.007 75.704 1.00 84.06 319 GLY A O 1
ATOM 2497 N N . ASN A 1 320 ? -39.861 -11.072 76.778 1.00 85.56 320 ASN A N 1
ATOM 2498 C CA . ASN A 1 320 ? -40.691 -10.239 75.898 1.00 85.56 320 ASN A CA 1
ATOM 2499 C C . ASN A 1 320 ? -39.951 -9.748 74.646 1.00 85.56 320 ASN A C 1
ATOM 2501 O O . ASN A 1 320 ? -40.552 -9.079 73.815 1.00 85.56 320 ASN A O 1
ATOM 2505 N N . MET A 1 321 ? -38.661 -10.048 74.488 1.00 87.62 321 MET A N 1
ATOM 2506 C CA . MET A 1 321 ? -37.881 -9.606 73.334 1.00 87.62 321 MET A CA 1
ATOM 2507 C C . MET A 1 321 ? -37.810 -10.716 72.286 1.00 87.62 321 MET A C 1
ATOM 2509 O O . MET A 1 321 ? -37.335 -11.818 72.574 1.00 87.62 321 MET A O 1
ATOM 2513 N N . LEU A 1 322 ? -38.229 -10.422 71.059 1.00 89.81 322 LEU A N 1
ATOM 2514 C CA . LEU A 1 322 ? -37.937 -11.249 69.898 1.00 89.81 322 LEU A CA 1
ATOM 2515 C C . LEU A 1 322 ? -36.643 -10.757 69.247 1.00 89.81 322 LEU A C 1
ATOM 2517 O O . LEU A 1 322 ? -36.552 -9.612 68.802 1.00 89.81 322 LEU A O 1
ATOM 2521 N N . ILE A 1 323 ? -35.648 -11.636 69.191 1.00 91.50 323 ILE A N 1
ATOM 2522 C CA . ILE A 1 323 ? -34.347 -11.388 68.574 1.00 91.50 323 ILE A CA 1
ATOM 2523 C C . ILE A 1 323 ? -34.386 -11.988 67.172 1.00 91.50 323 ILE A C 1
ATOM 2525 O O . ILE A 1 323 ? -34.505 -13.203 67.006 1.00 91.50 323 ILE A O 1
ATOM 2529 N N . ILE A 1 324 ? -34.304 -11.137 66.155 1.00 93.75 324 ILE A N 1
ATOM 2530 C CA . ILE A 1 324 ? -34.409 -11.509 64.745 1.00 93.75 324 ILE A CA 1
ATOM 2531 C C . ILE A 1 324 ? -33.061 -11.247 64.082 1.00 93.75 324 ILE A C 1
ATOM 2533 O O . ILE A 1 324 ? -32.652 -10.101 63.891 1.00 93.75 324 ILE A O 1
ATOM 2537 N N . ASN A 1 325 ? -32.382 -12.317 63.688 1.00 93.75 325 ASN A N 1
ATOM 2538 C CA . ASN A 1 325 ? -31.159 -12.245 62.904 1.00 93.75 325 ASN A CA 1
ATOM 2539 C C . ASN A 1 325 ? -31.515 -12.413 61.432 1.00 93.75 325 ASN A C 1
ATOM 2541 O O . ASN A 1 325 ? -31.867 -13.507 60.999 1.00 93.75 325 ASN A O 1
ATOM 2545 N N . ILE A 1 326 ? -31.432 -11.330 60.663 1.00 93.31 326 ILE A N 1
ATOM 2546 C CA . ILE A 1 326 ? -31.678 -11.341 59.218 1.00 93.31 326 ILE A CA 1
ATOM 2547 C C . ILE A 1 326 ? -30.360 -11.295 58.444 1.00 93.31 326 ILE A C 1
ATOM 2549 O O . ILE A 1 326 ? -29.418 -10.607 58.841 1.00 93.31 326 ILE A O 1
ATOM 2553 N N . SER A 1 327 ? -30.299 -11.990 57.311 1.00 93.31 327 SER A N 1
ATOM 2554 C CA . SER A 1 327 ? -29.176 -11.934 56.372 1.00 93.31 327 SER A CA 1
ATOM 2555 C C . SER A 1 327 ? -29.640 -11.937 54.921 1.00 93.31 327 SER A C 1
ATOM 2557 O O . SER A 1 327 ? -30.670 -12.527 54.612 1.00 93.31 327 SER A O 1
ATOM 2559 N N . TRP A 1 328 ? -28.879 -11.295 54.039 1.00 93.06 328 TRP A N 1
ATOM 2560 C CA . TRP A 1 328 ? -29.178 -11.175 52.609 1.00 93.06 328 TRP A CA 1
ATOM 2561 C C . TRP A 1 328 ? -27.897 -11.049 51.782 1.00 93.06 328 TRP A C 1
ATOM 2563 O O . TRP A 1 328 ? -26.822 -10.769 52.324 1.00 93.06 328 TRP A O 1
ATOM 2573 N N . ASP A 1 329 ? -28.007 -11.239 50.470 1.00 92.00 329 ASP A N 1
ATOM 2574 C CA . ASP A 1 329 ? -26.877 -11.052 49.560 1.00 92.00 329 ASP A CA 1
ATOM 2575 C C . ASP A 1 329 ? -26.627 -9.566 49.280 1.00 92.00 329 ASP A C 1
ATOM 2577 O O . ASP A 1 329 ? -27.560 -8.771 49.119 1.00 92.00 329 ASP A O 1
ATOM 2581 N N . SER A 1 330 ? -25.352 -9.178 49.211 1.00 90.56 330 SER A N 1
ATOM 2582 C CA . SER A 1 330 ? -24.989 -7.810 48.855 1.00 90.56 330 SER A CA 1
ATOM 2583 C C . SER A 1 330 ? -25.191 -7.551 47.360 1.00 90.56 330 SER A C 1
ATOM 2585 O O . SER A 1 330 ? -24.887 -8.366 46.489 1.00 90.56 330 SER A O 1
ATOM 2587 N N . VAL A 1 331 ? -25.717 -6.371 47.054 1.00 88.44 331 VAL A N 1
ATOM 2588 C CA . VAL A 1 331 ? -25.996 -5.895 45.704 1.00 88.44 331 VAL A CA 1
ATOM 2589 C C . VAL A 1 331 ? -24.917 -4.897 45.294 1.00 88.44 331 VAL A C 1
ATOM 2591 O O . VAL A 1 331 ? -24.711 -3.873 45.940 1.00 88.44 331 VAL A O 1
ATOM 2594 N N . ASN A 1 332 ? -24.230 -5.176 44.186 1.00 83.31 332 ASN A N 1
ATOM 2595 C CA . ASN A 1 332 ? -23.233 -4.257 43.636 1.00 83.31 332 ASN A CA 1
ATOM 2596 C C . ASN A 1 332 ? -23.899 -2.943 43.167 1.00 83.31 332 ASN A C 1
ATOM 2598 O O . ASN A 1 332 ? -24.868 -3.000 42.405 1.00 83.31 332 ASN A O 1
ATOM 2602 N N . GLY A 1 333 ? -23.359 -1.798 43.593 1.00 81.88 333 GLY A N 1
ATOM 2603 C CA . GLY A 1 333 ? -23.916 -0.455 43.376 1.00 81.88 333 GLY A CA 1
ATOM 2604 C C . GLY A 1 333 ? -24.796 0.063 44.521 1.00 81.88 333 GLY A C 1
ATOM 2605 O O . GLY A 1 333 ? -25.360 1.145 44.398 1.00 81.88 333 GLY A O 1
ATOM 2606 N N . VAL A 1 334 ? -24.945 -0.699 45.611 1.00 88.50 334 VAL A N 1
ATOM 2607 C CA . VAL A 1 334 ? -25.630 -0.262 46.837 1.00 88.50 334 VAL A CA 1
ATOM 2608 C C . VAL A 1 334 ? -24.596 0.189 47.867 1.00 88.50 334 VAL A C 1
ATOM 2610 O O . VAL A 1 334 ? -23.693 -0.575 48.199 1.00 88.50 334 VAL A O 1
ATOM 2613 N N . ASP A 1 335 ? -24.770 1.400 48.394 1.00 89.69 335 ASP A N 1
ATOM 2614 C CA . ASP A 1 335 ? -23.922 2.015 49.422 1.00 89.69 335 ASP A CA 1
ATOM 2615 C C . ASP A 1 335 ? -24.427 1.702 50.840 1.00 89.69 335 ASP A C 1
ATOM 2617 O O . ASP A 1 335 ? -23.643 1.614 51.785 1.00 89.69 335 ASP A O 1
ATOM 2621 N N . SER A 1 336 ? -25.740 1.510 51.012 1.00 93.00 336 SER A N 1
ATOM 2622 C CA . SER A 1 336 ? -26.344 1.158 52.301 1.00 93.00 336 SER A CA 1
ATOM 2623 C C . SER A 1 336 ? -27.669 0.404 52.172 1.00 93.00 336 SER A C 1
ATOM 2625 O O . SER A 1 336 ? -28.336 0.435 51.139 1.00 93.00 336 SER A O 1
ATOM 2627 N N . TYR A 1 337 ? -28.061 -0.288 53.241 1.00 94.31 337 TYR A N 1
ATOM 2628 C CA . TYR A 1 337 ? -29.310 -1.036 53.348 1.00 94.31 337 TYR A CA 1
ATOM 2629 C C . TYR A 1 337 ? -30.150 -0.504 54.497 1.00 94.31 337 TYR A C 1
ATOM 2631 O O . TYR A 1 337 ? -29.705 -0.500 55.644 1.00 94.31 337 TYR A O 1
ATOM 2639 N N . ASP A 1 338 ? -31.382 -0.135 54.184 1.00 94.69 338 ASP A N 1
ATOM 2640 C CA . ASP A 1 338 ? -32.390 0.254 55.154 1.00 94.69 338 ASP A CA 1
ATOM 2641 C C . ASP A 1 338 ? -33.319 -0.924 55.438 1.00 94.69 338 ASP A C 1
ATOM 2643 O O . ASP A 1 338 ? -33.892 -1.525 54.522 1.00 94.69 338 ASP A O 1
ATOM 2647 N N . VAL A 1 339 ? -33.475 -1.244 56.720 1.00 94.06 339 VAL A N 1
ATOM 2648 C CA . VAL A 1 339 ? -34.333 -2.321 57.208 1.00 94.06 339 VAL A CA 1
ATOM 2649 C C . VAL A 1 339 ? -35.567 -1.721 57.854 1.00 94.06 339 VAL A C 1
ATOM 2651 O O . VAL A 1 339 ? -35.477 -0.980 58.837 1.00 94.06 339 VAL A O 1
ATOM 2654 N N . TYR A 1 340 ? -36.724 -2.071 57.310 1.00 94.25 340 TYR A N 1
ATOM 2655 C CA . TYR A 1 340 ? -38.017 -1.596 57.768 1.00 94.25 340 TYR A CA 1
ATOM 2656 C C . TYR A 1 340 ? -38.792 -2.729 58.424 1.00 94.25 340 TYR A C 1
ATOM 2658 O O . TYR A 1 340 ? -38.815 -3.841 57.900 1.00 94.25 340 TYR A O 1
ATOM 2666 N N . LEU A 1 341 ? -39.457 -2.434 59.538 1.00 94.06 341 LEU A N 1
ATOM 2667 C CA . LEU A 1 341 ? -40.286 -3.382 60.278 1.00 94.06 341 LEU A CA 1
ATOM 2668 C C . LEU A 1 341 ? -41.676 -2.794 60.510 1.00 94.06 341 LEU A C 1
ATOM 2670 O O . LEU A 1 341 ? -41.825 -1.582 60.667 1.00 94.06 341 LEU A O 1
ATOM 2674 N N . LYS A 1 342 ? -42.684 -3.663 60.524 1.00 93.06 342 LYS A N 1
ATOM 2675 C CA . LYS A 1 342 ? -44.037 -3.372 60.994 1.00 93.06 342 LYS A CA 1
ATOM 2676 C C . LYS A 1 342 ? -44.478 -4.484 61.940 1.00 93.06 342 LYS A C 1
ATOM 2678 O O . LYS A 1 342 ? -44.579 -5.635 61.511 1.00 93.06 342 LYS A O 1
ATOM 2683 N N . ASN A 1 343 ? -44.760 -4.137 63.190 1.00 90.19 343 ASN A N 1
ATOM 2684 C CA . ASN A 1 343 ? -45.487 -4.996 64.118 1.00 90.19 343 ASN A CA 1
ATOM 2685 C C . ASN A 1 343 ? -46.994 -4.748 63.934 1.00 90.19 343 ASN A C 1
ATOM 2687 O O . ASN A 1 343 ? -47.446 -3.611 64.034 1.00 90.19 343 ASN A O 1
ATOM 2691 N N . SER A 1 344 ? -47.773 -5.791 63.635 1.00 87.56 344 SER A N 1
ATOM 2692 C CA . SER A 1 344 ? -49.198 -5.656 63.298 1.00 87.56 344 SER A CA 1
ATOM 2693 C C . SER A 1 344 ? -50.054 -5.039 64.402 1.00 87.56 344 SER A C 1
ATOM 2695 O O . SER A 1 344 ? -51.063 -4.419 64.081 1.00 87.56 344 SER A O 1
ATOM 2697 N N . GLU A 1 345 ? -49.652 -5.188 65.664 1.00 84.88 345 GLU A N 1
ATOM 2698 C CA . GLU A 1 345 ? -50.390 -4.668 66.819 1.00 84.88 345 GLU A CA 1
ATOM 2699 C C . GLU A 1 345 ? -49.910 -3.277 67.242 1.00 84.88 345 GLU A C 1
ATOM 2701 O O . GLU A 1 345 ? -50.686 -2.485 67.775 1.00 84.88 345 GLU A O 1
ATOM 2706 N N . LYS A 1 346 ? -48.627 -2.966 67.017 1.00 84.06 346 LYS A N 1
ATOM 2707 C CA . LYS A 1 346 ? -48.005 -1.720 67.499 1.00 84.06 346 LYS A CA 1
ATOM 2708 C C . LYS A 1 346 ? -47.898 -0.629 66.436 1.00 84.06 346 LYS A C 1
ATOM 2710 O O . LYS A 1 346 ? -47.890 0.549 66.784 1.00 84.06 346 LYS A O 1
ATOM 2715 N N . ASP A 1 347 ? -47.802 -1.004 65.162 1.00 87.38 347 ASP A N 1
ATOM 2716 C CA . ASP A 1 347 ? -47.428 -0.098 64.079 1.00 87.38 347 ASP A CA 1
ATOM 2717 C C . ASP A 1 347 ? -48.525 0.006 63.002 1.00 87.38 347 ASP A C 1
ATOM 2719 O O . ASP A 1 347 ? -48.908 -0.974 62.360 1.00 87.38 347 ASP A O 1
ATOM 2723 N N . GLU A 1 348 ? -48.967 1.229 62.693 1.00 88.50 348 GLU A N 1
ATOM 2724 C CA . GLU A 1 348 ? -49.882 1.485 61.567 1.00 88.50 348 GLU A CA 1
ATOM 2725 C C . GLU A 1 348 ? -49.181 1.291 60.204 1.00 88.50 348 GLU A C 1
ATOM 2727 O O . GLU A 1 348 ? -49.759 0.769 59.241 1.00 88.50 348 GLU A O 1
ATOM 2732 N N . SER A 1 349 ? -47.893 1.640 60.127 1.00 90.81 349 SER A N 1
ATOM 2733 C CA . SER A 1 349 ? -47.056 1.570 58.924 1.00 90.81 349 SER A CA 1
ATOM 2734 C C . SER A 1 349 ? -45.647 1.075 59.237 1.00 90.81 349 SER A C 1
ATOM 2736 O O . SER A 1 349 ? -45.197 1.164 60.374 1.00 90.81 349 SER A O 1
ATOM 2738 N N . TYR A 1 350 ? -44.918 0.621 58.217 1.00 92.81 350 TYR A N 1
ATOM 2739 C CA . TYR A 1 350 ? -43.509 0.265 58.374 1.00 92.81 350 TYR A CA 1
ATOM 2740 C C . TYR A 1 350 ? -42.669 1.447 58.866 1.00 92.81 350 TYR A C 1
ATOM 2742 O O . TYR A 1 350 ? -42.759 2.552 58.326 1.00 92.81 350 TYR A O 1
ATOM 2750 N N . ARG A 1 351 ? -41.795 1.185 59.835 1.00 94.19 351 ARG A N 1
ATOM 2751 C CA . ARG A 1 351 ? -40.815 2.138 60.365 1.00 94.19 351 ARG A CA 1
ATOM 2752 C C . ARG A 1 351 ? -39.395 1.664 60.076 1.00 94.19 351 ARG A C 1
ATOM 2754 O O . ARG A 1 351 ? -39.122 0.465 60.064 1.00 94.19 351 ARG A O 1
ATOM 2761 N N . LEU A 1 352 ? -38.493 2.610 59.826 1.00 94.25 352 LEU A N 1
ATOM 2762 C CA . LEU A 1 352 ? -37.070 2.325 59.653 1.00 94.25 352 LEU A CA 1
ATOM 2763 C C . LEU A 1 352 ? -36.476 1.929 61.006 1.00 94.25 352 LEU A C 1
ATOM 2765 O O . LEU A 1 352 ? -36.530 2.710 61.953 1.00 94.25 352 LEU A O 1
ATOM 2769 N N . ILE A 1 353 ? -35.901 0.734 61.083 1.00 94.00 353 ILE A N 1
ATOM 2770 C CA . ILE A 1 353 ? -35.273 0.222 62.305 1.00 94.00 353 ILE A CA 1
ATOM 2771 C C . ILE A 1 353 ? -33.769 0.432 62.276 1.00 94.00 353 ILE A C 1
ATOM 2773 O O . ILE A 1 353 ? -33.157 0.736 63.299 1.00 94.00 353 ILE A O 1
ATOM 2777 N N . LYS A 1 354 ? -33.155 0.232 61.107 1.00 93.94 354 LYS A N 1
ATOM 2778 C CA . LYS A 1 354 ? -31.701 0.229 60.981 1.00 93.94 354 LYS A CA 1
ATOM 2779 C C . LYS A 1 354 ? -31.268 0.600 59.574 1.00 93.94 354 LYS A C 1
ATOM 2781 O O . LYS A 1 354 ? -31.896 0.171 58.610 1.00 93.94 354 LYS A O 1
ATOM 2786 N N . SER A 1 355 ? -30.157 1.321 59.489 1.00 94.19 355 SER A N 1
ATOM 2787 C CA . SER A 1 355 ? -29.424 1.584 58.252 1.00 94.19 355 SER A CA 1
ATOM 2788 C C . SER A 1 355 ? -28.021 1.008 58.394 1.00 94.19 355 SER A C 1
ATOM 2790 O O . SER A 1 355 ? -27.353 1.240 59.402 1.00 94.19 355 SER A O 1
ATOM 2792 N N . ILE A 1 356 ? -27.592 0.215 57.418 1.00 93.00 356 ILE A N 1
ATOM 2793 C CA . ILE A 1 356 ? -26.332 -0.534 57.461 1.00 93.00 356 ILE A CA 1
ATOM 2794 C C . ILE A 1 356 ? -25.521 -0.163 56.231 1.00 93.00 356 ILE A C 1
ATOM 2796 O O . ILE A 1 356 ? -25.996 -0.340 55.112 1.00 93.00 356 ILE A O 1
ATOM 2800 N N . GLU A 1 357 ? -24.301 0.330 56.422 1.00 92.56 357 GLU A N 1
ATOM 2801 C CA . GLU A 1 357 ? -23.388 0.586 55.307 1.00 92.56 357 GLU A CA 1
ATOM 2802 C C . GLU A 1 357 ? -23.013 -0.728 54.611 1.00 92.56 357 GLU A C 1
ATOM 2804 O O . GLU A 1 357 ? -22.747 -1.748 55.256 1.00 92.56 357 GLU A O 1
ATOM 2809 N N . ALA A 1 358 ? -23.019 -0.716 53.281 1.00 86.31 358 ALA A N 1
ATOM 2810 C CA . ALA A 1 358 ? -22.617 -1.861 52.488 1.00 86.31 358 ALA A CA 1
ATOM 2811 C C . ALA A 1 358 ? -21.114 -2.113 52.678 1.00 86.31 358 ALA A C 1
ATOM 2813 O O . ALA A 1 358 ? -20.276 -1.259 52.395 1.00 86.31 358 ALA A O 1
ATOM 2814 N N . GLY A 1 359 ? -20.767 -3.298 53.179 1.00 78.19 359 GLY A N 1
ATOM 2815 C CA . GLY A 1 359 ? -19.377 -3.725 53.321 1.00 78.19 359 GLY A CA 1
ATOM 2816 C C . GLY A 1 359 ? -18.874 -4.489 52.096 1.00 78.19 359 GLY A C 1
ATOM 2817 O O . GLY A 1 359 ? -19.637 -4.864 51.211 1.00 78.19 359 GLY A O 1
ATOM 2818 N N . SER A 1 360 ? -17.584 -4.835 52.093 1.00 75.00 360 SER A N 1
ATOM 2819 C CA . SER A 1 360 ? -16.971 -5.687 51.056 1.00 75.00 360 SER A CA 1
ATOM 2820 C C . SER A 1 360 ? -17.428 -7.157 51.094 1.00 75.00 360 SER A C 1
ATOM 2822 O O . SER A 1 360 ? -16.946 -7.970 50.305 1.00 75.00 360 SER A O 1
ATOM 2824 N N . SER A 1 361 ? -18.296 -7.525 52.041 1.00 83.31 361 SER A N 1
ATOM 2825 C CA . SER A 1 361 ? -18.823 -8.882 52.190 1.00 83.31 361 SER A CA 1
ATOM 2826 C C . SER A 1 361 ? -19.856 -9.187 51.103 1.00 83.31 361 SER A C 1
ATOM 2828 O O . SER A 1 361 ? -20.680 -8.342 50.755 1.00 83.31 361 SER A O 1
ATOM 2830 N N . SER A 1 362 ? -19.859 -10.423 50.598 1.00 85.25 362 SER A N 1
ATOM 2831 C CA . SER A 1 362 ? -20.908 -10.915 49.692 1.00 85.25 362 SER A CA 1
ATOM 2832 C C . SER A 1 362 ? -22.257 -11.106 50.392 1.00 85.25 362 SER A C 1
ATOM 2834 O O . SER A 1 362 ? -23.284 -11.184 49.724 1.00 85.25 362 SER A O 1
ATOM 2836 N N . LYS A 1 363 ? -22.262 -11.171 51.729 1.00 90.06 363 LYS A N 1
ATOM 2837 C CA . LYS A 1 363 ? -23.467 -11.260 52.556 1.00 90.06 363 LYS A CA 1
ATOM 2838 C C . LYS A 1 363 ? -23.512 -10.165 53.605 1.00 90.06 363 LYS A C 1
ATOM 2840 O O . LYS A 1 363 ? -22.520 -9.903 54.289 1.00 90.06 363 LYS A O 1
ATOM 2845 N N . MET A 1 364 ? -24.691 -9.594 53.764 1.00 93.25 364 MET A N 1
ATOM 2846 C CA . MET A 1 364 ? -25.024 -8.637 54.805 1.00 93.25 364 MET A CA 1
ATOM 2847 C C . MET A 1 364 ? -25.871 -9.327 55.868 1.00 93.25 364 MET A C 1
ATOM 2849 O O . MET A 1 364 ? -26.591 -10.284 55.581 1.00 93.25 364 MET A O 1
ATOM 2853 N N . SER A 1 365 ? -25.775 -8.860 57.109 1.00 91.81 365 SER A N 1
ATOM 2854 C CA . SER A 1 365 ? -26.624 -9.349 58.190 1.00 91.81 365 SER A CA 1
ATOM 2855 C C . SER A 1 365 ? -26.828 -8.291 59.258 1.00 91.81 365 SER A C 1
ATOM 2857 O O . SER A 1 365 ? -26.034 -7.354 59.388 1.00 91.81 365 SER A O 1
ATOM 2859 N N . THR A 1 366 ? -27.909 -8.427 60.016 1.00 94.31 366 THR A N 1
ATOM 2860 C CA . THR A 1 366 ? -28.126 -7.614 61.202 1.00 94.31 366 THR A CA 1
ATOM 2861 C C . THR A 1 366 ? -29.057 -8.290 62.190 1.00 94.31 366 THR A C 1
ATOM 2863 O O . THR A 1 366 ? -29.936 -9.060 61.806 1.00 94.31 366 THR A O 1
ATOM 2866 N N . GLU A 1 367 ? -28.877 -7.936 63.455 1.00 94.38 367 GLU A N 1
ATOM 2867 C CA . GLU A 1 367 ? -29.808 -8.258 64.527 1.00 94.38 367 GLU A CA 1
ATOM 2868 C C . GLU A 1 367 ? -30.803 -7.107 64.722 1.00 94.38 367 GLU A C 1
ATOM 2870 O O . GLU A 1 367 ? -30.421 -5.922 64.740 1.00 94.38 367 GLU A O 1
ATOM 2875 N N . ILE A 1 368 ? -32.072 -7.481 64.864 1.00 93.06 368 ILE A N 1
ATOM 2876 C CA . ILE A 1 368 ? -33.206 -6.632 65.215 1.00 93.06 368 ILE A CA 1
ATOM 2877 C C . ILE A 1 368 ? -33.797 -7.183 66.507 1.00 93.06 368 ILE A C 1
ATOM 2879 O O . ILE A 1 368 ? -34.089 -8.372 66.590 1.00 93.06 368 ILE A O 1
ATOM 2883 N N . ASN A 1 369 ? -34.012 -6.307 67.479 1.00 92.31 369 ASN A N 1
ATOM 2884 C CA . ASN A 1 369 ? -34.659 -6.649 68.737 1.00 92.31 369 ASN A CA 1
ATOM 2885 C C . ASN A 1 369 ? -36.010 -5.941 68.772 1.00 92.31 369 ASN A C 1
ATOM 2887 O O . ASN A 1 369 ? -36.052 -4.711 68.744 1.00 92.31 369 ASN A O 1
ATOM 2891 N N . GLU A 1 370 ? -37.091 -6.717 68.781 1.00 91.12 370 GLU A N 1
ATOM 2892 C CA . GLU A 1 370 ? -38.459 -6.207 68.802 1.00 91.12 370 GLU A CA 1
ATOM 2893 C C . GLU A 1 370 ? -39.180 -6.750 70.029 1.00 91.12 370 GLU A C 1
ATOM 2895 O O . GLU A 1 370 ? -39.268 -7.959 70.234 1.00 91.12 370 GLU A O 1
ATOM 2900 N N . GLU A 1 371 ? -39.701 -5.856 70.861 1.00 87.38 371 GLU A N 1
ATOM 2901 C CA . GLU A 1 371 ? -40.516 -6.268 71.994 1.00 87.38 371 GLU A CA 1
ATOM 2902 C C . GLU A 1 371 ? -41.867 -6.782 71.484 1.00 87.38 371 GLU A C 1
ATOM 2904 O O . GLU A 1 371 ? -42.510 -6.126 70.663 1.00 87.38 371 GLU A O 1
ATOM 2909 N N . ILE A 1 372 ? -42.321 -7.921 71.992 1.00 84.50 372 ILE A N 1
ATOM 2910 C CA . ILE A 1 372 ? -43.581 -8.572 71.629 1.00 84.50 372 ILE A CA 1
ATOM 2911 C C . ILE A 1 372 ? -44.399 -8.862 72.888 1.00 84.50 372 ILE A C 1
ATOM 2913 O O . ILE A 1 372 ? -43.849 -9.164 73.949 1.00 84.50 372 ILE A O 1
ATOM 2917 N N . THR A 1 373 ? -45.721 -8.746 72.791 1.00 75.56 373 THR A N 1
ATOM 2918 C CA . THR A 1 373 ? -46.639 -9.015 73.911 1.00 75.56 373 THR A CA 1
ATOM 2919 C C . THR A 1 373 ? -47.062 -10.481 73.954 1.00 75.56 373 THR A C 1
ATOM 2921 O O . THR A 1 373 ? -47.458 -10.971 75.008 1.00 75.56 373 THR A O 1
ATOM 2924 N N . GLY A 1 374 ? -46.933 -11.202 72.833 1.00 67.31 374 GLY A N 1
ATOM 2925 C CA . GLY A 1 374 ? -47.385 -12.589 72.710 1.00 67.31 374 GLY A CA 1
ATOM 2926 C C . GLY A 1 374 ? -48.897 -12.716 72.520 1.00 67.31 374 GLY A C 1
ATOM 2927 O O . GLY A 1 374 ? -49.441 -13.797 72.735 1.00 67.31 374 GLY A O 1
ATOM 2928 N N . ALA A 1 375 ? -49.572 -11.627 72.141 1.00 66.62 375 ALA A N 1
ATOM 2929 C CA . ALA A 1 375 ? -50.991 -11.641 71.816 1.00 66.62 375 ALA A CA 1
ATOM 2930 C C . ALA A 1 375 ? -51.269 -12.498 70.570 1.00 66.62 375 ALA A C 1
ATOM 2932 O O . ALA A 1 375 ? -50.502 -12.504 69.601 1.00 66.62 375 ALA A O 1
ATOM 2933 N N . GLU A 1 376 ? -52.397 -13.207 70.583 1.00 67.56 376 GLU A N 1
ATOM 2934 C CA . GLU A 1 376 ? -52.854 -13.994 69.440 1.00 67.56 376 GLU A CA 1
ATOM 2935 C C . GLU A 1 376 ? -53.142 -13.053 68.256 1.00 67.56 376 GLU A C 1
ATOM 2937 O O . GLU A 1 376 ? -54.056 -12.235 68.313 1.00 67.56 376 GLU A O 1
ATOM 2942 N N . GLY A 1 377 ? -52.324 -13.131 67.198 1.00 70.56 377 GLY A N 1
ATOM 2943 C CA . GLY A 1 377 ? -52.417 -12.247 66.026 1.00 70.56 377 GLY A CA 1
ATOM 2944 C C . GLY A 1 377 ? -51.280 -11.229 65.870 1.00 70.56 377 GLY A C 1
ATOM 2945 O O . GLY A 1 377 ? -51.202 -10.593 64.817 1.00 70.56 377 GLY A O 1
ATOM 2946 N N . GLU A 1 378 ? -50.354 -11.124 66.831 1.00 82.31 378 GLU A N 1
ATOM 2947 C CA . GLU A 1 378 ? -49.154 -10.293 66.679 1.00 82.31 378 GLU A CA 1
ATOM 2948 C C . GLU A 1 378 ? -48.222 -10.892 65.608 1.00 82.31 378 GLU A C 1
ATOM 2950 O O . GLU A 1 378 ? -47.715 -12.007 65.728 1.00 82.31 378 GLU A O 1
ATOM 2955 N N . ASN A 1 379 ? -48.011 -10.162 64.515 1.00 89.31 379 ASN A N 1
ATOM 2956 C CA . ASN A 1 379 ? -47.180 -10.578 63.393 1.00 89.31 379 ASN A CA 1
ATOM 2957 C C . ASN A 1 379 ? -46.161 -9.494 63.064 1.00 89.31 379 ASN A C 1
ATOM 2959 O O . ASN A 1 379 ? -46.471 -8.301 63.066 1.00 89.31 379 ASN A O 1
ATOM 2963 N N . ILE A 1 380 ? -44.953 -9.921 62.716 1.00 90.31 380 ILE A N 1
ATOM 2964 C CA . ILE A 1 380 ? -43.867 -9.028 62.332 1.00 90.31 380 ILE A CA 1
ATOM 2965 C C . ILE A 1 380 ? -43.624 -9.161 60.836 1.00 90.31 380 ILE A C 1
ATOM 2967 O O .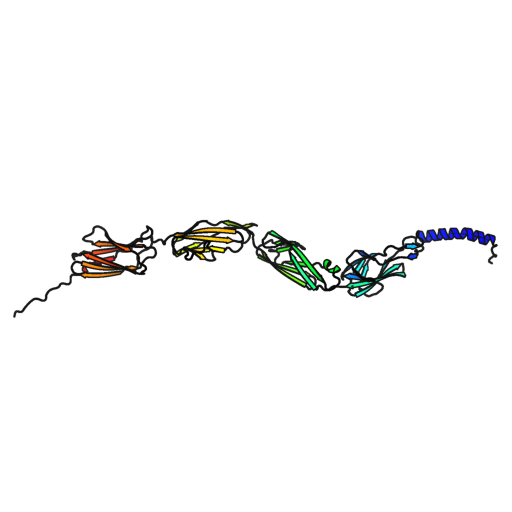 ILE A 1 380 ? -43.435 -10.260 60.314 1.00 90.31 380 ILE A O 1
ATOM 2971 N N . GLN A 1 381 ? -43.615 -8.021 60.151 1.00 92.62 381 GLN A N 1
ATOM 2972 C CA . GLN A 1 381 ? -43.252 -7.930 58.745 1.00 92.62 381 GLN A CA 1
ATOM 2973 C C . GLN A 1 381 ? -41.980 -7.117 58.579 1.00 92.62 381 GLN A C 1
ATOM 2975 O O . GLN A 1 381 ? -41.891 -6.011 59.109 1.00 92.62 381 GLN A O 1
ATOM 2980 N N . ILE A 1 382 ? -41.021 -7.635 57.816 1.00 93.06 382 ILE A N 1
ATOM 2981 C CA . ILE A 1 382 ? -39.740 -6.967 57.575 1.00 93.06 382 ILE A CA 1
ATOM 2982 C C . ILE A 1 382 ? -39.471 -6.908 56.080 1.00 93.06 382 ILE A C 1
ATOM 2984 O O . ILE A 1 382 ? -39.605 -7.906 55.378 1.00 93.06 382 ILE A O 1
ATOM 2988 N N . TYR A 1 383 ? -39.038 -5.754 55.589 1.00 93.56 383 TYR A N 1
ATOM 2989 C CA . TYR A 1 383 ? -38.450 -5.660 54.259 1.00 93.56 383 TYR A CA 1
ATOM 2990 C C . TYR A 1 383 ? -37.159 -4.852 54.291 1.00 93.56 383 TYR A C 1
ATOM 2992 O O . TYR A 1 383 ? -36.898 -4.070 55.207 1.00 93.56 383 TYR A O 1
ATOM 3000 N N . ILE A 1 384 ? -36.346 -5.053 53.259 1.00 93.38 384 ILE A N 1
ATOM 3001 C CA . ILE A 1 384 ? -35.034 -4.430 53.125 1.00 93.38 384 ILE A CA 1
ATOM 3002 C C . ILE A 1 384 ? -35.018 -3.642 51.820 1.00 93.38 384 ILE A C 1
ATOM 3004 O O . ILE A 1 384 ? -35.567 -4.086 50.808 1.00 93.38 384 ILE A O 1
ATOM 3008 N N . LYS A 1 385 ? -34.390 -2.468 51.841 1.00 93.00 385 LYS A N 1
ATOM 3009 C CA . LYS A 1 385 ? -34.231 -1.604 50.672 1.00 93.00 385 LYS A CA 1
ATOM 3010 C C . LYS A 1 385 ? -32.788 -1.127 50.569 1.00 93.00 385 LYS A C 1
ATOM 3012 O O . LYS A 1 385 ? -32.259 -0.555 51.514 1.00 93.00 385 LYS A O 1
ATOM 3017 N N . GLY A 1 386 ? -32.148 -1.373 49.431 1.00 92.56 386 GLY A N 1
ATOM 3018 C CA . GLY A 1 386 ? -30.800 -0.887 49.152 1.00 92.56 386 GLY A CA 1
ATOM 3019 C C . GLY A 1 386 ? -30.847 0.536 48.606 1.00 92.56 386 GLY A C 1
ATOM 3020 O O . GLY A 1 386 ? -31.733 0.852 47.811 1.00 92.56 386 GLY A O 1
ATOM 3021 N N . LYS A 1 387 ? -29.896 1.376 49.009 1.00 90.88 387 LYS A N 1
ATOM 3022 C CA . LYS A 1 387 ? -29.707 2.756 48.549 1.00 90.88 387 LYS A CA 1
ATOM 3023 C C . LYS A 1 387 ? -28.311 2.931 47.959 1.00 90.88 387 LYS A C 1
ATOM 3025 O O . LYS A 1 387 ? -27.342 2.458 48.543 1.00 90.88 387 LYS A O 1
ATOM 3030 N N . GLY A 1 388 ? -28.208 3.615 46.825 1.00 87.50 388 GLY A N 1
ATOM 3031 C CA . GLY A 1 388 ? -26.928 3.902 46.172 1.00 87.50 388 GLY A CA 1
ATOM 3032 C C . GLY A 1 388 ? -27.082 4.904 45.034 1.00 87.50 388 GLY A C 1
ATOM 3033 O O . GLY A 1 388 ? -28.052 4.826 44.280 1.00 87.50 388 GLY A O 1
ATOM 3034 N N . ASP A 1 389 ? -26.178 5.884 44.959 1.00 79.69 389 ASP A N 1
ATOM 3035 C CA . ASP A 1 389 ? -26.200 6.990 43.976 1.00 79.69 389 ASP A CA 1
ATOM 3036 C C . ASP A 1 389 ? -27.594 7.640 43.776 1.00 79.69 389 ASP A C 1
ATOM 3038 O O . ASP A 1 389 ? -28.105 7.806 42.666 1.00 79.69 389 ASP A O 1
ATOM 3042 N N . GLY A 1 390 ? -28.292 7.931 44.882 1.00 82.00 390 GLY A N 1
ATOM 3043 C CA . GLY A 1 390 ? -29.636 8.531 44.862 1.00 82.00 390 GLY A CA 1
ATOM 3044 C C . GLY A 1 390 ? -30.748 7.638 44.286 1.00 82.00 390 GLY A C 1
ATOM 3045 O O . GLY A 1 390 ? -31.880 8.096 44.122 1.00 82.00 390 GLY A O 1
ATOM 3046 N N . GLN A 1 391 ? -30.448 6.375 43.982 1.00 87.38 391 GLN A N 1
ATOM 3047 C CA . GLN A 1 391 ? -31.399 5.349 43.564 1.00 87.38 391 GLN A CA 1
ATOM 3048 C C . GLN A 1 391 ? -31.697 4.401 44.726 1.00 87.38 391 GLN A C 1
ATOM 3050 O O . GLN A 1 391 ? -30.948 4.309 45.701 1.00 87.38 391 GLN A O 1
ATOM 3055 N N . GLU A 1 392 ? -32.798 3.664 44.601 1.00 91.31 392 GLU A N 1
ATOM 3056 C CA . GLU A 1 392 ? -33.165 2.630 45.558 1.00 91.31 392 GLU A CA 1
ATOM 3057 C C . GLU A 1 392 ? -33.546 1.343 44.826 1.00 91.31 392 GLU A C 1
ATOM 3059 O O . GLU A 1 392 ? -34.095 1.387 43.720 1.00 91.31 392 GLU A O 1
ATOM 3064 N N . THR A 1 393 ? -33.271 0.198 45.450 1.00 92.12 393 THR A N 1
ATOM 3065 C CA . THR A 1 393 ? -33.718 -1.102 44.945 1.00 92.12 393 THR A CA 1
ATOM 3066 C C . THR A 1 393 ? -35.237 -1.213 45.020 1.00 92.12 393 THR A C 1
ATOM 3068 O O . THR A 1 393 ? -35.909 -0.546 45.817 1.00 92.12 393 THR A O 1
ATOM 3071 N N . LYS A 1 394 ? -35.796 -2.125 44.226 1.00 90.62 394 LYS A N 1
ATOM 3072 C CA . LYS A 1 394 ? -37.158 -2.594 44.458 1.00 90.62 394 LYS A CA 1
ATOM 3073 C C . LYS A 1 394 ? -37.209 -3.386 45.760 1.00 90.62 394 LYS A C 1
ATOM 3075 O O . LYS A 1 394 ? -36.223 -3.985 46.192 1.00 90.62 394 LYS A O 1
ATOM 3080 N N . VAL A 1 395 ? -38.383 -3.365 46.370 1.00 84.75 395 VAL A N 1
ATOM 3081 C CA . VAL A 1 395 ? -38.691 -4.158 47.556 1.00 84.75 395 VAL A CA 1
ATOM 3082 C C . VAL A 1 395 ? -39.269 -5.490 47.072 1.00 84.75 395 VAL A C 1
ATOM 3084 O O . VAL A 1 395 ? -40.122 -5.495 46.183 1.00 84.75 395 VAL A O 1
ATOM 3087 N N . ASN A 1 396 ? -38.737 -6.600 47.584 1.00 75.69 396 ASN A N 1
ATOM 3088 C CA . ASN A 1 396 ? -39.271 -7.944 47.341 1.00 75.69 396 ASN A CA 1
ATOM 3089 C C . ASN A 1 396 ? -40.433 -8.240 48.314 1.00 75.69 396 ASN A C 1
ATOM 3091 O O . ASN A 1 396 ? -40.778 -7.377 49.122 1.00 75.69 396 ASN A O 1
ATOM 3095 N N . ASP A 1 397 ? -41.009 -9.443 48.279 1.00 65.31 397 ASP A N 1
ATOM 3096 C CA . ASP A 1 397 ? -41.980 -9.868 49.296 1.00 65.31 397 ASP A CA 1
ATOM 3097 C C . ASP A 1 397 ? -41.374 -9.754 50.709 1.00 65.31 397 ASP A C 1
ATOM 3099 O O . ASP A 1 397 ? -40.216 -10.115 50.945 1.00 65.31 397 ASP A O 1
ATOM 3103 N N . SER A 1 398 ? -42.137 -9.181 51.643 1.00 78.19 398 SER A N 1
ATOM 3104 C CA . SER A 1 398 ? -41.698 -8.967 53.020 1.00 78.19 398 SER A CA 1
ATOM 3105 C C . SER A 1 398 ? -41.538 -10.300 53.758 1.00 78.19 398 SER A C 1
ATOM 3107 O O . SER A 1 398 ? -42.336 -11.224 53.600 1.00 78.19 398 SER A O 1
ATOM 3109 N N . ILE A 1 399 ? -40.506 -10.399 54.597 1.00 86.12 399 ILE A N 1
ATOM 3110 C CA . ILE A 1 399 ? -40.383 -11.471 55.586 1.00 86.12 399 ILE A CA 1
ATOM 3111 C C . ILE A 1 399 ? -41.602 -11.376 56.500 1.00 86.12 399 ILE A C 1
ATOM 3113 O O . ILE A 1 399 ? -41.884 -10.296 57.018 1.00 86.12 399 ILE A O 1
ATOM 3117 N N . TYR A 1 400 ? -42.290 -12.493 56.720 1.00 88.69 400 TYR A N 1
ATOM 3118 C CA . TYR A 1 400 ? -43.458 -12.571 57.587 1.00 88.69 400 TYR A CA 1
ATOM 3119 C C . TYR A 1 400 ? -43.200 -13.556 58.727 1.00 88.69 400 TYR A C 1
ATOM 3121 O O . TYR A 1 400 ? -42.944 -14.733 58.482 1.00 88.69 400 TYR A O 1
ATOM 3129 N N . ILE A 1 401 ? -43.281 -13.077 59.967 1.00 87.38 401 ILE A N 1
ATOM 3130 C CA . ILE A 1 401 ? -42.972 -13.845 61.176 1.00 87.38 401 ILE A CA 1
ATOM 3131 C C . ILE A 1 401 ? -44.208 -13.841 62.072 1.00 87.38 401 ILE A C 1
ATOM 3133 O O . ILE A 1 401 ? -44.655 -12.783 62.519 1.00 87.38 401 ILE A O 1
ATOM 3137 N N . LYS A 1 402 ? -44.749 -15.029 62.350 1.00 85.75 402 LYS A N 1
ATOM 3138 C CA . LYS A 1 402 ? -45.824 -15.215 63.330 1.00 85.75 402 LYS A CA 1
ATOM 3139 C C . LYS A 1 402 ? -45.201 -15.346 64.710 1.00 85.75 402 LYS A C 1
ATOM 3141 O O . LYS A 1 402 ? -44.481 -16.309 64.962 1.00 85.75 402 LYS A O 1
ATOM 3146 N N . THR A 1 403 ? -45.473 -14.416 65.622 1.00 79.69 403 THR A N 1
ATOM 3147 C CA . THR A 1 403 ? -44.875 -14.482 66.970 1.00 79.69 403 THR A CA 1
ATOM 3148 C C . THR A 1 403 ? -45.379 -15.690 67.768 1.00 79.69 403 THR A C 1
ATOM 3150 O O . THR A 1 403 ? -44.671 -16.181 68.642 1.00 79.69 403 THR A O 1
ATOM 3153 N N . SER A 1 404 ? -46.547 -16.239 67.409 1.00 73.62 404 SER A N 1
ATOM 3154 C CA . SER A 1 404 ? -47.113 -17.466 67.987 1.00 73.62 404 SER A CA 1
ATOM 3155 C C . SER A 1 404 ? -46.237 -18.711 67.802 1.00 73.62 404 SER A C 1
ATOM 3157 O O . SER A 1 404 ? -46.379 -19.667 68.553 1.00 73.62 404 SER A O 1
ATOM 3159 N N . GLU A 1 405 ? -45.342 -18.726 66.809 1.00 78.25 405 GLU A N 1
ATOM 3160 C CA . GLU A 1 405 ? -44.390 -19.830 66.586 1.00 78.25 405 GLU A CA 1
ATOM 3161 C C . GLU A 1 405 ? -43.211 -19.797 67.578 1.00 78.25 405 GLU A C 1
ATOM 3163 O O . GLU A 1 405 ? -42.409 -20.728 67.624 1.00 78.25 405 GLU A O 1
ATOM 3168 N N . TYR A 1 406 ? -43.137 -18.749 68.405 1.00 76.00 406 TYR A N 1
ATOM 3169 C CA . TYR A 1 406 ? -42.116 -18.533 69.427 1.00 76.00 406 TYR A CA 1
ATOM 3170 C C . TYR A 1 406 ? -42.784 -18.264 70.791 1.00 76.00 406 TYR A C 1
ATOM 3172 O O . TYR A 1 406 ? -42.772 -17.126 71.280 1.00 76.00 406 TYR A O 1
ATOM 3180 N N . PRO A 1 407 ? -43.430 -19.274 71.405 1.00 65.31 407 PRO A N 1
ATOM 3181 C CA . PRO A 1 407 ? -44.081 -19.125 72.705 1.00 65.31 407 PRO A CA 1
ATOM 3182 C C . PRO A 1 407 ? -43.060 -18.853 73.822 1.00 65.31 407 PRO A C 1
ATOM 3184 O O . PRO A 1 407 ? -41.872 -19.140 73.679 1.00 65.31 407 PRO A O 1
ATOM 3187 N N . LEU A 1 408 ? -43.520 -18.262 74.929 1.00 64.56 408 LEU A N 1
ATOM 3188 C CA . LEU A 1 408 ? -42.715 -18.168 76.150 1.00 64.56 408 LEU A CA 1
ATOM 3189 C C . LEU A 1 408 ? -42.426 -19.592 76.641 1.00 64.56 408 LEU A C 1
ATOM 3191 O O . LEU A 1 408 ? -43.342 -20.411 76.691 1.00 64.56 408 LEU A O 1
ATOM 3195 N N . GLU A 1 409 ? -41.174 -19.890 76.990 1.00 57.06 409 GLU A N 1
ATOM 3196 C CA . GLU A 1 409 ? -40.895 -21.073 77.803 1.00 57.06 409 GLU A CA 1
ATOM 3197 C C . GLU A 1 409 ? -41.592 -20.857 79.150 1.00 57.06 409 GLU A C 1
ATOM 3199 O O . GLU A 1 409 ? -41.198 -19.985 79.929 1.00 57.06 409 GLU A O 1
ATOM 3204 N N . ASP A 1 410 ? -42.670 -21.604 79.388 1.00 46.12 410 ASP A N 1
ATOM 3205 C CA . ASP A 1 410 ? -43.264 -21.719 80.714 1.00 46.12 410 ASP A CA 1
ATOM 3206 C C . ASP A 1 410 ? -42.209 -22.364 81.617 1.00 46.12 410 ASP A C 1
ATOM 3208 O O . ASP A 1 410 ? -42.008 -23.578 81.611 1.00 46.12 410 ASP A O 1
ATOM 3212 N N . ASN A 1 411 ? -41.520 -21.545 82.411 1.00 46.09 411 ASN A N 1
ATOM 3213 C CA . ASN A 1 411 ? -40.909 -22.019 83.645 1.00 46.09 411 ASN A CA 1
ATOM 3214 C C . ASN A 1 411 ? -42.047 -22.289 84.633 1.00 46.09 411 ASN A C 1
ATOM 3216 O O . ASN A 1 411 ? -42.283 -21.513 85.557 1.00 46.09 411 ASN A O 1
ATOM 3220 N N . THR A 1 412 ? -42.784 -23.376 84.423 1.00 41.59 412 THR A N 1
ATOM 3221 C CA . THR A 1 412 ? -43.498 -24.001 85.530 1.00 41.59 412 THR A CA 1
ATOM 3222 C C . THR A 1 412 ? -42.459 -24.707 86.386 1.00 41.59 412 THR A C 1
ATOM 3224 O O . THR A 1 412 ? -41.968 -25.777 86.026 1.00 41.59 412 THR A O 1
ATOM 3227 N N . ASP A 1 413 ? -42.114 -24.054 87.496 1.00 41.31 413 ASP A N 1
ATOM 3228 C CA . ASP A 1 413 ? -41.605 -24.683 88.709 1.00 41.31 413 ASP A CA 1
ATOM 3229 C C . ASP A 1 413 ? -42.348 -26.011 88.948 1.00 41.31 413 ASP A C 1
ATOM 3231 O O . ASP A 1 413 ? -43.555 -26.020 89.200 1.00 41.31 413 ASP A O 1
ATOM 3235 N N . GLU A 1 414 ? -41.632 -27.139 88.914 1.00 42.69 414 GLU A N 1
ATOM 3236 C CA . GLU A 1 414 ? -42.045 -28.340 89.645 1.00 42.69 414 GLU A CA 1
ATOM 3237 C C . GLU A 1 414 ? -41.857 -28.055 91.142 1.00 42.69 414 GLU A C 1
ATOM 3239 O O . GLU A 1 414 ? -40.897 -28.482 91.781 1.00 42.69 414 GLU A O 1
ATOM 3244 N N . SER A 1 415 ? -42.784 -27.286 91.702 1.00 46.38 415 SER A N 1
ATOM 3245 C CA . SER A 1 415 ? -43.067 -27.289 93.126 1.00 46.38 415 SER A CA 1
ATOM 3246 C C . SER A 1 415 ? -44.468 -27.848 93.316 1.00 46.38 415 SER A C 1
ATOM 3248 O O . SER A 1 415 ? -45.440 -27.121 93.145 1.00 46.38 415 SER A O 1
ATOM 3250 N N . GLU A 1 416 ? -44.568 -29.118 93.699 1.00 41.16 416 GLU A N 1
ATOM 3251 C CA . GLU A 1 416 ? -45.557 -29.512 94.699 1.00 41.16 416 GLU A CA 1
ATOM 3252 C C . GLU A 1 416 ? -45.108 -30.775 95.444 1.00 41.16 416 GLU A C 1
ATOM 3254 O O . GLU A 1 416 ? -44.819 -31.829 94.876 1.00 41.16 416 GLU A O 1
ATOM 3259 N N . ASP A 1 417 ? -44.990 -30.566 96.753 1.00 42.53 417 ASP A N 1
ATOM 3260 C CA . ASP A 1 417 ? -44.743 -31.514 97.822 1.00 42.53 417 ASP A CA 1
ATOM 3261 C C . ASP A 1 417 ? -45.838 -32.590 97.942 1.00 42.53 417 ASP A C 1
ATOM 3263 O O . ASP A 1 417 ? -46.984 -32.421 97.533 1.00 42.53 417 ASP A O 1
ATOM 3267 N N . ASN A 1 418 ? -45.431 -33.676 98.600 1.00 40.22 418 ASN A N 1
ATOM 3268 C CA . ASN A 1 418 ? -46.205 -34.719 99.282 1.00 40.22 418 ASN A CA 1
ATOM 3269 C C . ASN A 1 418 ? -47.665 -34.402 99.677 1.00 40.22 418 ASN A C 1
ATOM 3271 O O . ASN A 1 418 ? -47.908 -33.417 100.364 1.00 40.22 418 ASN A O 1
ATOM 3275 N N . GLU A 1 419 ? -48.567 -35.374 99.471 1.00 42.16 419 GLU A N 1
ATOM 3276 C CA . GLU A 1 419 ? -49.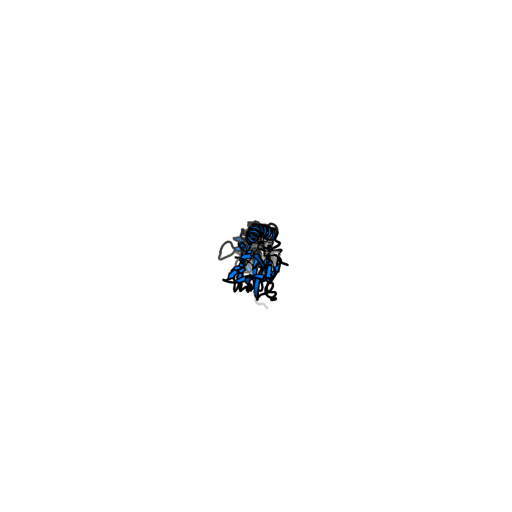367 -36.034 100.533 1.00 42.16 419 GLU A CA 1
ATOM 3277 C C . GLU A 1 419 ? -50.290 -37.122 99.934 1.00 42.16 419 GLU A C 1
ATOM 3279 O O . GLU A 1 419 ? -51.275 -36.805 99.272 1.00 42.16 419 GLU A O 1
ATOM 3284 N N . GLN A 1 420 ? -49.948 -38.407 100.134 1.00 38.34 420 GLN A N 1
ATOM 3285 C CA . GLN A 1 420 ? -50.670 -39.442 100.918 1.00 38.34 420 GLN A CA 1
ATOM 3286 C C . GLN A 1 420 ? -50.308 -40.874 100.502 1.00 38.34 420 GLN A C 1
ATOM 3288 O O . GLN A 1 420 ? -50.449 -41.218 99.307 1.00 38.34 420 GLN A O 1
#

Organism: NCBI:txid2743610

InterPro domains:
  IPR003343 Bacterial Ig-like domain, group 2 [SM00635] (147-212)
  IPR003343 Bacterial Ig-like domain, group 2 [SM00635] (216-297)
  IPR008964 Invasin/intimin cell-adhesion fragments [SSF49373] (167-210)
  IPR054604 Surface layer protein, bacterial Ig-like domain [PF22359] (266-299)

Secondary structure (DSSP, 8-state):
------HHHHHHHHHHHHHHHHHHHHHHHHTTSSPPEEES---EEEESSEEEETTEEEEETT-EEEEE--S-EEESTTSPPP--EEEESSS--SEEEETTEEEE-SSEEEEEEEEETTEEEEEEEEEEE-PPEEEEEEEESS---BTT-EEEEEEEEEESS-GGGGGG---EEEES-TTTEEEETTEEEE-SSEEEEEEEEETTEEEEEEEEEBPEEEEEE--SEEEEEBT-EEE--PEEEEESTTPPPPPEEEEESS--SS-SEEE-TTSEEEE-SSEEEEEEEEETTEEEEEEEEEEPPP-TT-B----EEEEEEETTEEEEEEEEEPPTT-SEEEEEEEETTT-SS-EEEEEEE--SSSEEEEEEEEE----TT-EEEEEEEEEETTEEPBP-SPEEEEGGGS--------------